Protein AF-A0A1M6IK55-F1 (afdb_monomer)

Secondary structure (DSSP, 8-state):
-PPPHHHHHHHHHHHHHHHHHHHHHHHHHHHT----SSS--PPPPPPTT-EEE-SSTTSPPEEE------SS----S----PPPTT----TTS-HHHHSSSPPPHHHHTT-S--HHHHHHHHHHHHHHHHH-SSHHHHHHHHHHHHHHHHHHHTTEEEETTEEEEEE----TT-TTSPSSSEE-HHHHHHHHHHHHHHHHHH--HHHHHHHHHTTS-PEEBTBPPPSS-SEEE-TTS-EEE-SS-BGGGB---BHHHHHHHHHHHHHHHTT-GGGHHHHHHHHHHHHHHHHHH--TTSPPBSBSTTTT-B-S-HHHHHHHHHHHHHHH--HHHHHHHHHHHHHH-TT--HHHHHHHHHHHHHHHHHHHHHHHHHHHHHHHHHT-

Mean predicted aligned error: 6.81 Å

Foldseek 3Di:
DDDPPVVVVVVVVVVVVVVVVVVVVVVVVVVPAPQDPDDGQGAFDQDPQWDFDDLDPPDGTFTFHDFPFFLAAQPFDDPQLAQPPPQAADLPPDLQVRFSDHDDPVVVVFPRADLQSLLSSLSHLLVCLVVPPDNVSNVSSLSSLVVSLVSQVVQWDADPLATFRWRQGADPVDPLAEHPGAGFLLSLLSQLNSCVSCCVRHVCVSVNSRSLVLQSDEDEAPDADPPHHQWYQYPVRAIFRAGHQYPRRDGQAFPLSLLSSLSSLSNVCSVPVSSVRVNRRSLSNCLRCLCSQDDALFAGARTNNPRPHGDPQSLSVLLSLLSSCLGRVDCSSVVSSVRSCNNHVVPDDVVSVVSSVSSNVSSVVNNVVSVVVVVVVVVVVVVD

Nearest PDB structures (foldseek):
  8fbj-assembly1_A  TM=2.387E-01  e=3.457E-01  synthetic construct
  2vvn-assembly1_A  TM=4.792E-01  e=6.069E+00  Bacteroides thetaiotaomicron VPI-5482
  4cj0-assembly1_A  TM=4.335E-01  e=8.740E+00  Acetivibrio thermocellus

Solvent-accessible surface area (backbone atoms only — not comparable to full-atom values): 20630 Å² total; per-residue (Å²): 132,84,77,57,70,70,64,56,53,52,51,49,51,52,52,50,51,54,50,51,57,50,51,59,51,53,54,53,66,60,74,69,65,76,80,55,94,65,86,81,66,63,72,67,48,82,54,91,76,49,39,78,40,66,83,46,95,94,42,81,50,28,36,24,39,86,61,68,58,46,97,59,77,78,75,59,61,61,80,84,65,61,61,50,91,90,68,69,65,40,66,86,47,62,64,65,76,35,42,74,51,51,68,56,69,82,43,47,81,54,44,90,70,53,44,72,45,50,27,48,36,27,44,16,41,42,51,44,44,76,65,42,96,46,72,67,57,21,50,30,29,49,48,41,50,50,52,53,50,50,58,50,52,77,36,45,47,77,55,99,73,18,36,38,38,51,41,77,44,61,50,91,92,38,92,70,52,43,67,53,71,41,45,24,23,32,38,29,22,23,50,36,49,19,35,66,48,38,29,96,80,66,73,32,64,67,59,38,50,12,31,52,46,39,59,75,54,59,38,56,49,82,45,88,49,66,99,75,53,26,20,34,28,44,90,84,26,33,38,42,38,18,39,33,47,32,83,81,41,39,72,34,54,28,55,65,26,25,51,46,27,31,53,35,35,43,52,47,23,77,79,41,64,85,36,42,63,56,28,30,16,32,51,37,30,46,66,23,35,52,71,55,32,59,35,88,74,33,55,31,34,35,24,65,65,53,65,82,44,56,32,90,55,51,60,57,62,26,38,54,26,17,33,47,19,34,31,32,65,46,63,66,29,44,54,51,20,53,54,50,45,72,19,35,55,86,85,52,56,70,68,56,49,48,50,40,51,49,12,46,48,44,19,52,54,57,36,52,55,51,54,52,57,53,51,55,54,52,52,57,60,74,76,104

Sequence (384 aa):
MPLEKPLRDDLKRAIVALHVFTVTRLNKTMASLRRVRGPVRYTPLRPEDARDVRLFDDFPAVVSCDYALAPRTVGGHHPAIDVPDGWTPDPEAPLDAALPYPWDAEYLDRQPFQPVKLWRNAIALNRYIATAPDPAQAAKARTLAAQLVARMRDYTVWQDGEAFLENRFTDPHQSIVPPAPWVSAIANAFALMACRQLDHVLDLEDDIEGYGKAFLRPHQMGATPPDRWITVRDKRGYLWFDEYPLPRGKTTRVKNGHIFAVLALHELSLHDPRYRPLVQAGATTIDAYALCFRRKKLRSRYCLRYWRKPDYLAHRAMRQLYQLYELTGDAAFLDYGDQFLADFSVGMTDELKAVVAASRETATTRRKTHETVAADRTSTRAAR

Radius of gyration: 22.39 Å; Cα contacts (8 Å, |Δi|>4): 601; chains: 1; bounding box: 52×71×63 Å

Organism: NCBI:txid313368

Structure (mmCIF, N/CA/C/O backbone):
data_AF-A0A1M6IK55-F1
#
_entry.id   AF-A0A1M6IK55-F1
#
loop_
_atom_site.group_PDB
_atom_site.id
_atom_site.type_symbol
_atom_site.label_atom_id
_atom_site.label_alt_id
_atom_site.label_comp_id
_atom_site.label_asym_id
_atom_site.label_entity_id
_atom_site.label_seq_id
_atom_site.pdbx_PDB_ins_code
_atom_site.Cartn_x
_atom_site.Cartn_y
_atom_site.Cartn_z
_atom_site.occupancy
_atom_site.B_iso_or_equiv
_atom_site.auth_seq_id
_atom_site.auth_comp_id
_atom_site.auth_asym_id
_atom_site.auth_atom_id
_atom_site.pdbx_PDB_model_num
ATOM 1 N N . MET A 1 1 ? 14.979 48.970 6.919 1.00 43.19 1 MET A N 1
ATOM 2 C CA . MET A 1 1 ? 13.698 49.589 6.514 1.00 43.19 1 MET A CA 1
ATOM 3 C C . MET A 1 1 ? 12.589 49.027 7.392 1.00 43.19 1 MET A C 1
ATOM 5 O O . MET A 1 1 ? 12.490 47.806 7.463 1.00 43.19 1 MET A O 1
ATOM 9 N N . PRO A 1 2 ? 11.816 49.851 8.116 1.00 44.94 2 PRO A N 1
ATOM 10 C CA . PRO A 1 2 ? 10.656 49.361 8.851 1.00 44.94 2 PRO A CA 1
ATOM 11 C C . PRO A 1 2 ? 9.581 48.910 7.855 1.00 44.94 2 PRO A C 1
ATOM 13 O O . PRO A 1 2 ? 9.250 49.647 6.932 1.00 44.94 2 PRO A O 1
ATOM 16 N N . LEU A 1 3 ? 9.067 47.692 8.030 1.00 41.88 3 LEU A N 1
ATOM 17 C CA . LEU A 1 3 ? 7.905 47.202 7.288 1.00 41.88 3 LEU A CA 1
ATOM 18 C C . LEU A 1 3 ? 6.733 48.166 7.500 1.00 41.88 3 LEU A C 1
ATOM 20 O O . LEU A 1 3 ? 6.426 48.520 8.644 1.00 41.88 3 LEU A O 1
ATOM 24 N N . GLU A 1 4 ? 6.104 48.588 6.405 1.00 50.72 4 GLU A N 1
ATOM 25 C CA . GLU A 1 4 ? 4.957 49.489 6.434 1.00 50.72 4 GLU A CA 1
ATOM 26 C C . GLU A 1 4 ? 3.846 48.907 7.319 1.00 50.72 4 GLU A C 1
ATOM 28 O O . GLU A 1 4 ? 3.558 47.707 7.310 1.00 50.72 4 GLU A O 1
ATOM 33 N N . LYS A 1 5 ? 3.231 49.782 8.119 1.00 54.19 5 LYS A N 1
ATOM 34 C CA . LYS A 1 5 ? 2.228 49.459 9.145 1.00 54.19 5 LYS A CA 1
ATOM 35 C C . LYS A 1 5 ? 1.130 48.468 8.689 1.00 54.19 5 LYS A C 1
ATOM 37 O O . LYS A 1 5 ? 0.829 47.578 9.483 1.00 54.19 5 LYS A O 1
ATOM 42 N N . PRO A 1 6 ? 0.598 48.523 7.447 1.00 52.66 6 PRO A N 1
ATOM 43 C CA . PRO A 1 6 ? -0.426 47.580 6.983 1.00 52.66 6 PRO A CA 1
ATOM 44 C C . PRO A 1 6 ? 0.060 46.122 6.944 1.00 52.66 6 PRO A C 1
ATOM 46 O O . PRO A 1 6 ? -0.629 45.226 7.428 1.00 52.66 6 PRO A O 1
ATOM 49 N N . LEU A 1 7 ? 1.295 45.880 6.485 1.00 41.19 7 LEU A N 1
ATOM 50 C CA . LEU A 1 7 ? 1.859 44.527 6.365 1.00 41.19 7 LEU A CA 1
ATOM 51 C C . LEU A 1 7 ? 2.064 43.860 7.736 1.00 41.19 7 LEU A C 1
ATOM 53 O O . LEU A 1 7 ? 2.004 42.639 7.883 1.00 41.19 7 LEU A O 1
ATOM 57 N N . ARG A 1 8 ? 2.310 44.676 8.767 1.00 52.72 8 ARG A N 1
ATOM 58 C CA . ARG A 1 8 ? 2.522 44.218 10.144 1.00 52.72 8 ARG A CA 1
ATOM 59 C C . ARG A 1 8 ? 1.224 43.755 10.802 1.00 52.72 8 ARG A C 1
ATOM 61 O O . ARG A 1 8 ? 1.254 42.828 11.613 1.00 52.72 8 ARG A O 1
ATOM 68 N N . ASP A 1 9 ? 0.109 44.390 10.461 1.00 58.25 9 ASP A N 1
ATOM 69 C CA . ASP A 1 9 ? -1.200 44.076 11.030 1.00 58.25 9 ASP A CA 1
ATOM 70 C C . ASP A 1 9 ? -1.828 42.846 10.359 1.00 58.25 9 ASP A C 1
ATOM 72 O O . ASP A 1 9 ? -2.467 42.037 11.037 1.00 58.25 9 ASP A O 1
ATOM 76 N N . ASP A 1 10 ? -1.555 42.620 9.073 1.00 51.56 10 ASP A N 1
ATOM 77 C CA . ASP A 1 10 ? -1.980 41.404 8.369 1.00 51.56 10 ASP A CA 1
ATOM 78 C C . ASP A 1 10 ? -1.179 40.172 8.810 1.00 51.56 10 ASP A C 1
ATOM 80 O O . ASP A 1 10 ? -1.755 39.110 9.059 1.00 51.56 10 ASP A O 1
ATOM 84 N N . LEU A 1 11 ? 0.129 40.325 9.051 1.00 43.19 11 LEU A N 1
ATOM 85 C CA . LEU A 1 11 ? 0.959 39.257 9.614 1.00 43.19 11 LEU A CA 1
ATOM 86 C C . LEU A 1 11 ? 0.513 38.874 11.036 1.00 43.19 11 LEU A C 1
ATOM 88 O O . LEU A 1 11 ? 0.450 37.691 11.373 1.00 43.19 11 LEU A O 1
ATOM 92 N N . LYS A 1 12 ? 0.143 39.853 11.872 1.00 51.00 12 LYS A N 1
ATOM 93 C CA . LYS A 1 12 ? -0.414 39.590 13.209 1.00 51.00 12 LYS A CA 1
ATOM 94 C C . LYS A 1 12 ? -1.752 38.857 13.138 1.00 51.00 12 LYS A C 1
ATOM 96 O O . LYS A 1 12 ? -1.955 37.917 13.902 1.00 51.00 12 LYS A O 1
ATOM 101 N N . ARG A 1 13 ? -2.644 39.241 12.217 1.00 53.88 13 ARG A N 1
ATOM 102 C CA . ARG A 1 13 ? -3.928 38.549 12.012 1.00 53.88 13 ARG A CA 1
ATOM 103 C C . ARG A 1 13 ? -3.734 37.108 11.543 1.00 53.88 13 ARG A C 1
ATOM 105 O O . ARG A 1 13 ? -4.380 36.216 12.087 1.00 53.88 13 ARG A O 1
ATOM 112 N N . ALA A 1 14 ? -2.797 36.864 10.627 1.00 42.94 14 ALA A N 1
ATOM 113 C CA . ALA A 1 14 ? -2.457 35.517 10.172 1.00 42.94 14 ALA A CA 1
ATOM 114 C C . ALA A 1 14 ? -1.876 34.644 11.302 1.00 42.94 14 ALA A C 1
ATOM 116 O O . ALA A 1 14 ? -2.279 33.492 11.457 1.00 42.94 14 ALA A O 1
ATOM 117 N N . ILE A 1 15 ? -0.991 35.197 12.142 1.00 47.00 15 ILE A N 1
ATOM 118 C CA . ILE A 1 15 ? -0.417 34.484 13.297 1.00 47.00 15 ILE A CA 1
ATOM 119 C C . ILE A 1 15 ? -1.498 34.149 14.332 1.00 47.00 15 ILE A C 1
ATOM 121 O O . ILE A 1 15 ? -1.536 33.023 14.823 1.00 47.00 15 ILE A O 1
ATOM 125 N N . VAL A 1 16 ? -2.402 35.084 14.640 1.00 48.66 16 VAL A N 1
ATOM 126 C CA . VAL A 1 16 ? -3.506 34.848 15.586 1.00 48.66 16 VAL A CA 1
ATOM 127 C C . VAL A 1 16 ? -4.489 33.810 15.040 1.00 48.66 16 VAL A C 1
ATOM 129 O O . VAL A 1 16 ? -4.870 32.908 15.780 1.00 48.66 16 VAL A O 1
ATOM 132 N N . ALA A 1 17 ? -4.845 33.864 13.754 1.00 39.94 17 ALA A N 1
ATOM 133 C CA . ALA A 1 17 ? -5.716 32.868 13.129 1.00 39.94 17 ALA A CA 1
ATOM 134 C C . ALA A 1 17 ? -5.088 31.462 13.148 1.00 39.94 17 ALA A C 1
ATOM 136 O O . ALA A 1 17 ? -5.757 30.495 13.515 1.00 39.94 17 ALA A O 1
ATOM 137 N N . LEU A 1 18 ? -3.787 31.354 12.850 1.00 32.91 18 LEU A N 1
ATOM 138 C CA . LEU A 1 18 ? -3.049 30.091 12.919 1.00 32.91 18 LEU A CA 1
ATOM 139 C C . LEU A 1 18 ? -2.974 29.563 14.363 1.00 32.91 18 LEU A C 1
ATOM 141 O O . LEU A 1 18 ? -3.158 28.369 14.598 1.00 32.91 18 LEU A O 1
ATOM 145 N N . HIS A 1 19 ? -2.756 30.443 15.345 1.00 35.09 19 HIS A N 1
ATOM 146 C CA . HIS A 1 19 ? -2.670 30.067 16.757 1.00 35.09 19 HIS A CA 1
ATOM 147 C C . HIS A 1 19 ? -4.030 29.632 17.325 1.00 35.09 19 HIS A C 1
ATOM 149 O O . HIS A 1 19 ? -4.109 28.606 17.995 1.00 35.09 19 HIS A O 1
ATOM 155 N N . VAL A 1 20 ? -5.114 30.345 17.001 1.00 41.59 20 VAL A N 1
ATOM 156 C CA . VAL A 1 20 ? -6.483 29.985 17.410 1.00 41.59 20 VAL A CA 1
ATOM 157 C C . VAL A 1 20 ? -6.903 28.659 16.775 1.00 41.59 20 VAL A C 1
ATOM 159 O O . VAL A 1 20 ? -7.354 27.767 17.490 1.00 41.59 20 VAL A O 1
ATOM 162 N N . PHE A 1 21 ? -6.664 28.466 15.474 1.00 39.44 21 PHE A N 1
ATOM 163 C CA . PHE A 1 21 ? -6.976 27.204 14.795 1.00 39.44 21 PHE A CA 1
ATOM 164 C C . PHE A 1 21 ? -6.227 26.014 15.423 1.00 39.44 21 PHE A C 1
ATOM 166 O O . PHE A 1 21 ? -6.817 24.965 15.685 1.00 39.44 21 PHE A O 1
ATOM 173 N N . THR A 1 22 ? -4.947 26.203 15.759 1.00 40.78 22 THR A N 1
ATOM 174 C CA . THR A 1 22 ? -4.099 25.163 16.362 1.00 40.78 22 THR A CA 1
ATOM 175 C C . THR A 1 22 ? -4.517 24.841 17.805 1.00 40.78 22 THR A C 1
ATOM 177 O O . THR A 1 22 ? -4.626 23.671 18.175 1.00 40.78 22 THR A O 1
ATOM 180 N N . VAL A 1 23 ? -4.821 25.856 18.624 1.00 40.22 23 VAL A N 1
ATOM 181 C CA . VAL A 1 23 ? -5.194 25.688 20.042 1.00 40.22 23 VAL A CA 1
ATOM 182 C C . VAL A 1 23 ? -6.595 25.086 20.203 1.00 40.22 23 VAL A C 1
ATOM 184 O O . VAL A 1 23 ? -6.786 24.209 21.050 1.00 40.22 23 VAL A O 1
ATOM 187 N N . THR A 1 24 ? -7.573 25.476 19.378 1.00 44.06 24 THR A N 1
ATOM 188 C CA . THR A 1 24 ? -8.932 24.912 19.447 1.00 44.06 24 THR A CA 1
ATOM 189 C C . THR A 1 24 ? -8.954 23.435 19.037 1.00 44.06 24 THR A C 1
ATOM 191 O O . THR A 1 24 ? -9.654 22.643 19.672 1.00 44.06 24 THR A O 1
ATOM 194 N N . ARG A 1 25 ? -8.138 23.019 18.054 1.00 47.19 25 ARG A N 1
ATOM 195 C CA . ARG A 1 25 ? -8.007 21.601 17.660 1.00 47.19 25 ARG A CA 1
ATOM 196 C C . ARG A 1 25 ? -7.235 20.784 18.709 1.00 47.19 25 ARG A C 1
ATOM 198 O O . ARG A 1 25 ? -7.705 19.720 19.103 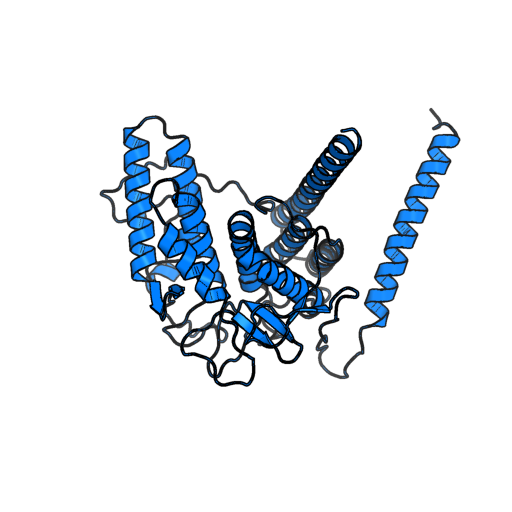1.00 47.19 25 ARG A O 1
ATOM 205 N N . LEU A 1 26 ? -6.124 21.301 19.254 1.00 44.38 26 LEU A N 1
ATOM 206 C CA . LEU A 1 26 ? -5.346 20.633 20.317 1.00 44.38 26 LEU A CA 1
ATOM 207 C C . LEU A 1 26 ? -6.153 20.397 21.603 1.00 44.38 26 LEU A C 1
ATOM 209 O O . LEU A 1 26 ? -6.070 19.315 22.192 1.00 44.38 26 LEU A O 1
ATOM 213 N N . ASN A 1 27 ? -6.966 21.372 22.021 1.00 44.31 27 ASN A N 1
ATOM 214 C CA . ASN A 1 27 ? -7.813 21.233 23.207 1.00 44.31 27 ASN A CA 1
ATOM 215 C C . ASN A 1 27 ? -8.955 20.222 22.996 1.00 44.31 27 ASN A C 1
ATOM 217 O O . ASN A 1 27 ? -9.275 19.470 23.921 1.00 44.31 27 ASN A O 1
ATOM 221 N N . LYS A 1 28 ? -9.510 20.113 21.778 1.00 47.50 28 LYS A N 1
ATOM 222 C CA . LYS A 1 28 ? -10.512 19.085 21.437 1.00 47.50 28 LYS A CA 1
ATOM 223 C C . LYS A 1 28 ? -9.926 17.665 21.443 1.00 47.50 28 LYS A C 1
ATOM 225 O O . LYS A 1 28 ? -10.558 16.752 21.973 1.00 47.50 28 LYS A O 1
ATOM 230 N N . THR A 1 29 ? -8.698 17.474 20.956 1.00 49.06 29 THR A N 1
ATOM 231 C CA . THR A 1 29 ? -8.026 16.157 20.946 1.00 49.06 29 THR A CA 1
ATOM 232 C C . THR A 1 29 ? -7.684 15.655 22.354 1.00 49.06 29 THR A C 1
ATOM 234 O O . THR A 1 29 ? -7.641 14.449 22.599 1.00 49.06 29 THR A O 1
ATOM 237 N N . MET A 1 30 ? -7.463 16.559 23.315 1.00 45.69 30 MET A N 1
ATOM 238 C CA . MET A 1 30 ? -7.215 16.187 24.713 1.00 45.69 30 MET A CA 1
ATOM 239 C C . MET A 1 30 ? -8.500 15.879 25.498 1.00 45.69 30 MET A C 1
ATOM 241 O O . MET A 1 30 ? -8.471 15.015 26.377 1.00 45.69 30 MET A O 1
ATOM 245 N N . ALA A 1 31 ? -9.626 16.524 25.171 1.00 46.25 31 ALA A N 1
ATOM 246 C CA . ALA A 1 31 ? -10.893 16.368 25.893 1.00 46.25 31 ALA A CA 1
ATOM 247 C C . ALA A 1 31 ? -11.585 15.000 25.690 1.00 46.25 31 ALA A C 1
ATOM 249 O O . ALA A 1 31 ? -12.401 14.600 26.520 1.00 46.25 31 ALA A O 1
ATOM 250 N N . SER A 1 32 ? -11.248 14.240 24.643 1.00 45.00 32 SER A N 1
ATOM 251 C CA . SER A 1 32 ? -11.901 12.957 24.317 1.00 45.00 32 SER A CA 1
ATOM 252 C C . SER A 1 32 ? -11.162 11.706 24.820 1.00 45.00 32 SER A C 1
ATOM 254 O O . SER A 1 32 ? -11.658 10.582 24.695 1.00 45.00 32 SER A O 1
ATOM 256 N N . LEU A 1 33 ? -9.999 11.860 25.460 1.00 47.72 33 LEU A N 1
ATOM 257 C CA . LEU A 1 33 ? -9.232 10.736 25.996 1.00 47.72 33 LEU A CA 1
ATOM 258 C C . LEU A 1 33 ? -9.727 10.341 27.395 1.00 47.72 33 LEU A C 1
ATOM 260 O O . LEU A 1 33 ? -9.107 10.664 28.410 1.00 47.72 33 LEU A O 1
ATOM 264 N N . ARG A 1 34 ? -10.825 9.572 27.466 1.00 49.50 34 ARG A N 1
ATOM 265 C CA . ARG A 1 34 ? -11.224 8.879 28.707 1.00 49.50 34 ARG A CA 1
ATOM 266 C C . ARG A 1 34 ? -10.081 7.958 29.154 1.00 49.50 34 ARG A C 1
ATOM 268 O O . ARG A 1 34 ? -9.823 6.914 28.555 1.00 49.50 34 ARG A O 1
ATOM 275 N N . ARG A 1 35 ? -9.381 8.357 30.220 1.00 47.34 35 ARG A N 1
ATOM 276 C CA . ARG A 1 35 ? -8.323 7.574 30.873 1.00 47.34 35 ARG A CA 1
ATOM 277 C C . ARG A 1 35 ? -8.939 6.304 31.468 1.00 47.34 35 ARG A C 1
ATOM 279 O O . ARG A 1 35 ? -9.538 6.339 32.537 1.00 47.34 35 ARG A O 1
ATOM 286 N N . VAL A 1 36 ? -8.784 5.169 30.791 1.00 45.34 36 VAL A N 1
ATOM 287 C CA . VAL A 1 36 ? -9.063 3.859 31.394 1.00 45.34 36 VAL A CA 1
ATOM 288 C C . VAL A 1 36 ? -7.928 3.558 32.380 1.00 45.34 36 VAL A C 1
ATOM 290 O O . VAL A 1 36 ? -6.761 3.586 31.987 1.00 45.34 36 VAL A O 1
ATOM 293 N N . ARG A 1 37 ? -8.238 3.316 33.662 1.00 39.06 37 ARG A N 1
ATOM 294 C CA . ARG A 1 37 ? -7.244 2.903 34.673 1.00 39.06 37 ARG A CA 1
ATOM 295 C C . ARG A 1 37 ? -6.589 1.582 34.228 1.00 39.06 37 ARG A C 1
ATOM 297 O O . ARG A 1 37 ? -7.272 0.575 34.079 1.00 39.06 37 ARG A O 1
ATOM 304 N N . GLY A 1 38 ? -5.278 1.610 33.977 1.00 48.78 38 GLY A N 1
ATOM 305 C CA . GLY A 1 38 ? -4.469 0.502 33.444 1.00 48.78 38 GLY A CA 1
ATOM 306 C C . GLY A 1 38 ? -3.369 1.016 32.498 1.00 48.78 38 GLY A C 1
ATOM 307 O O . GLY A 1 38 ? -3.362 2.211 32.191 1.00 48.78 38 GLY A O 1
ATOM 308 N N . PRO A 1 39 ? -2.424 0.174 32.022 1.00 51.12 39 PRO A N 1
ATOM 309 C CA . PRO A 1 39 ? -1.458 0.592 31.002 1.00 51.12 39 PRO A CA 1
ATOM 310 C C . PRO A 1 39 ? -2.238 1.158 29.814 1.00 51.12 39 PRO A C 1
ATOM 312 O O . PRO A 1 39 ? -3.061 0.447 29.244 1.00 51.12 39 PRO A O 1
ATOM 315 N N . VAL A 1 40 ? -2.033 2.446 29.516 1.00 54.03 40 VAL A N 1
ATOM 316 C CA . VAL A 1 40 ? -2.909 3.285 28.679 1.00 54.03 40 VAL A CA 1
ATOM 317 C C . VAL A 1 40 ? -3.315 2.563 27.389 1.00 54.03 40 VAL A C 1
ATOM 319 O O . VAL A 1 40 ? -2.568 2.534 26.407 1.00 54.03 40 VAL A O 1
ATOM 322 N N . ARG A 1 41 ? -4.506 1.954 27.403 1.00 63.22 41 ARG A N 1
ATOM 323 C CA . ARG A 1 41 ? -5.174 1.430 26.213 1.00 63.22 41 ARG A CA 1
ATOM 324 C C . ARG A 1 41 ? -6.001 2.573 25.658 1.00 63.22 41 ARG A C 1
ATOM 326 O O . ARG A 1 41 ? -7.090 2.857 26.150 1.00 63.22 41 ARG A O 1
ATOM 333 N N . TYR A 1 42 ? -5.441 3.265 24.677 1.00 68.00 42 TYR A N 1
ATOM 334 C CA . TYR A 1 42 ? -6.189 4.255 23.922 1.00 68.00 42 TYR A CA 1
ATOM 335 C C . TYR A 1 42 ? -7.361 3.560 23.223 1.00 68.00 42 TYR A C 1
ATOM 337 O O . TYR A 1 42 ? -7.225 2.482 22.644 1.00 68.00 42 TYR A O 1
ATOM 345 N N . THR A 1 43 ? -8.528 4.166 23.370 1.00 84.38 43 THR A N 1
ATOM 346 C CA . THR A 1 43 ? -9.753 3.809 22.661 1.00 84.38 43 THR A CA 1
ATOM 347 C C . THR A 1 43 ? -9.724 4.595 21.350 1.00 84.38 43 THR A C 1
ATOM 349 O O . THR A 1 43 ? -9.444 5.791 21.422 1.00 84.38 43 THR A O 1
ATOM 352 N N . PRO A 1 44 ? -9.967 3.976 20.180 1.00 90.44 44 PRO A N 1
ATOM 353 C CA . PRO A 1 44 ? -10.041 4.725 18.931 1.00 90.44 44 PRO A CA 1
ATOM 354 C C . PRO A 1 44 ? -11.119 5.800 19.033 1.00 90.44 44 PRO A C 1
ATOM 356 O O . PRO A 1 44 ? -12.183 5.563 19.620 1.00 90.44 44 PRO A O 1
ATOM 359 N N . LEU A 1 45 ? -10.815 6.968 18.486 1.00 89.88 45 LEU A N 1
ATOM 360 C CA . LEU A 1 45 ? -11.684 8.136 18.503 1.00 89.88 45 LEU A CA 1
ATOM 361 C C . LEU A 1 45 ? -12.443 8.168 17.183 1.00 89.88 45 LEU A C 1
ATOM 363 O O . LEU A 1 45 ? -11.822 8.074 16.136 1.00 89.88 45 LEU A O 1
ATOM 367 N N . ARG A 1 46 ? -13.774 8.252 17.213 1.00 93.56 46 ARG A N 1
ATOM 368 C CA . ARG A 1 46 ? -14.543 8.390 15.971 1.00 93.56 46 ARG A CA 1
ATOM 369 C C . ARG A 1 46 ? -14.285 9.784 15.388 1.00 93.56 46 ARG A C 1
ATOM 371 O O . ARG A 1 46 ? -14.511 10.738 16.134 1.00 93.56 46 ARG A O 1
ATOM 378 N N . PRO A 1 47 ? -13.808 9.911 14.134 1.00 92.94 47 PRO A N 1
ATOM 379 C CA . PRO A 1 47 ? -13.664 11.221 13.505 1.00 92.94 47 PRO A CA 1
ATOM 380 C C . PRO A 1 47 ? -15.015 11.942 13.443 1.00 92.94 47 PRO A C 1
ATOM 382 O O . PRO A 1 47 ? -16.057 11.288 13.365 1.00 92.94 47 PRO A O 1
ATOM 385 N N . GLU A 1 48 ? -14.997 13.274 13.517 1.00 89.12 48 GLU A N 1
ATOM 386 C CA . GLU A 1 48 ? -16.206 14.108 13.650 1.00 89.12 48 GLU A CA 1
ATOM 387 C C . GLU A 1 48 ? -17.170 13.903 12.470 1.00 89.12 48 GLU A C 1
ATOM 389 O O . GLU A 1 48 ? -18.365 13.703 12.680 1.00 89.12 48 GLU A O 1
ATOM 394 N N . ASP A 1 49 ? -16.625 13.796 11.257 1.00 91.75 49 ASP A N 1
ATOM 395 C CA . ASP A 1 49 ? -17.391 13.639 10.015 1.00 91.75 49 ASP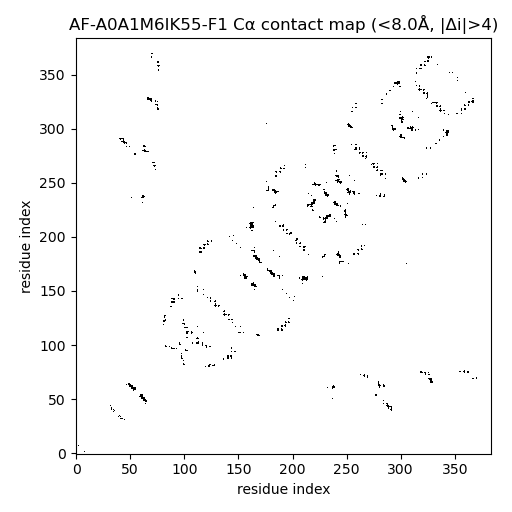 A CA 1
ATOM 396 C C . ASP A 1 49 ? -17.619 12.166 9.615 1.00 91.75 49 ASP A C 1
ATOM 398 O O . ASP A 1 49 ? -18.049 11.862 8.498 1.00 91.75 49 ASP A O 1
ATOM 402 N N . ALA A 1 50 ? -17.318 11.214 10.507 1.00 95.00 50 ALA A N 1
ATOM 403 C CA . ALA A 1 50 ? -17.418 9.795 10.194 1.00 95.00 50 ALA A CA 1
ATOM 404 C C . ALA A 1 50 ? -18.865 9.283 10.259 1.00 95.00 50 ALA A C 1
ATOM 406 O O . ALA A 1 50 ? -19.504 9.256 11.319 1.00 95.00 50 ALA A O 1
ATOM 407 N N . ARG A 1 51 ? -19.346 8.733 9.146 1.00 96.88 51 ARG A N 1
ATOM 408 C CA . ARG A 1 51 ? -20.679 8.136 8.979 1.00 96.88 51 ARG A CA 1
ATOM 409 C C . ARG A 1 51 ? -20.593 6.628 8.756 1.00 96.88 51 ARG A C 1
ATOM 411 O O . ARG A 1 51 ? -19.543 6.105 8.394 1.00 96.88 51 ARG A O 1
ATOM 418 N N . ASP A 1 52 ? -21.701 5.934 8.980 1.00 96.81 52 ASP A N 1
ATOM 419 C CA . ASP A 1 52 ? -21.803 4.514 8.653 1.00 96.81 52 ASP A CA 1
ATOM 420 C C . ASP A 1 52 ? -22.170 4.385 7.163 1.00 96.81 52 ASP A C 1
ATOM 422 O O . ASP A 1 52 ? -23.183 4.922 6.716 1.00 96.81 52 ASP A O 1
ATOM 426 N N . VAL A 1 53 ? -21.331 3.706 6.382 1.00 94.75 53 VAL A N 1
ATOM 427 C CA . VAL A 1 53 ? -21.450 3.548 4.925 1.00 94.75 53 VAL A CA 1
ATOM 428 C C . VAL A 1 53 ? -21.502 2.066 4.585 1.00 94.75 53 VAL A C 1
ATOM 430 O O . VAL A 1 53 ? -20.650 1.295 5.024 1.00 94.75 53 VAL A O 1
ATOM 433 N N . ARG A 1 54 ? -22.482 1.642 3.786 1.00 94.19 54 ARG A N 1
ATOM 434 C CA . ARG A 1 54 ? -22.467 0.292 3.206 1.00 94.19 54 ARG A CA 1
ATOM 435 C C . ARG A 1 54 ? -21.496 0.269 2.033 1.00 94.19 54 ARG A C 1
ATOM 437 O O . ARG A 1 54 ? -21.637 1.065 1.113 1.00 94.19 54 ARG A O 1
ATOM 444 N N . LEU A 1 55 ? -20.504 -0.617 2.103 1.00 90.50 55 LEU A N 1
ATOM 445 C CA . LEU A 1 55 ? -19.560 -0.835 1.003 1.00 90.50 55 LEU A CA 1
ATOM 446 C C . LEU A 1 55 ? -20.153 -1.755 -0.067 1.00 90.50 55 LEU A C 1
ATOM 448 O O . LEU A 1 55 ? -19.899 -1.560 -1.249 1.00 90.50 55 LEU A O 1
ATOM 452 N N . PHE A 1 56 ? -20.939 -2.737 0.376 1.00 89.19 56 PHE A N 1
ATOM 453 C CA . PHE A 1 56 ? -21.574 -3.776 -0.429 1.00 89.19 56 PHE A CA 1
ATOM 454 C C . PHE A 1 56 ? -22.984 -4.008 0.117 1.00 89.19 56 PHE A C 1
ATOM 456 O O . PHE A 1 56 ? -23.205 -3.808 1.318 1.00 89.19 56 PHE A O 1
ATOM 463 N N . ASP A 1 57 ? -23.916 -4.439 -0.730 1.00 87.50 57 ASP A N 1
ATOM 464 C CA . ASP A 1 57 ? -25.325 -4.605 -0.346 1.00 87.50 57 ASP A CA 1
ATOM 465 C C . ASP A 1 57 ? -25.503 -5.608 0.806 1.00 87.50 57 ASP A C 1
ATOM 467 O O . ASP A 1 57 ? -26.220 -5.325 1.772 1.00 87.50 57 ASP A O 1
ATOM 471 N N . ASP A 1 58 ? -24.740 -6.705 0.764 1.00 87.31 58 ASP A N 1
ATOM 472 C CA . ASP A 1 58 ? -24.800 -7.813 1.726 1.00 87.31 58 ASP A CA 1
ATOM 473 C C . ASP A 1 58 ? -23.787 -7.698 2.879 1.00 87.31 58 ASP A C 1
ATOM 475 O O . ASP A 1 58 ? -23.586 -8.645 3.644 1.00 87.31 58 ASP A O 1
ATOM 479 N N . PHE A 1 59 ? -23.127 -6.543 3.035 1.00 88.62 59 PHE A N 1
ATOM 480 C CA . PHE A 1 59 ? -22.119 -6.345 4.077 1.00 88.62 59 PHE A CA 1
ATOM 481 C C . PHE A 1 59 ? -22.519 -5.263 5.094 1.00 88.62 59 PHE A C 1
ATOM 483 O O . PHE A 1 59 ? -22.972 -4.181 4.707 1.00 88.62 59 PHE A O 1
ATOM 490 N N . PRO A 1 60 ? -22.321 -5.491 6.414 1.00 91.81 60 PRO A N 1
ATOM 491 C CA . PRO A 1 60 ? -22.589 -4.475 7.424 1.00 91.81 60 PRO A CA 1
ATOM 492 C C . PRO A 1 60 ? -21.859 -3.158 7.152 1.00 91.81 60 PRO A C 1
ATOM 494 O O . PRO A 1 60 ? -20.691 -3.141 6.764 1.00 91.81 60 PRO A O 1
ATOM 497 N N . ALA A 1 61 ? -22.528 -2.043 7.450 1.00 95.06 61 ALA A N 1
ATOM 498 C CA . ALA A 1 61 ? -21.963 -0.715 7.249 1.00 95.06 61 ALA A CA 1
ATOM 499 C C . ALA A 1 61 ? -20.641 -0.521 8.013 1.00 95.06 61 ALA A C 1
ATOM 501 O O . ALA A 1 61 ? -20.497 -0.943 9.170 1.00 95.06 61 ALA A O 1
ATOM 502 N N . VAL A 1 62 ? -19.681 0.137 7.371 1.00 96.62 62 VAL A N 1
ATOM 503 C CA . VAL A 1 62 ? -18.385 0.514 7.938 1.00 96.62 62 VAL A CA 1
ATOM 504 C C . VAL A 1 62 ? -18.359 1.995 8.281 1.00 96.62 62 VAL A C 1
ATOM 506 O O . VAL A 1 62 ? -19.032 2.801 7.648 1.00 96.62 62 VAL A O 1
ATOM 509 N N . VAL A 1 63 ? -17.550 2.367 9.263 1.00 97.00 63 VAL A N 1
ATOM 510 C CA . VAL A 1 63 ? -17.307 3.768 9.600 1.00 97.00 63 VAL A CA 1
ATOM 511 C C . VAL A 1 63 ? -16.371 4.373 8.553 1.00 97.00 63 VAL A C 1
ATOM 513 O O . VAL A 1 63 ? -15.263 3.873 8.355 1.00 97.00 63 VAL A O 1
ATOM 516 N N . SER A 1 64 ? -16.808 5.449 7.901 1.00 97.69 64 SER A N 1
ATOM 517 C CA . SER A 1 64 ? -16.060 6.143 6.851 1.00 97.69 64 SER A CA 1
ATOM 518 C C . SER A 1 64 ? -16.314 7.649 6.888 1.00 97.69 64 SER A C 1
ATOM 520 O O . SER A 1 64 ? -17.441 8.095 7.094 1.00 97.69 64 SER A O 1
ATOM 522 N N . CYS A 1 65 ? -15.271 8.427 6.633 1.00 97.50 65 CYS A N 1
ATOM 523 C CA . CYS A 1 65 ? -15.348 9.837 6.259 1.00 97.50 65 CYS A CA 1
ATOM 524 C C . CYS A 1 65 ? -15.386 9.952 4.729 1.00 97.50 65 CYS A C 1
ATOM 526 O O . CYS A 1 65 ? -15.195 8.959 4.022 1.00 97.50 65 CYS A O 1
ATOM 528 N N . ASP A 1 66 ? -15.643 11.155 4.224 1.00 97.12 66 ASP A N 1
ATOM 529 C CA . ASP A 1 66 ? -15.605 11.475 2.794 1.00 97.12 66 ASP A CA 1
ATOM 530 C C . ASP A 1 66 ? -14.455 12.447 2.511 1.00 97.12 66 ASP A C 1
ATOM 532 O O . ASP A 1 66 ? -14.632 13.658 2.406 1.00 97.12 66 ASP A O 1
ATOM 536 N N . TYR A 1 67 ? -13.234 11.919 2.467 1.00 96.94 67 TYR A N 1
ATOM 537 C CA . TYR A 1 67 ? -12.040 12.706 2.195 1.00 96.94 67 TYR A CA 1
ATOM 538 C C . TYR A 1 67 ? -11.992 13.159 0.730 1.00 96.94 67 TYR A C 1
ATOM 540 O O . TYR A 1 67 ? -12.340 12.420 -0.202 1.00 96.94 67 TYR A O 1
ATOM 548 N N . ALA A 1 68 ? -11.435 14.347 0.503 1.00 95.69 68 ALA A N 1
ATOM 549 C CA . ALA A 1 68 ? -11.091 14.841 -0.825 1.00 95.69 68 ALA A CA 1
ATOM 550 C C . ALA A 1 68 ? -9.809 14.154 -1.337 1.00 95.69 68 ALA A C 1
ATOM 552 O O . ALA A 1 68 ? -8.736 14.767 -1.368 1.00 95.69 68 ALA A O 1
ATOM 553 N N . LEU A 1 69 ? -9.925 12.866 -1.693 1.00 97.12 69 LEU A N 1
ATOM 554 C CA . LEU A 1 69 ? -8.798 12.036 -2.132 1.00 97.12 69 LEU A CA 1
ATOM 555 C C . LEU A 1 69 ? -8.051 12.652 -3.324 1.00 97.12 69 LEU A C 1
ATOM 557 O O . LEU A 1 69 ? -8.668 13.175 -4.253 1.00 97.12 69 LEU A O 1
ATOM 561 N N . ALA A 1 70 ? -6.725 12.544 -3.304 1.00 96.88 70 ALA A N 1
ATOM 562 C CA . ALA A 1 70 ? -5.828 13.033 -4.340 1.00 96.88 70 ALA A CA 1
ATOM 563 C C . ALA A 1 70 ? -6.189 12.443 -5.716 1.00 96.88 70 ALA A C 1
ATOM 565 O O . ALA A 1 70 ? -6.297 11.230 -5.845 1.00 96.88 70 ALA A O 1
ATOM 566 N N . PRO A 1 71 ? -6.287 13.241 -6.791 1.00 96.12 71 PRO A N 1
ATOM 567 C CA . PRO A 1 71 ? -6.672 12.745 -8.117 1.00 96.12 71 PRO A CA 1
ATOM 568 C C . PRO A 1 71 ? -5.514 12.068 -8.881 1.00 96.12 71 PRO A C 1
ATOM 570 O O . PRO A 1 71 ? -5.531 11.999 -10.106 1.00 96.12 71 PRO A O 1
ATOM 573 N N . ARG A 1 72 ? -4.461 11.636 -8.179 1.00 95.38 72 ARG A N 1
ATOM 574 C CA . ARG A 1 72 ? -3.262 10.986 -8.730 1.00 95.38 72 ARG A CA 1
ATOM 575 C C . ARG A 1 72 ? -2.664 10.017 -7.714 1.00 95.38 72 ARG A C 1
ATOM 577 O O . ARG A 1 72 ? -3.050 10.043 -6.545 1.00 95.38 72 ARG A O 1
ATOM 584 N N . THR A 1 73 ? -1.680 9.231 -8.139 1.00 94.56 73 THR A N 1
ATOM 585 C CA . THR A 1 73 ? -0.915 8.352 -7.249 1.00 94.56 73 THR A CA 1
ATOM 586 C C . THR A 1 73 ? -0.186 9.150 -6.161 1.00 94.56 73 THR A C 1
ATOM 588 O O . THR A 1 73 ? 0.236 10.296 -6.362 1.00 94.56 73 THR A O 1
ATOM 591 N N . VAL A 1 74 ? -0.065 8.544 -4.978 1.00 94.44 74 VAL A N 1
ATOM 592 C CA . VAL A 1 74 ? 0.554 9.149 -3.791 1.00 94.44 74 VAL A CA 1
ATOM 593 C C . VAL A 1 74 ? 1.899 8.483 -3.561 1.00 94.44 74 VAL A C 1
ATOM 595 O O . VAL A 1 74 ? 2.014 7.445 -2.913 1.00 94.44 74 VAL A O 1
ATOM 598 N N . GLY A 1 75 ? 2.942 9.098 -4.109 1.00 84.50 75 GLY A N 1
ATOM 599 C CA . GLY A 1 75 ? 4.292 8.557 -4.008 1.00 84.50 75 GLY A CA 1
ATOM 600 C C . GLY A 1 75 ? 4.938 8.806 -2.648 1.00 84.50 75 GLY A C 1
ATOM 601 O O . GLY A 1 75 ? 5.815 8.052 -2.257 1.00 84.50 75 GLY A O 1
ATOM 602 N N . GLY A 1 76 ? 4.548 9.856 -1.911 1.00 87.69 76 GLY A N 1
ATOM 603 C CA . GLY A 1 76 ? 5.350 10.374 -0.797 1.00 87.69 76 GLY A CA 1
ATOM 604 C C . GLY A 1 76 ? 6.752 10.826 -1.233 1.00 87.69 76 GLY A C 1
ATOM 605 O O . GLY A 1 76 ? 7.035 10.976 -2.426 1.00 87.69 76 GLY A O 1
ATOM 606 N N . HIS A 1 77 ? 7.638 11.026 -0.256 1.00 83.94 77 HIS A N 1
ATOM 607 C CA . HIS A 1 77 ? 9.074 11.204 -0.482 1.00 83.94 77 HIS A CA 1
ATOM 608 C C . HIS A 1 77 ? 9.771 9.870 -0.231 1.00 83.94 77 HIS A C 1
ATOM 610 O O . HIS A 1 77 ? 10.036 9.513 0.918 1.00 83.94 77 HIS A O 1
ATOM 616 N N . HIS A 1 78 ? 10.011 9.099 -1.285 1.00 74.69 78 HIS A N 1
ATOM 617 C CA . HIS A 1 78 ? 10.936 7.964 -1.273 1.00 74.69 78 HIS A CA 1
ATOM 618 C C . HIS A 1 78 ? 12.082 8.292 -2.226 1.00 74.69 78 HIS A C 1
ATOM 620 O O . HIS A 1 78 ? 11.840 9.007 -3.203 1.00 74.69 78 HIS A O 1
ATOM 626 N N . PRO A 1 79 ? 13.303 7.786 -1.971 1.00 73.06 79 PRO A N 1
ATOM 627 C CA . PRO A 1 79 ? 14.332 7.767 -2.998 1.00 73.06 79 PRO A CA 1
ATOM 628 C C . PRO A 1 79 ? 13.745 7.208 -4.293 1.00 73.06 79 PRO A C 1
ATOM 630 O O . PRO A 1 79 ? 12.928 6.281 -4.253 1.00 73.06 79 PRO A O 1
ATOM 633 N N . ALA A 1 80 ? 14.126 7.801 -5.421 1.00 79.88 80 ALA A N 1
ATOM 634 C CA . ALA A 1 80 ? 13.782 7.254 -6.718 1.00 79.88 80 ALA A CA 1
ATOM 635 C C . ALA A 1 80 ? 14.271 5.796 -6.763 1.00 79.88 80 ALA A C 1
ATOM 637 O O . ALA A 1 80 ? 15.427 5.510 -6.459 1.00 79.88 80 ALA A O 1
ATOM 638 N N . ILE A 1 81 ? 13.354 4.867 -7.037 1.00 87.81 81 ILE A N 1
ATOM 639 C CA . ILE A 1 81 ? 13.699 3.460 -7.233 1.00 87.81 81 ILE A CA 1
ATOM 640 C C . ILE A 1 81 ? 14.114 3.337 -8.695 1.00 87.81 81 ILE A C 1
ATOM 642 O O . ILE A 1 81 ? 13.274 3.114 -9.563 1.00 87.81 81 ILE A O 1
ATOM 646 N N . ASP A 1 82 ? 15.396 3.562 -8.948 1.00 92.38 82 ASP A N 1
ATOM 647 C CA . ASP A 1 82 ? 16.026 3.372 -10.254 1.00 92.38 82 ASP A CA 1
ATOM 648 C C . ASP A 1 82 ? 16.850 2.083 -10.253 1.00 92.38 82 ASP A C 1
ATOM 650 O O . ASP A 1 82 ? 17.011 1.442 -9.211 1.00 92.38 82 ASP A O 1
ATOM 654 N N . VAL A 1 83 ? 17.323 1.644 -11.416 1.00 94.19 83 VAL A N 1
ATOM 655 C CA . VAL A 1 83 ? 18.265 0.518 -11.458 1.00 94.19 83 VAL A CA 1
ATOM 656 C C . VAL A 1 83 ? 19.598 0.938 -10.821 1.00 94.19 83 VAL A C 1
ATOM 658 O O . VAL A 1 83 ? 19.974 2.104 -10.952 1.00 94.19 83 VAL A O 1
ATOM 661 N N . PRO A 1 84 ? 20.315 0.042 -10.117 1.00 95.56 84 PRO A N 1
ATOM 662 C CA . PRO A 1 84 ? 21.646 0.359 -9.607 1.00 95.56 84 PRO A CA 1
ATOM 663 C C . PRO A 1 84 ? 22.617 0.747 -10.726 1.00 95.56 84 PRO A C 1
ATOM 665 O O . PRO A 1 84 ? 22.524 0.230 -11.842 1.00 95.56 84 PRO A O 1
ATOM 668 N N . ASP A 1 85 ? 23.587 1.604 -10.409 1.00 95.00 85 ASP A N 1
ATOM 669 C CA . ASP A 1 85 ? 24.640 1.987 -11.350 1.00 95.00 85 ASP A CA 1
ATOM 670 C C . ASP A 1 85 ? 25.369 0.747 -11.892 1.00 95.00 85 ASP A C 1
ATOM 672 O O . ASP A 1 85 ? 25.782 -0.137 -11.140 1.00 95.00 85 ASP A O 1
ATOM 676 N N . GLY A 1 86 ? 25.513 0.679 -13.217 1.00 95.25 86 GLY A N 1
ATOM 677 C CA . GLY A 1 86 ? 26.157 -0.441 -13.908 1.00 95.25 86 GLY A CA 1
ATOM 678 C C . GLY A 1 86 ? 25.299 -1.703 -14.050 1.00 95.25 86 GLY A C 1
ATOM 679 O O . GLY A 1 86 ? 25.751 -2.662 -14.676 1.00 95.25 86 GLY A O 1
ATOM 680 N N . TRP A 1 87 ? 24.068 -1.725 -13.528 1.00 97.81 87 TRP A N 1
ATOM 681 C CA . TRP A 1 87 ? 23.154 -2.840 -13.765 1.00 97.81 87 TRP A CA 1
ATOM 682 C C . TRP A 1 87 ? 22.744 -2.907 -15.243 1.00 97.81 87 TRP A C 1
ATOM 684 O O . TRP A 1 87 ? 22.401 -1.897 -15.862 1.00 97.81 87 TRP A O 1
ATOM 694 N N . THR A 1 88 ? 22.743 -4.117 -15.800 1.00 97.50 88 THR A N 1
ATOM 695 C CA . THR A 1 88 ? 22.237 -4.399 -17.148 1.00 97.50 88 THR A CA 1
ATOM 696 C C . THR A 1 88 ? 21.342 -5.636 -17.106 1.00 97.50 88 THR A C 1
ATOM 698 O O . THR A 1 88 ? 21.624 -6.554 -16.333 1.00 97.50 88 THR A O 1
ATOM 701 N N . PRO A 1 89 ? 20.248 -5.676 -17.888 1.00 98.12 89 PRO A N 1
ATOM 702 C CA . PRO A 1 89 ? 19.346 -6.814 -17.886 1.00 98.12 89 PRO A CA 1
ATOM 703 C C . PRO A 1 89 ? 20.007 -8.036 -18.533 1.00 98.12 89 PRO A C 1
ATOM 705 O O . PRO A 1 89 ? 20.410 -7.998 -19.698 1.00 98.12 89 PRO A O 1
ATOM 708 N N . ASP A 1 90 ? 20.034 -9.141 -17.795 1.00 98.25 90 ASP A N 1
ATOM 709 C CA . ASP A 1 90 ? 20.480 -10.446 -18.277 1.00 98.25 90 ASP A CA 1
ATOM 7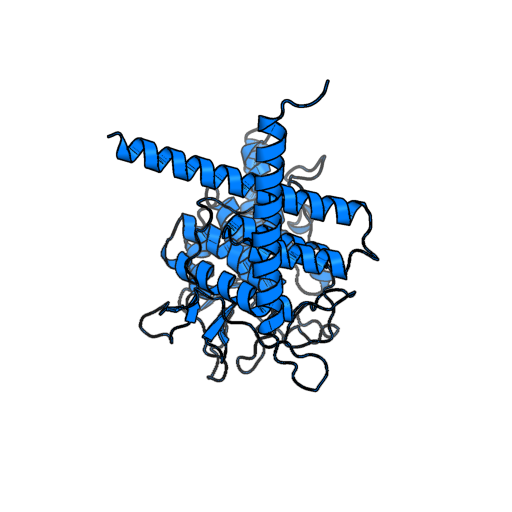10 C C . ASP A 1 90 ? 19.403 -11.514 -18.005 1.00 98.25 90 ASP A C 1
ATOM 712 O O . ASP A 1 90 ? 19.363 -12.075 -16.911 1.00 98.25 90 ASP A O 1
ATOM 716 N N . PRO A 1 91 ? 18.489 -11.775 -18.959 1.00 98.12 91 PRO A N 1
ATOM 717 C CA . PRO A 1 91 ? 17.413 -12.750 -18.775 1.00 98.12 91 PRO A CA 1
ATOM 718 C C . PRO A 1 91 ? 17.881 -14.212 -18.769 1.00 98.12 91 PRO A C 1
ATOM 720 O O . PRO A 1 91 ? 17.074 -15.080 -18.431 1.00 98.12 91 PRO A O 1
ATOM 723 N N . GLU A 1 92 ? 19.140 -14.483 -19.131 1.00 98.19 92 GLU A N 1
ATOM 724 C CA . GLU A 1 92 ? 19.726 -15.830 -19.117 1.00 98.19 92 GLU A CA 1
ATOM 725 C C . GLU A 1 92 ? 20.332 -16.177 -17.747 1.00 98.19 92 GLU A C 1
ATOM 727 O O . GLU A 1 92 ? 20.479 -17.352 -17.400 1.00 98.19 92 GLU A O 1
ATOM 732 N N . ALA A 1 93 ? 20.670 -15.166 -16.941 1.00 98.19 93 ALA A N 1
ATOM 733 C CA . ALA A 1 93 ? 21.103 -15.366 -15.567 1.00 98.19 93 ALA A CA 1
ATOM 734 C C . ALA A 1 93 ? 19.932 -15.835 -14.678 1.00 98.19 93 ALA A C 1
ATOM 736 O O . ALA A 1 93 ? 18.770 -15.510 -14.938 1.00 98.19 93 ALA A O 1
ATOM 737 N N . PRO A 1 94 ? 20.206 -16.561 -13.573 1.00 97.06 94 PRO A N 1
ATOM 738 C CA . PRO A 1 94 ? 19.180 -16.868 -12.584 1.00 97.06 94 PRO A CA 1
ATOM 739 C C . PRO A 1 94 ? 18.456 -15.592 -12.142 1.00 97.06 94 PRO A C 1
ATOM 741 O O . PRO A 1 94 ? 19.112 -14.617 -11.772 1.00 97.06 94 PRO A O 1
ATOM 744 N N . LEU A 1 95 ? 17.116 -15.615 -12.138 1.00 96.94 95 LEU A N 1
ATOM 745 C CA . LEU A 1 95 ? 16.278 -14.435 -11.873 1.00 96.94 95 LEU A CA 1
ATOM 746 C C . LEU A 1 95 ? 16.754 -13.640 -10.648 1.00 96.94 95 LEU A C 1
ATOM 748 O O . LEU A 1 95 ? 16.877 -12.422 -10.692 1.00 96.94 95 LEU A O 1
ATOM 752 N N . ASP A 1 96 ? 17.078 -14.341 -9.566 1.00 93.81 96 ASP A N 1
ATOM 753 C CA . ASP A 1 96 ? 17.490 -13.758 -8.292 1.00 93.81 96 ASP A CA 1
ATOM 754 C C . ASP A 1 96 ? 18.772 -12.903 -8.401 1.00 93.81 96 ASP A C 1
ATOM 756 O O . ASP A 1 96 ? 18.924 -11.942 -7.651 1.00 93.81 96 ASP A O 1
ATOM 760 N N . ALA A 1 97 ? 19.663 -13.226 -9.345 1.00 95.25 97 ALA A N 1
ATOM 761 C CA . ALA A 1 97 ? 20.882 -12.476 -9.651 1.00 95.25 97 ALA A CA 1
ATOM 762 C C . ALA A 1 97 ? 20.676 -11.422 -10.752 1.00 95.25 97 ALA A C 1
ATOM 764 O O . ALA A 1 97 ? 21.387 -10.420 -10.784 1.00 95.25 97 ALA A O 1
ATOM 765 N N . ALA A 1 98 ? 19.707 -11.639 -11.643 1.00 97.62 98 ALA A N 1
ATOM 766 C CA . ALA A 1 98 ? 19.419 -10.742 -12.756 1.00 97.62 98 ALA A CA 1
ATOM 767 C C . ALA A 1 98 ? 18.606 -9.500 -12.348 1.00 97.62 98 ALA A C 1
ATOM 769 O O . ALA A 1 98 ? 18.631 -8.481 -13.038 1.00 97.62 98 ALA A O 1
ATOM 770 N N . LEU A 1 99 ? 17.864 -9.564 -11.239 1.00 97.81 99 LEU A N 1
ATOM 771 C CA . LEU A 1 99 ? 17.016 -8.463 -10.781 1.00 97.81 99 LEU A CA 1
ATOM 772 C C . LEU A 1 99 ? 17.832 -7.246 -10.297 1.00 97.81 99 LEU A C 1
ATOM 774 O O . LEU A 1 99 ? 18.816 -7.421 -9.579 1.00 97.81 99 LEU A O 1
ATOM 778 N N . PRO A 1 100 ? 17.378 -6.004 -10.575 1.00 97.69 100 PRO A N 1
ATOM 779 C CA . PRO A 1 100 ? 18.009 -4.790 -10.043 1.00 97.69 100 PRO A CA 1
ATOM 780 C C . PRO A 1 100 ? 18.128 -4.787 -8.511 1.00 97.69 100 PRO A C 1
ATOM 782 O O . PRO A 1 100 ? 19.093 -4.284 -7.942 1.00 97.69 100 PRO A O 1
ATOM 785 N N . TYR A 1 101 ? 17.129 -5.351 -7.831 1.00 96.94 101 TYR A N 1
ATOM 786 C CA . TYR A 1 101 ? 17.076 -5.493 -6.383 1.00 96.94 101 TYR A CA 1
ATOM 787 C C . TYR A 1 101 ? 16.933 -6.975 -6.024 1.00 96.94 101 TYR A C 1
ATOM 789 O O . TYR A 1 101 ? 15.796 -7.458 -5.934 1.00 96.94 101 TYR A O 1
ATOM 797 N N . PRO A 1 102 ? 18.041 -7.697 -5.783 1.00 95.62 102 PRO A N 1
ATOM 798 C CA . PRO A 1 102 ? 17.984 -9.108 -5.428 1.00 95.62 102 PRO A CA 1
ATOM 799 C C . PRO A 1 102 ? 17.202 -9.323 -4.127 1.00 95.62 102 PRO A C 1
ATOM 801 O O . PRO A 1 102 ? 17.042 -8.411 -3.294 1.00 95.62 102 PRO A O 1
ATOM 804 N N . TRP A 1 103 ? 16.693 -10.542 -3.962 1.00 95.19 103 TRP A N 1
ATOM 805 C CA . TRP A 1 103 ? 16.026 -10.969 -2.736 1.00 95.19 103 TRP A CA 1
ATOM 806 C C . TRP A 1 103 ? 16.985 -10.872 -1.548 1.00 95.19 103 TRP A C 1
ATOM 808 O O . TRP A 1 103 ? 18.186 -11.103 -1.686 1.00 95.19 103 TRP A O 1
ATOM 818 N N . ASP A 1 104 ? 16.468 -10.520 -0.371 1.00 93.19 104 ASP A N 1
ATOM 819 C CA . ASP A 1 104 ? 17.300 -10.518 0.832 1.00 93.19 104 ASP A CA 1
ATOM 820 C C . ASP A 1 104 ? 17.679 -11.967 1.196 1.00 93.19 104 ASP A C 1
ATOM 822 O O . ASP A 1 104 ? 16.815 -12.844 1.213 1.00 93.19 104 ASP A O 1
ATOM 826 N N . ALA A 1 105 ? 18.952 -12.227 1.517 1.00 91.88 105 ALA A N 1
ATOM 827 C CA . ALA A 1 105 ? 19.443 -13.582 1.804 1.00 91.88 105 ALA A CA 1
ATOM 828 C C . ALA A 1 105 ? 18.670 -14.270 2.948 1.00 91.88 105 ALA A C 1
ATOM 830 O O . ALA A 1 105 ? 18.265 -15.417 2.816 1.00 91.88 105 ALA A O 1
ATOM 831 N N . GLU A 1 106 ? 18.355 -13.533 4.022 1.00 86.06 106 GLU A N 1
ATOM 832 C CA . GLU A 1 106 ? 17.525 -14.035 5.136 1.00 86.06 106 GLU A CA 1
ATOM 833 C C . GLU A 1 106 ? 16.117 -14.460 4.679 1.00 86.06 106 GLU A C 1
ATOM 835 O O . GLU A 1 106 ? 15.467 -15.302 5.302 1.00 86.06 106 GLU A O 1
ATOM 840 N N . TYR A 1 107 ? 15.619 -13.847 3.604 1.00 85.56 107 TYR A N 1
ATOM 841 C CA . TYR A 1 107 ? 14.312 -14.151 3.049 1.00 85.56 107 TYR A CA 1
ATOM 842 C C . TYR A 1 107 ? 14.370 -15.392 2.149 1.00 85.56 107 TYR A C 1
ATOM 844 O O . TYR A 1 107 ? 13.459 -16.214 2.220 1.00 85.56 107 TYR A O 1
ATOM 852 N N . LEU A 1 108 ? 15.451 -15.574 1.375 1.00 87.44 108 LEU A N 1
ATOM 853 C CA . LEU A 1 108 ? 15.663 -16.742 0.507 1.00 87.44 108 LEU A CA 1
ATOM 854 C C . LEU A 1 108 ? 15.604 -18.072 1.269 1.00 87.44 108 LEU A C 1
ATOM 856 O O . LEU A 1 108 ? 14.986 -19.014 0.778 1.00 87.44 108 LEU A O 1
ATOM 860 N N . ASP A 1 109 ? 16.148 -18.118 2.488 1.00 86.06 109 ASP A N 1
ATOM 861 C CA . ASP A 1 109 ? 16.107 -19.308 3.353 1.00 86.06 109 ASP A CA 1
ATOM 862 C C . ASP A 1 109 ? 14.680 -19.712 3.764 1.00 86.06 109 ASP A C 1
ATOM 864 O O . ASP A 1 109 ? 14.431 -20.840 4.188 1.00 86.06 109 ASP A O 1
ATOM 868 N N . ARG A 1 110 ? 13.725 -18.780 3.667 1.00 88.94 110 ARG A N 1
ATOM 869 C CA . ARG A 1 110 ? 12.323 -18.976 4.059 1.00 88.94 110 ARG A CA 1
ATOM 870 C C . ARG A 1 110 ? 11.429 -19.185 2.846 1.00 88.94 110 ARG A C 1
ATOM 872 O O . ARG A 1 110 ? 10.538 -20.029 2.870 1.00 88.94 110 ARG A O 1
ATOM 879 N N . GLN A 1 111 ? 11.626 -18.359 1.826 1.00 90.62 111 GLN A N 1
ATOM 880 C CA . GLN A 1 111 ? 10.829 -18.304 0.612 1.00 90.62 111 GLN A CA 1
ATOM 881 C C . GLN A 1 111 ? 11.599 -17.519 -0.467 1.00 90.62 111 GLN A C 1
ATOM 883 O O . GLN A 1 111 ? 11.859 -16.335 -0.261 1.00 90.62 111 GLN A O 1
ATOM 888 N N . PRO A 1 112 ? 11.893 -18.079 -1.655 1.00 91.19 112 PRO A N 1
ATOM 889 C CA . PRO A 1 112 ? 12.622 -17.379 -2.722 1.00 91.19 112 PRO A CA 1
ATOM 890 C C . PRO A 1 112 ? 11.752 -16.372 -3.506 1.00 91.19 112 PRO A C 1
ATOM 892 O O . PRO A 1 112 ? 11.697 -16.380 -4.739 1.00 91.19 112 PRO A O 1
ATOM 895 N N . PHE A 1 113 ? 11.008 -15.527 -2.788 1.00 94.38 113 PHE A N 1
ATOM 896 C CA . PHE A 1 113 ? 10.134 -14.502 -3.351 1.00 94.38 113 PHE A CA 1
ATOM 897 C C . PHE A 1 113 ? 9.672 -13.498 -2.286 1.00 94.38 113 PHE A C 1
ATOM 899 O O . PHE A 1 113 ? 8.829 -13.819 -1.449 1.00 94.38 113 PHE A O 1
ATOM 906 N N . GLN A 1 114 ? 10.173 -12.263 -2.347 1.00 96.06 114 GLN A N 1
ATOM 907 C CA . GLN A 1 114 ? 9.893 -11.223 -1.355 1.00 96.06 114 GLN A CA 1
ATOM 908 C C . GLN A 1 114 ? 8.962 -10.133 -1.929 1.00 96.06 114 GLN A C 1
ATOM 910 O O . GLN A 1 114 ? 9.396 -9.359 -2.789 1.00 96.06 114 GLN A O 1
ATOM 915 N N . PRO A 1 115 ? 7.723 -9.962 -1.421 1.00 97.19 115 PRO A N 1
ATOM 916 C CA . PRO A 1 115 ? 6.734 -9.059 -2.027 1.00 97.19 115 PRO A CA 1
ATOM 917 C C . PRO A 1 115 ? 7.181 -7.592 -2.152 1.00 97.19 115 PRO A C 1
ATOM 919 O O . PRO A 1 115 ? 6.933 -6.940 -3.162 1.00 97.19 115 PRO A O 1
ATOM 922 N N . VAL A 1 116 ? 7.908 -7.054 -1.165 1.00 95.88 116 VAL A N 1
ATOM 923 C CA . VAL A 1 116 ? 8.419 -5.671 -1.258 1.00 95.88 116 VAL A CA 1
ATOM 924 C C . VAL A 1 116 ? 9.484 -5.514 -2.351 1.00 95.88 116 VAL A C 1
ATOM 926 O O . VAL A 1 116 ? 9.570 -4.457 -2.975 1.00 95.88 116 VAL A O 1
ATOM 929 N N . LYS A 1 117 ? 10.291 -6.551 -2.610 1.00 97.19 117 LYS A N 1
ATOM 930 C CA . LYS A 1 117 ? 11.285 -6.546 -3.690 1.00 97.19 117 LYS A CA 1
ATOM 931 C C . LYS A 1 117 ? 10.622 -6.746 -5.048 1.00 97.19 117 LYS A C 1
ATOM 933 O O . LYS A 1 117 ? 11.064 -6.108 -5.993 1.00 97.19 117 LYS A O 1
ATOM 938 N N . LEU A 1 118 ? 9.539 -7.526 -5.137 1.00 98.31 118 LEU A N 1
ATOM 939 C CA . LEU A 1 118 ? 8.705 -7.601 -6.345 1.00 98.31 118 LEU A CA 1
ATOM 940 C C . LEU A 1 118 ? 8.289 -6.193 -6.792 1.00 98.31 118 LEU A C 1
ATOM 942 O O . LEU A 1 118 ? 8.585 -5.790 -7.912 1.00 98.31 118 LEU A O 1
ATOM 946 N N . TRP A 1 119 ? 7.673 -5.420 -5.895 1.00 97.88 119 TRP A N 1
ATOM 947 C CA . TRP A 1 119 ? 7.223 -4.063 -6.213 1.00 97.88 119 TRP A CA 1
ATOM 948 C C . TRP A 1 119 ? 8.374 -3.123 -6.603 1.00 97.88 119 TRP A C 1
ATOM 950 O O . TRP A 1 119 ? 8.266 -2.388 -7.584 1.00 97.88 119 TRP A O 1
ATOM 960 N N . ARG A 1 120 ? 9.504 -3.168 -5.886 1.00 97.19 120 ARG A N 1
ATOM 961 C CA . ARG A 1 120 ? 10.684 -2.347 -6.216 1.00 97.19 120 ARG A CA 1
ATOM 962 C C . ARG A 1 120 ? 11.278 -2.697 -7.578 1.00 97.19 120 ARG A C 1
ATOM 964 O O . ARG A 1 120 ? 11.562 -1.792 -8.356 1.00 97.19 120 ARG A O 1
ATOM 971 N N . ASN A 1 121 ? 11.436 -3.987 -7.872 1.00 98.31 121 ASN A N 1
ATOM 972 C CA . ASN A 1 121 ? 11.924 -4.442 -9.170 1.00 98.31 121 ASN A CA 1
ATOM 973 C C . ASN A 1 121 ? 10.962 -4.061 -10.294 1.00 98.31 121 ASN A C 1
ATOM 975 O O . ASN A 1 121 ? 11.423 -3.617 -11.335 1.00 98.31 121 ASN A O 1
ATOM 979 N N . ALA A 1 122 ? 9.647 -4.140 -10.077 1.00 98.38 122 ALA A N 1
ATOM 980 C CA . ALA A 1 122 ? 8.665 -3.701 -11.063 1.00 98.38 122 ALA A CA 1
ATOM 981 C C . ALA A 1 122 ? 8.801 -2.204 -11.402 1.00 98.38 122 ALA A C 1
ATOM 983 O O . ALA A 1 122 ? 8.792 -1.849 -12.577 1.00 98.38 122 ALA A O 1
ATOM 984 N N . ILE A 1 123 ? 9.007 -1.330 -10.403 1.00 97.06 123 ILE A N 1
ATOM 985 C CA . ILE A 1 123 ? 9.281 0.101 -10.645 1.00 97.06 123 ILE A CA 1
ATOM 986 C C . ILE A 1 123 ? 10.582 0.282 -11.440 1.00 97.06 123 ILE A C 1
ATOM 988 O O . ILE A 1 123 ? 10.599 1.014 -12.429 1.00 97.06 123 ILE A O 1
ATOM 992 N N . ALA A 1 124 ? 11.661 -0.376 -11.013 1.00 97.88 124 ALA A N 1
ATOM 993 C CA . ALA A 1 124 ? 12.978 -0.228 -11.629 1.00 97.88 124 ALA A CA 1
ATOM 994 C C . ALA A 1 124 ? 12.997 -0.719 -13.082 1.00 97.88 124 ALA A C 1
ATOM 996 O O . ALA A 1 124 ? 13.496 -0.021 -13.961 1.00 97.88 124 ALA A O 1
ATOM 997 N N . LEU A 1 125 ? 12.400 -1.886 -13.339 1.00 98.44 125 LEU A N 1
ATOM 998 C CA . LEU A 1 125 ? 12.279 -2.465 -14.674 1.00 98.44 125 LEU A CA 1
ATOM 999 C C . LEU A 1 125 ? 11.391 -1.604 -15.573 1.00 98.44 125 LEU A C 1
ATOM 1001 O O . LEU A 1 125 ? 11.796 -1.324 -16.693 1.00 98.44 125 LEU A O 1
ATOM 1005 N N . ASN A 1 126 ? 10.240 -1.123 -15.087 1.00 97.94 126 ASN A N 1
ATOM 1006 C CA . ASN A 1 126 ? 9.385 -0.200 -15.842 1.00 97.94 126 ASN A CA 1
ATOM 1007 C C . ASN A 1 126 ? 10.174 1.042 -16.301 1.00 97.94 126 ASN A C 1
ATOM 1009 O O . ASN A 1 126 ? 10.217 1.364 -17.488 1.00 97.94 126 ASN A O 1
ATOM 1013 N N . ARG A 1 127 ? 10.876 1.699 -15.369 1.00 96.81 127 ARG A N 1
ATOM 1014 C CA . ARG A 1 127 ? 11.703 2.872 -15.687 1.00 96.81 127 ARG A CA 1
ATOM 1015 C C . ARG A 1 127 ? 12.801 2.541 -16.684 1.00 96.81 127 ARG A C 1
ATOM 1017 O O . ARG A 1 127 ? 12.933 3.250 -17.674 1.00 96.81 127 ARG A O 1
ATOM 1024 N N . TYR A 1 128 ? 13.532 1.451 -16.460 1.00 97.81 128 TYR A N 1
ATOM 1025 C CA . TYR A 1 128 ? 14.590 1.028 -17.369 1.00 97.81 128 TYR A CA 1
ATOM 1026 C C . TYR A 1 128 ? 14.053 0.753 -18.775 1.00 97.81 128 TYR A C 1
ATOM 1028 O O . TYR A 1 128 ? 14.647 1.202 -19.744 1.00 97.81 128 TYR A O 1
ATOM 1036 N N . ILE A 1 129 ? 12.911 0.071 -18.905 1.00 98.00 129 ILE A N 1
ATOM 1037 C CA . ILE A 1 129 ? 12.269 -0.192 -20.201 1.00 98.00 129 ILE A CA 1
ATOM 1038 C C . ILE A 1 129 ? 11.942 1.121 -20.924 1.00 98.00 129 ILE A C 1
ATOM 1040 O O . ILE A 1 129 ? 12.119 1.201 -22.139 1.00 98.00 129 ILE A O 1
ATOM 1044 N N . ALA A 1 130 ? 11.493 2.145 -20.195 1.00 97.06 130 ALA A N 1
ATOM 1045 C CA . ALA A 1 130 ? 11.174 3.455 -20.756 1.00 97.06 130 ALA A CA 1
ATOM 1046 C C . ALA A 1 130 ? 12.414 4.279 -21.153 1.00 97.06 130 ALA A C 1
ATOM 1048 O O . ALA A 1 130 ? 12.312 5.141 -22.024 1.00 97.06 130 ALA A O 1
ATOM 1049 N N . THR A 1 131 ? 13.569 4.038 -20.525 1.00 97.06 131 THR A N 1
ATOM 1050 C CA . THR A 1 131 ? 14.795 4.838 -20.707 1.00 97.06 131 THR A CA 1
ATOM 1051 C C . THR A 1 131 ? 15.986 4.039 -21.241 1.00 97.06 131 THR A C 1
ATOM 1053 O O . THR A 1 131 ? 17.121 4.503 -21.141 1.00 97.06 131 THR A O 1
ATOM 1056 N N . ALA A 1 132 ? 15.765 2.825 -21.747 1.00 97.12 132 ALA A N 1
ATOM 1057 C CA . ALA A 1 132 ? 16.838 1.942 -22.191 1.00 97.12 132 ALA A CA 1
ATOM 1058 C C . ALA A 1 132 ? 17.656 2.587 -23.328 1.00 97.12 132 ALA A C 1
ATOM 1060 O O . ALA A 1 132 ? 17.081 3.261 -24.186 1.00 97.12 132 ALA A O 1
ATOM 1061 N N . PRO A 1 133 ? 18.983 2.361 -23.376 1.00 96.06 133 PRO A N 1
ATOM 1062 C CA . PRO A 1 133 ? 19.851 2.972 -24.384 1.00 96.06 133 PRO A CA 1
ATOM 1063 C C . PRO A 1 133 ? 19.561 2.471 -25.805 1.00 96.06 133 PRO A C 1
ATOM 1065 O O . PRO A 1 133 ? 19.802 3.191 -26.772 1.00 96.06 133 PRO A O 1
ATOM 1068 N N . ASP A 1 134 ? 19.040 1.249 -25.934 1.00 97.25 134 ASP A N 1
ATOM 1069 C CA . ASP A 1 134 ? 18.649 0.656 -27.205 1.00 97.25 134 ASP A CA 1
ATOM 1070 C C . ASP A 1 134 ? 17.445 -0.304 -27.046 1.00 97.25 134 ASP A C 1
ATOM 1072 O O . ASP A 1 134 ? 17.131 -0.751 -25.931 1.00 97.25 134 ASP A O 1
ATOM 1076 N N . PRO A 1 135 ? 16.754 -0.649 -28.153 1.00 98.12 135 PRO A N 1
ATOM 1077 C CA . PRO A 1 135 ? 15.600 -1.547 -28.115 1.00 98.12 135 PRO A CA 1
ATOM 1078 C C . PRO A 1 135 ? 15.903 -2.974 -27.632 1.00 98.12 135 PRO A C 1
ATOM 1080 O O . PRO A 1 135 ? 15.013 -3.628 -27.085 1.00 98.12 135 PRO A O 1
ATOM 1083 N N . ALA A 1 136 ? 17.128 -3.479 -27.812 1.00 98.25 136 ALA A N 1
ATOM 1084 C CA . ALA A 1 136 ? 17.494 -4.830 -27.393 1.00 98.25 136 ALA A CA 1
ATOM 1085 C C . ALA A 1 136 ? 17.609 -4.921 -25.863 1.00 98.25 136 ALA A C 1
ATOM 1087 O O . ALA A 1 136 ? 17.122 -5.879 -25.262 1.00 98.25 136 ALA A O 1
ATOM 1088 N N . GLN A 1 137 ? 18.171 -3.900 -25.213 1.00 98.31 137 GLN A N 1
ATOM 1089 C CA . GLN A 1 137 ? 18.202 -3.790 -23.752 1.00 98.31 137 GLN A CA 1
ATOM 1090 C C . GLN A 1 137 ? 16.793 -3.643 -23.166 1.00 98.31 137 GLN A C 1
ATOM 1092 O O . GLN A 1 137 ? 16.462 -4.304 -22.179 1.00 98.31 137 GLN A O 1
ATOM 1097 N N . ALA A 1 138 ? 15.922 -2.854 -23.807 1.00 98.25 138 ALA A N 1
ATOM 1098 C CA . ALA A 1 138 ? 14.516 -2.766 -23.409 1.00 98.25 138 ALA A CA 1
ATOM 1099 C C . ALA A 1 138 ? 13.811 -4.134 -23.488 1.00 98.25 138 ALA A C 1
ATOM 1101 O O . ALA A 1 138 ? 13.073 -4.505 -22.575 1.00 98.25 138 ALA A O 1
ATOM 1102 N N . ALA A 1 139 ? 14.054 -4.910 -24.551 1.00 98.56 139 ALA A N 1
ATOM 1103 C CA . ALA A 1 139 ? 13.481 -6.246 -24.724 1.00 98.56 139 ALA A CA 1
ATOM 1104 C C . ALA A 1 139 ? 13.975 -7.247 -23.662 1.00 98.56 139 ALA A C 1
ATOM 1106 O O . ALA A 1 139 ? 13.181 -8.014 -23.110 1.00 98.56 139 ALA A O 1
ATOM 1107 N N . LYS A 1 140 ? 15.265 -7.201 -23.306 1.00 98.62 140 LYS A N 1
ATOM 1108 C CA . LYS A 1 140 ? 15.823 -8.000 -22.203 1.00 98.62 140 LYS A CA 1
ATOM 1109 C C . LYS A 1 140 ? 15.180 -7.648 -20.860 1.00 98.62 140 LYS A C 1
ATOM 1111 O O . LYS A 1 140 ? 14.757 -8.542 -20.131 1.00 98.62 140 LYS A O 1
ATOM 1116 N N . ALA A 1 141 ? 15.021 -6.359 -20.557 1.00 98.56 141 ALA A N 1
ATOM 1117 C CA . ALA A 1 141 ? 14.347 -5.917 -19.337 1.00 98.56 141 ALA A CA 1
ATOM 1118 C C . ALA A 1 141 ? 12.859 -6.320 -19.302 1.00 98.56 141 ALA A C 1
ATOM 1120 O O . ALA A 1 141 ? 12.365 -6.725 -18.251 1.00 98.56 141 ALA A O 1
ATOM 1121 N N . ARG A 1 142 ? 12.153 -6.289 -20.444 1.00 98.69 142 ARG A N 1
ATOM 1122 C CA . ARG A 1 142 ? 10.786 -6.837 -20.564 1.00 98.69 142 ARG A CA 1
ATOM 1123 C C . ARG A 1 142 ? 10.743 -8.340 -20.286 1.00 98.69 142 ARG A C 1
ATOM 1125 O O . ARG A 1 142 ? 9.831 -8.799 -19.607 1.00 98.69 142 ARG A O 1
ATOM 1132 N N . THR A 1 143 ? 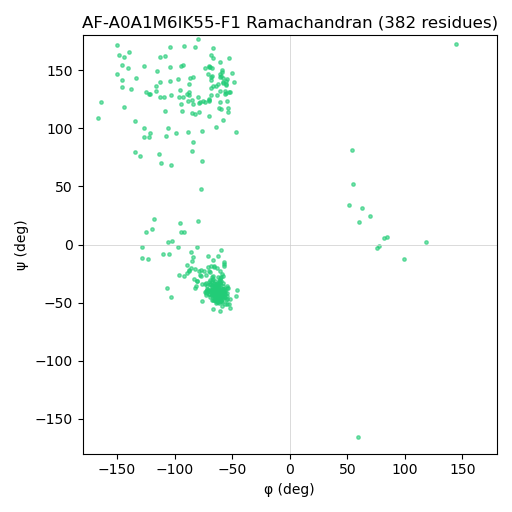11.741 -9.089 -20.750 1.00 98.75 143 THR A N 1
ATOM 1133 C CA . THR A 1 143 ? 11.858 -10.531 -20.471 1.00 98.75 143 THR A CA 1
ATOM 1134 C C . THR A 1 143 ? 12.041 -10.788 -18.973 1.00 98.75 143 THR A C 1
ATOM 1136 O O . THR A 1 143 ? 11.322 -11.605 -18.402 1.00 98.75 143 THR A O 1
ATOM 1139 N N . LEU A 1 144 ? 12.913 -10.027 -18.299 1.00 98.62 144 LEU A N 1
ATOM 1140 C CA . LEU A 1 144 ? 13.057 -10.090 -16.838 1.00 98.62 144 LEU A CA 1
ATOM 1141 C C . LEU A 1 144 ? 11.770 -9.706 -16.099 1.00 98.62 144 LEU A C 1
ATOM 1143 O O . LEU A 1 144 ? 11.419 -10.337 -15.104 1.00 98.62 144 LEU A O 1
ATOM 1147 N N . ALA A 1 145 ? 11.038 -8.701 -16.584 1.00 98.75 145 ALA A N 1
ATOM 1148 C CA . ALA A 1 145 ? 9.746 -8.328 -16.016 1.00 98.75 145 ALA A CA 1
ATOM 1149 C C . ALA A 1 145 ? 8.722 -9.471 -16.134 1.00 98.75 145 ALA A C 1
ATOM 1151 O O . ALA A 1 145 ? 8.020 -9.761 -15.165 1.00 98.75 145 ALA A O 1
ATOM 1152 N N . ALA A 1 146 ? 8.677 -10.164 -17.276 1.00 98.81 146 ALA A N 1
ATOM 1153 C CA . ALA A 1 146 ? 7.822 -11.335 -17.466 1.00 98.81 146 ALA A CA 1
ATOM 1154 C C . ALA A 1 146 ? 8.207 -12.487 -16.521 1.00 98.81 146 ALA A C 1
ATOM 1156 O O . ALA A 1 146 ? 7.332 -13.079 -15.891 1.00 98.81 146 ALA A O 1
ATOM 1157 N N . GLN A 1 147 ? 9.505 -12.763 -16.349 1.00 98.62 147 GLN A N 1
ATOM 1158 C CA . GLN A 1 147 ? 9.995 -13.763 -15.389 1.00 98.62 147 GLN A CA 1
ATOM 1159 C C . GLN A 1 147 ? 9.654 -13.388 -13.935 1.00 98.62 147 GLN A C 1
ATOM 1161 O O . GLN A 1 147 ? 9.268 -14.248 -13.144 1.00 98.62 147 GLN A O 1
ATOM 1166 N N . LEU A 1 148 ? 9.748 -12.103 -13.578 1.00 98.75 148 LEU A N 1
ATOM 1167 C CA . LEU A 1 148 ? 9.365 -11.589 -12.263 1.00 98.75 148 LEU A CA 1
ATOM 1168 C C . LEU A 1 148 ? 7.864 -11.782 -11.987 1.00 98.75 148 LEU A C 1
ATOM 1170 O O . LEU A 1 148 ? 7.492 -12.198 -10.888 1.00 98.75 148 LEU A O 1
ATOM 1174 N N . VAL A 1 149 ? 7.006 -11.508 -12.975 1.00 98.75 149 VAL A N 1
ATOM 1175 C CA . VAL A 1 149 ? 5.556 -11.751 -12.885 1.00 98.75 149 VAL A CA 1
ATOM 1176 C C . VAL A 1 149 ? 5.248 -13.245 -12.817 1.00 98.75 149 VAL A C 1
ATOM 1178 O O . VAL A 1 149 ? 4.422 -13.649 -12.002 1.00 98.75 149 VAL A O 1
ATOM 1181 N N . ALA A 1 150 ? 5.933 -14.083 -13.598 1.00 98.62 150 ALA A N 1
ATOM 1182 C CA . ALA A 1 150 ? 5.791 -15.535 -13.504 1.00 98.62 150 ALA A CA 1
ATOM 1183 C C . ALA A 1 150 ? 6.134 -16.031 -12.089 1.00 98.62 150 ALA A C 1
ATOM 1185 O O . ALA A 1 150 ? 5.331 -16.725 -11.471 1.00 98.62 150 ALA A O 1
ATOM 1186 N N . ARG A 1 151 ? 7.250 -15.556 -11.513 1.00 98.19 151 ARG A N 1
ATOM 1187 C CA . ARG A 1 151 ? 7.614 -15.848 -10.120 1.00 98.19 151 ARG A CA 1
ATOM 1188 C C . ARG A 1 151 ? 6.553 -15.365 -9.134 1.00 98.19 151 ARG A C 1
ATOM 1190 O O . ARG A 1 151 ? 6.302 -16.056 -8.159 1.00 98.19 151 ARG A O 1
ATOM 1197 N N . MET A 1 152 ? 5.935 -14.202 -9.340 1.00 98.50 152 MET A N 1
ATOM 1198 C CA . MET A 1 152 ? 4.809 -13.766 -8.504 1.00 98.50 152 MET A CA 1
ATOM 1199 C C . MET A 1 152 ? 3.640 -14.757 -8.597 1.00 98.50 152 MET A C 1
ATOM 1201 O O . MET A 1 152 ? 3.135 -15.174 -7.557 1.00 98.50 152 MET A O 1
ATOM 1205 N N . ARG A 1 153 ? 3.256 -15.161 -9.816 1.00 98.62 153 ARG A N 1
ATOM 1206 C CA . ARG A 1 153 ? 2.153 -16.100 -10.077 1.00 98.62 153 ARG A CA 1
ATOM 1207 C C . ARG A 1 153 ? 2.391 -17.481 -9.456 1.00 98.62 153 ARG A C 1
ATOM 1209 O O . ARG A 1 153 ? 1.437 -18.074 -8.962 1.00 98.62 153 ARG A O 1
ATOM 1216 N N . ASP A 1 154 ? 3.640 -17.941 -9.345 1.00 98.19 154 ASP A N 1
ATOM 1217 C CA . ASP A 1 154 ? 3.993 -19.179 -8.621 1.00 98.19 154 ASP A CA 1
ATOM 1218 C C . ASP A 1 154 ? 3.612 -19.147 -7.125 1.00 98.19 154 ASP A C 1
ATOM 1220 O O . ASP A 1 154 ? 3.464 -20.197 -6.486 1.00 98.19 154 ASP A O 1
ATOM 1224 N N . TYR A 1 155 ? 3.474 -17.948 -6.548 1.00 98.19 155 TYR A N 1
ATOM 1225 C CA . TYR A 1 155 ? 3.053 -17.701 -5.163 1.00 98.19 155 TYR A CA 1
ATOM 1226 C C . TYR A 1 155 ? 1.619 -17.181 -5.059 1.00 98.19 155 TYR A C 1
ATOM 1228 O O . TYR A 1 155 ? 1.140 -16.913 -3.954 1.00 98.19 155 TYR A O 1
ATOM 1236 N N . THR A 1 156 ? 0.919 -17.047 -6.181 1.00 98.69 156 THR A N 1
ATOM 1237 C CA . THR A 1 156 ? -0.476 -16.628 -6.210 1.00 98.69 156 THR A CA 1
ATOM 1238 C C . THR A 1 156 ? -1.382 -17.840 -6.070 1.00 98.69 156 THR A C 1
ATOM 1240 O O . THR A 1 156 ? -1.270 -18.814 -6.809 1.00 98.69 156 THR A O 1
ATOM 1243 N N . VAL A 1 157 ? -2.325 -17.766 -5.136 1.00 98.38 157 VAL A N 1
ATOM 1244 C CA . VAL A 1 157 ? -3.428 -18.720 -5.026 1.00 98.38 157 VAL A CA 1
ATOM 1245 C C . VAL A 1 157 ? -4.710 -18.021 -5.442 1.00 98.38 157 VAL A C 1
ATOM 1247 O O . VAL A 1 157 ? -5.041 -16.961 -4.908 1.00 98.38 157 VAL A O 1
ATOM 1250 N N . TRP A 1 158 ? -5.424 -18.639 -6.380 1.00 98.31 158 TRP A N 1
ATOM 1251 C CA . TRP A 1 158 ? -6.719 -18.171 -6.852 1.00 98.31 158 TRP A CA 1
ATOM 1252 C C . TRP A 1 158 ? -7.853 -18.868 -6.105 1.00 98.31 158 TRP A C 1
ATOM 1254 O O . TRP A 1 158 ? -7.847 -20.090 -5.959 1.00 98.31 158 TRP A O 1
ATOM 1264 N N . GLN A 1 159 ? -8.832 -18.096 -5.642 1.00 97.38 159 GLN A N 1
ATOM 1265 C CA . GLN A 1 159 ? -10.025 -18.604 -4.968 1.00 97.38 159 GLN A CA 1
ATOM 1266 C C . GLN A 1 159 ? -11.224 -17.737 -5.357 1.00 97.38 159 GLN A C 1
ATOM 1268 O O . GLN A 1 159 ? -11.214 -16.542 -5.101 1.00 97.38 159 GLN A O 1
ATOM 1273 N N . ASP A 1 160 ? -12.237 -18.324 -5.999 1.00 95.62 160 ASP A N 1
ATOM 1274 C CA . ASP A 1 160 ? -13.459 -17.626 -6.443 1.00 95.62 160 ASP A CA 1
ATOM 1275 C C . ASP A 1 160 ? -13.207 -16.343 -7.274 1.00 95.62 160 ASP A C 1
ATOM 1277 O O . ASP A 1 160 ? -13.954 -15.370 -7.191 1.00 95.62 160 ASP A O 1
ATOM 1281 N N . GLY A 1 161 ? -12.139 -16.323 -8.082 1.00 96.75 161 GLY A N 1
ATOM 1282 C CA . GLY A 1 161 ? -11.743 -15.153 -8.880 1.00 96.75 161 GLY A CA 1
ATOM 1283 C C . GLY A 1 161 ? -10.935 -14.095 -8.118 1.00 96.75 161 GLY A C 1
ATOM 1284 O O . GLY A 1 161 ? -10.631 -13.045 -8.678 1.00 96.75 161 GLY A O 1
ATOM 1285 N N . GLU A 1 162 ? -10.564 -14.353 -6.864 1.00 98.06 162 GLU A N 1
ATOM 1286 C CA . GLU A 1 162 ? -9.631 -13.533 -6.091 1.00 98.06 162 GLU A CA 1
ATOM 1287 C C . GLU A 1 162 ? -8.227 -14.108 -6.144 1.00 98.06 162 GLU A C 1
ATOM 1289 O O . GLU A 1 162 ? -8.042 -15.321 -6.042 1.00 98.06 162 GLU A O 1
ATOM 1294 N N . ALA A 1 163 ? -7.238 -13.223 -6.211 1.00 98.62 163 ALA A N 1
ATOM 1295 C CA . ALA A 1 163 ? -5.832 -13.576 -6.143 1.00 98.62 163 ALA A CA 1
ATOM 1296 C C . ALA A 1 163 ? -5.268 -13.238 -4.758 1.00 98.62 163 ALA A C 1
ATOM 1298 O O . ALA A 1 163 ? -5.377 -12.108 -4.269 1.00 98.62 163 ALA A O 1
ATOM 1299 N N . PHE A 1 164 ? -4.608 -14.207 -4.131 1.00 98.62 164 PHE A N 1
ATOM 1300 C CA . PHE A 1 164 ? -3.895 -14.018 -2.873 1.00 98.62 164 PHE A CA 1
ATOM 1301 C C . PHE A 1 164 ? -2.426 -14.365 -3.029 1.00 98.62 164 PHE A C 1
ATOM 1303 O O . PHE A 1 164 ? -2.090 -15.460 -3.471 1.00 98.62 164 PHE A O 1
ATOM 1310 N N . LEU A 1 165 ? -1.548 -13.458 -2.603 1.00 98.25 165 LEU A N 1
ATOM 1311 C CA . LEU A 1 165 ? -0.122 -13.737 -2.549 1.00 98.25 165 LEU A CA 1
ATOM 1312 C C . LEU A 1 165 ? 0.195 -14.499 -1.257 1.00 98.25 165 LEU A C 1
ATOM 1314 O O . LEU A 1 165 ? 0.052 -13.970 -0.148 1.00 98.25 165 LEU A O 1
ATOM 1318 N N . GLU A 1 166 ? 0.591 -15.758 -1.404 1.00 97.50 166 GLU A N 1
ATOM 1319 C CA . GLU A 1 166 ? 0.792 -16.686 -0.300 1.00 97.50 166 GLU A CA 1
ATOM 1320 C C . GLU A 1 166 ? 2.225 -16.610 0.244 1.00 97.50 166 GLU A C 1
ATOM 1322 O O . GLU A 1 166 ? 3.214 -16.696 -0.483 1.00 97.50 166 GLU A O 1
ATOM 1327 N N . ASN A 1 167 ? 2.336 -16.465 1.560 1.00 97.25 167 ASN A N 1
ATOM 1328 C CA . ASN A 1 167 ? 3.574 -16.621 2.306 1.00 97.25 167 ASN A CA 1
ATOM 1329 C C . ASN A 1 167 ? 3.638 -18.071 2.795 1.00 97.25 167 ASN A C 1
ATOM 1331 O O . ASN A 1 167 ? 2.824 -18.503 3.614 1.00 97.25 167 ASN A O 1
ATOM 1335 N N . ARG A 1 168 ? 4.617 -18.823 2.298 1.00 96.50 168 ARG A N 1
ATOM 1336 C CA . ARG A 1 168 ? 4.807 -20.261 2.546 1.00 96.50 168 ARG A CA 1
ATOM 1337 C C . ARG A 1 168 ? 5.789 -20.552 3.681 1.00 96.50 168 ARG A C 1
ATOM 1339 O O . ARG A 1 168 ? 6.279 -21.667 3.812 1.00 96.50 168 ARG A O 1
ATOM 1346 N N . PHE A 1 169 ? 6.055 -19.561 4.528 1.00 94.56 169 PHE A N 1
ATOM 1347 C CA . PHE A 1 169 ? 6.977 -19.669 5.654 1.00 94.56 169 PHE A CA 1
ATOM 1348 C C . PHE A 1 169 ? 6.324 -19.248 6.971 1.00 94.56 169 PHE A C 1
ATOM 1350 O O . PHE A 1 169 ? 5.409 -18.425 7.008 1.00 94.56 169 PHE A O 1
ATOM 1357 N N . THR A 1 170 ? 6.834 -19.799 8.069 1.00 93.62 170 THR A N 1
ATOM 1358 C CA . THR A 1 170 ? 6.529 -19.355 9.435 1.00 93.62 170 THR A CA 1
ATOM 1359 C C . THR A 1 170 ? 7.796 -18.749 10.024 1.00 93.62 170 THR A C 1
ATOM 1361 O O . THR A 1 170 ? 8.878 -19.289 9.817 1.00 93.62 170 THR A O 1
ATOM 1364 N N . ASP A 1 171 ? 7.684 -17.645 10.762 1.00 88.62 171 ASP A N 1
ATOM 1365 C CA . ASP A 1 171 ? 8.820 -17.067 11.486 1.00 88.62 171 ASP A CA 1
ATOM 1366 C C . ASP A 1 171 ? 8.671 -17.362 12.991 1.00 88.62 171 ASP A C 1
ATOM 1368 O O . ASP A 1 171 ? 7.910 -16.669 13.678 1.00 88.62 171 ASP A O 1
ATOM 1372 N N . PRO A 1 172 ? 9.375 -18.377 13.534 1.00 84.88 172 PRO A N 1
ATOM 1373 C CA . PRO A 1 172 ? 9.254 -18.747 14.943 1.00 84.88 172 PRO A CA 1
ATOM 1374 C C . PRO A 1 172 ? 9.778 -17.655 15.889 1.00 84.88 172 PRO A C 1
ATOM 1376 O O . PRO A 1 172 ? 9.407 -17.627 17.064 1.00 84.88 172 PRO A O 1
ATOM 1379 N N . HIS A 1 173 ? 10.595 -16.720 15.396 1.00 83.62 173 HIS A N 1
ATOM 1380 C CA . HIS A 1 173 ? 11.107 -15.594 16.176 1.00 83.62 173 HIS A CA 1
ATOM 1381 C C . HIS A 1 173 ? 10.120 -14.420 16.219 1.00 83.62 173 HIS A C 1
ATOM 1383 O O . HIS A 1 173 ? 10.277 -13.493 17.022 1.00 83.62 173 HIS A O 1
ATOM 1389 N N . GLN A 1 174 ? 9.061 -14.457 15.406 1.00 84.75 174 GLN A N 1
ATOM 1390 C CA . GLN A 1 174 ? 8.047 -13.417 15.343 1.00 84.75 174 GLN A CA 1
ATOM 1391 C C . GLN A 1 174 ? 6.649 -13.949 15.648 1.00 84.75 174 GLN A C 1
ATOM 1393 O O . GLN A 1 174 ? 5.884 -14.300 14.762 1.00 84.75 174 GLN A O 1
ATOM 1398 N N . SER A 1 175 ? 6.230 -13.817 16.907 1.00 86.06 175 SER A N 1
ATOM 1399 C CA . SER A 1 175 ? 4.891 -14.212 17.393 1.00 86.06 175 SER A CA 1
ATOM 1400 C C . SER A 1 175 ? 3.685 -13.525 16.727 1.00 86.06 175 SER A C 1
ATOM 1402 O O . SER A 1 175 ? 2.538 -13.838 17.059 1.00 86.06 175 SER A O 1
ATOM 1404 N N . ILE A 1 176 ? 3.926 -12.559 15.837 1.00 90.69 176 ILE A N 1
ATOM 1405 C CA . ILE A 1 176 ? 2.899 -11.903 15.021 1.00 90.69 176 ILE A CA 1
ATOM 1406 C C . ILE A 1 176 ? 2.627 -12.658 13.712 1.00 90.69 176 ILE A C 1
ATOM 1408 O O . ILE A 1 176 ? 1.550 -12.491 13.151 1.00 90.69 176 ILE A O 1
ATOM 1412 N N . VAL A 1 177 ? 3.582 -13.467 13.243 1.00 93.12 177 VAL A N 1
ATOM 1413 C CA . VAL A 1 177 ? 3.506 -14.195 11.974 1.00 93.12 177 VAL A CA 1
ATOM 1414 C C . VAL A 1 177 ? 2.636 -15.447 12.168 1.00 93.12 177 VAL A C 1
ATOM 1416 O O . VAL A 1 177 ? 2.877 -16.201 13.115 1.00 93.12 177 VAL A O 1
ATOM 1419 N N . PRO A 1 178 ? 1.603 -15.667 11.333 1.00 94.19 178 PRO A N 1
ATOM 1420 C CA . PRO A 1 178 ? 0.787 -16.875 11.392 1.00 94.19 178 PRO A CA 1
ATOM 1421 C C . PRO A 1 178 ? 1.584 -18.114 10.948 1.00 94.19 178 PRO A C 1
ATOM 1423 O O . PRO A 1 178 ? 2.608 -17.981 10.276 1.00 94.19 178 PRO A O 1
ATOM 1426 N N . PRO A 1 179 ? 1.109 -19.329 11.272 1.00 94.62 179 PRO A N 1
ATOM 1427 C CA . PRO A 1 179 ? 1.596 -20.541 10.623 1.00 94.62 179 PRO A CA 1
ATOM 1428 C C . PRO A 1 179 ? 1.402 -20.480 9.102 1.00 94.62 179 PRO A C 1
ATOM 1430 O O . PRO A 1 179 ? 0.393 -19.963 8.627 1.00 94.62 179 PRO A O 1
ATOM 1433 N N . ALA A 1 180 ? 2.358 -21.029 8.358 1.00 95.75 180 ALA A N 1
ATOM 1434 C CA . ALA A 1 180 ? 2.265 -21.206 6.913 1.00 95.75 180 ALA A CA 1
ATOM 1435 C C . ALA A 1 180 ? 1.223 -22.268 6.509 1.00 95.75 180 ALA A C 1
ATOM 1437 O O . ALA A 1 180 ? 1.027 -23.231 7.256 1.00 95.75 180 ALA A O 1
ATOM 1438 N N . PRO A 1 181 ? 0.633 -22.150 5.306 1.00 96.50 181 PRO A N 1
ATOM 1439 C CA . PRO A 1 181 ? 0.652 -20.959 4.455 1.00 96.50 181 PRO A CA 1
ATOM 1440 C C . PRO A 1 181 ? -0.258 -19.849 5.007 1.00 96.50 181 PRO A C 1
ATOM 1442 O O . PRO A 1 181 ? -1.263 -20.121 5.661 1.00 96.50 181 PRO A O 1
ATOM 1445 N N . TRP A 1 182 ? 0.071 -18.588 4.727 1.00 97.06 182 TRP A N 1
ATOM 1446 C CA . TRP A 1 182 ? -0.768 -17.447 5.108 1.00 97.06 182 TRP A CA 1
ATOM 1447 C C . TRP A 1 182 ? -0.712 -16.318 4.076 1.00 97.06 182 TRP A C 1
ATOM 1449 O O . TRP A 1 182 ? 0.261 -16.158 3.346 1.00 97.06 182 TRP A O 1
ATOM 1459 N N . VAL A 1 183 ? -1.765 -15.508 4.014 1.00 98.06 183 VAL A N 1
ATOM 1460 C CA . VAL A 1 183 ? -1.902 -14.390 3.061 1.00 98.06 183 VAL A CA 1
ATOM 1461 C C . VAL A 1 183 ? -1.759 -13.054 3.779 1.00 98.06 183 VAL A C 1
ATOM 1463 O O . VAL A 1 183 ? -1.880 -12.996 4.999 1.00 98.06 183 VAL A O 1
ATOM 1466 N N . SER A 1 184 ? -1.497 -11.967 3.055 1.00 98.38 184 SER A N 1
ATOM 1467 C CA . SER A 1 184 ? -1.257 -10.662 3.677 1.00 98.38 184 SER A CA 1
ATOM 1468 C C . SER A 1 184 ? -1.777 -9.510 2.835 1.00 98.38 184 SER A C 1
ATOM 1470 O O . SER A 1 184 ? -1.484 -9.434 1.643 1.00 98.38 184 SER A O 1
ATOM 1472 N N . ALA A 1 185 ? -2.456 -8.551 3.470 1.00 98.69 185 ALA A N 1
ATOM 1473 C CA . ALA A 1 185 ? -2.890 -7.334 2.792 1.00 98.69 185 ALA A CA 1
ATOM 1474 C C . ALA A 1 185 ? -1.721 -6.559 2.172 1.00 98.69 185 ALA A C 1
ATOM 1476 O O . ALA A 1 185 ? -1.858 -6.028 1.075 1.00 98.69 185 ALA A O 1
ATOM 1477 N N . ILE A 1 186 ? -0.559 -6.501 2.841 1.00 98.50 186 ILE A N 1
ATOM 1478 C CA . ILE A 1 186 ? 0.596 -5.782 2.285 1.00 98.50 186 ILE A CA 1
ATOM 1479 C C . ILE A 1 186 ? 1.215 -6.534 1.106 1.00 98.50 186 ILE A C 1
ATOM 1481 O O . ILE A 1 186 ? 1.665 -5.910 0.152 1.00 98.50 186 ILE A O 1
ATOM 1485 N N . ALA A 1 187 ? 1.228 -7.867 1.157 1.00 98.50 187 ALA A N 1
ATOM 1486 C CA . ALA A 1 187 ? 1.750 -8.691 0.075 1.00 98.50 187 ALA A CA 1
ATOM 1487 C C . ALA A 1 187 ? 0.880 -8.536 -1.182 1.00 98.50 187 ALA A C 1
ATOM 1489 O O . ALA A 1 187 ? 1.407 -8.211 -2.243 1.00 98.50 187 ALA A O 1
ATOM 1490 N N . ASN A 1 188 ? -0.447 -8.630 -1.031 1.00 98.69 188 ASN A N 1
ATOM 1491 C CA . ASN A 1 188 ? -1.408 -8.339 -2.097 1.00 98.69 188 ASN A CA 1
ATOM 1492 C C . ASN A 1 188 ? -1.280 -6.899 -2.619 1.00 98.69 188 ASN A C 1
ATOM 1494 O O . ASN A 1 188 ? -1.313 -6.685 -3.825 1.00 98.69 188 ASN A O 1
ATOM 1498 N N . ALA A 1 189 ? -1.079 -5.911 -1.740 1.00 98.62 189 ALA A N 1
ATOM 1499 C CA . ALA A 1 189 ? -0.863 -4.523 -2.150 1.00 98.62 189 ALA A CA 1
ATOM 1500 C C . ALA A 1 189 ? 0.406 -4.360 -3.003 1.00 98.62 189 ALA A C 1
ATOM 1502 O O . ALA A 1 189 ? 0.384 -3.657 -4.011 1.00 98.62 189 ALA A O 1
ATOM 1503 N N . PHE A 1 190 ? 1.510 -5.017 -2.633 1.00 98.62 190 PHE A N 1
ATOM 1504 C CA . PHE A 1 190 ? 2.739 -4.989 -3.427 1.00 98.62 190 PHE A CA 1
ATOM 1505 C C . PHE A 1 190 ? 2.592 -5.706 -4.769 1.00 98.62 190 PHE A C 1
ATOM 1507 O O . PHE A 1 190 ? 3.101 -5.192 -5.761 1.00 98.62 190 PHE A O 1
ATOM 1514 N N . ALA A 1 191 ? 1.881 -6.835 -4.821 1.00 98.75 191 ALA A N 1
ATOM 1515 C CA . ALA A 1 191 ? 1.576 -7.512 -6.079 1.00 98.75 191 ALA A CA 1
ATOM 1516 C C . ALA A 1 191 ? 0.721 -6.632 -7.001 1.00 98.75 191 ALA A C 1
ATOM 1518 O O . ALA A 1 191 ? 1.092 -6.415 -8.151 1.00 98.75 191 ALA A O 1
ATOM 1519 N N . LEU A 1 192 ? -0.348 -6.029 -6.470 1.00 98.38 192 LEU A N 1
ATOM 1520 C CA . LEU A 1 192 ? -1.203 -5.094 -7.200 1.00 98.38 192 LEU A CA 1
ATOM 1521 C C . LEU A 1 192 ? -0.398 -3.917 -7.770 1.00 98.38 192 LEU A C 1
ATOM 1523 O O . LEU A 1 192 ? -0.464 -3.643 -8.966 1.00 98.38 192 LEU A O 1
ATOM 1527 N N . MET A 1 193 ? 0.406 -3.244 -6.940 1.00 97.81 193 MET A N 1
ATOM 1528 C CA . MET A 1 193 ? 1.236 -2.125 -7.399 1.00 97.81 193 MET A CA 1
ATOM 1529 C C . MET A 1 193 ? 2.300 -2.570 -8.411 1.00 97.81 193 MET A C 1
ATOM 1531 O O . MET A 1 193 ? 2.574 -1.834 -9.352 1.00 97.81 193 MET A O 1
ATOM 1535 N N . ALA A 1 194 ? 2.894 -3.759 -8.257 1.00 98.44 194 ALA A N 1
ATOM 1536 C CA . ALA A 1 194 ? 3.835 -4.305 -9.235 1.00 98.44 194 ALA A CA 1
ATOM 1537 C C . ALA A 1 194 ? 3.163 -4.546 -10.593 1.00 98.44 194 ALA A C 1
ATOM 1539 O O . ALA A 1 194 ? 3.704 -4.129 -11.616 1.00 98.44 194 ALA A O 1
ATOM 1540 N N . CYS A 1 195 ? 1.962 -5.134 -10.596 1.00 98.62 195 CYS A N 1
ATOM 1541 C CA . CYS A 1 195 ? 1.190 -5.335 -11.818 1.00 98.62 195 CYS A CA 1
ATOM 1542 C C . CYS A 1 195 ? 0.883 -3.996 -12.489 1.00 98.62 195 CYS A C 1
ATOM 1544 O O . CYS A 1 195 ? 1.173 -3.833 -13.665 1.00 98.62 195 CYS A O 1
ATOM 1546 N N . ARG A 1 196 ? 0.429 -2.977 -11.742 1.00 97.38 196 ARG A N 1
ATOM 1547 C CA . ARG A 1 196 ? 0.184 -1.633 -12.304 1.00 97.38 196 ARG A CA 1
ATOM 1548 C C . ARG A 1 196 ? 1.421 -0.997 -12.946 1.00 97.38 196 ARG A C 1
ATOM 1550 O O . ARG A 1 196 ? 1.277 -0.273 -13.925 1.00 97.38 196 ARG A O 1
ATOM 1557 N N . GLN A 1 197 ? 2.625 -1.254 -12.428 1.00 97.62 197 GLN A N 1
ATOM 1558 C CA . GLN A 1 197 ? 3.861 -0.752 -13.044 1.00 97.62 197 GLN A CA 1
ATOM 1559 C C . GLN A 1 197 ? 4.175 -1.429 -14.384 1.00 97.62 197 GLN A C 1
ATOM 1561 O O . GLN A 1 197 ? 4.773 -0.799 -15.251 1.00 97.62 197 GLN A O 1
ATOM 1566 N N . LEU A 1 198 ? 3.788 -2.693 -14.563 1.00 98.56 198 LEU A N 1
ATOM 1567 C CA . LEU A 1 198 ? 4.193 -3.521 -15.705 1.00 98.56 198 LEU A CA 1
ATOM 1568 C C . LEU A 1 198 ? 3.054 -3.832 -16.690 1.00 98.56 198 LEU A C 1
ATOM 1570 O O . LEU A 1 198 ? 3.315 -4.342 -17.772 1.00 98.56 198 LEU A O 1
ATOM 1574 N N . ASP A 1 199 ? 1.814 -3.486 -16.354 1.00 98.12 199 ASP A N 1
ATOM 1575 C CA . ASP A 1 199 ? 0.600 -3.775 -17.128 1.00 98.12 199 ASP A CA 1
ATOM 1576 C C . ASP A 1 199 ? 0.707 -3.330 -18.594 1.00 98.12 199 ASP A C 1
ATOM 1578 O O . ASP A 1 199 ? 0.510 -4.116 -19.516 1.00 98.12 199 ASP A O 1
ATOM 1582 N N . HIS A 1 200 ? 1.186 -2.103 -18.816 1.00 96.88 200 HIS A N 1
ATOM 1583 C CA . HIS A 1 200 ? 1.387 -1.531 -20.151 1.00 96.88 200 HIS A CA 1
ATOM 1584 C C . HIS A 1 200 ? 2.403 -2.283 -21.038 1.00 96.88 200 HIS A C 1
ATOM 1586 O O . HIS A 1 200 ? 2.526 -1.958 -22.221 1.00 96.88 200 HIS A O 1
ATOM 1592 N N . VAL A 1 201 ? 3.159 -3.249 -20.493 1.00 97.50 201 VAL A N 1
ATOM 1593 C CA . VAL A 1 201 ? 4.086 -4.096 -21.264 1.00 97.50 201 VAL A CA 1
ATOM 1594 C C . VAL A 1 201 ? 3.831 -5.598 -21.147 1.00 97.50 201 VAL A C 1
ATOM 1596 O O . VAL A 1 201 ? 4.419 -6.322 -21.949 1.00 97.50 201 VAL A O 1
ATOM 1599 N N . LEU A 1 202 ? 2.999 -6.066 -20.206 1.00 98.00 202 LEU A N 1
ATOM 1600 C CA . LEU A 1 202 ? 2.785 -7.498 -19.935 1.00 98.00 202 LEU A CA 1
ATOM 1601 C C . LEU A 1 202 ? 1.322 -7.965 -19.915 1.00 98.00 202 LEU A C 1
ATOM 1603 O O . LEU A 1 202 ? 1.136 -9.164 -19.745 1.00 98.00 202 LEU A O 1
ATOM 1607 N N . ASP A 1 203 ? 0.333 -7.081 -20.087 1.00 97.50 203 ASP A N 1
ATOM 1608 C CA . ASP A 1 203 ? -1.102 -7.419 -20.037 1.00 97.50 203 ASP A CA 1
ATOM 1609 C C . ASP A 1 203 ? -1.496 -8.146 -18.736 1.00 97.50 203 ASP A C 1
ATOM 1611 O O . ASP A 1 203 ? -1.518 -9.375 -18.643 1.00 97.50 203 ASP A O 1
ATOM 1615 N N . LEU A 1 204 ? -1.708 -7.365 -17.672 1.00 98.56 204 LEU A N 1
ATOM 1616 C CA . LEU A 1 204 ? -1.871 -7.874 -16.305 1.00 98.56 204 LEU A CA 1
ATOM 1617 C C . LEU A 1 204 ? -3.254 -7.552 -15.728 1.00 98.56 204 LEU A C 1
ATOM 1619 O O . LEU A 1 204 ? -3.409 -7.514 -14.504 1.00 98.56 204 LEU A O 1
ATOM 1623 N N . GLU A 1 205 ? -4.246 -7.296 -16.585 1.00 98.19 205 GLU A N 1
ATOM 1624 C CA . GLU A 1 205 ? -5.591 -6.888 -16.170 1.00 98.19 205 GLU A CA 1
ATOM 1625 C C . GLU A 1 205 ? -6.240 -7.925 -15.242 1.00 98.19 205 GLU A C 1
ATOM 1627 O O . GLU A 1 205 ? -6.732 -7.557 -14.172 1.00 98.19 205 GLU A O 1
ATOM 1632 N N . ASP A 1 206 ? -6.137 -9.216 -15.573 1.00 98.44 206 ASP A N 1
ATOM 1633 C CA . ASP A 1 206 ? -6.669 -10.307 -14.749 1.00 98.44 206 ASP A CA 1
ATOM 1634 C C . ASP A 1 206 ? -6.007 -10.361 -13.363 1.00 98.44 206 ASP A C 1
ATOM 1636 O O . ASP A 1 206 ? -6.701 -10.452 -12.348 1.00 98.44 206 ASP A O 1
ATOM 1640 N N . ASP A 1 207 ? -4.673 -10.258 -13.278 1.00 98.69 207 ASP A N 1
ATOM 1641 C CA . ASP A 1 207 ? -3.961 -10.230 -11.993 1.00 98.69 207 ASP A CA 1
ATOM 1642 C C . ASP A 1 207 ? -4.390 -9.013 -11.157 1.00 98.69 207 ASP A C 1
ATOM 1644 O O . ASP A 1 207 ? -4.651 -9.136 -9.957 1.00 98.69 207 ASP A O 1
ATOM 1648 N N . ILE A 1 208 ? -4.493 -7.834 -11.783 1.00 98.69 208 ILE A N 1
ATOM 1649 C CA . ILE A 1 208 ? -4.941 -6.594 -11.134 1.00 98.69 208 ILE A CA 1
ATOM 1650 C C . ILE A 1 208 ? -6.358 -6.763 -10.584 1.00 98.69 208 ILE A C 1
ATOM 1652 O O . ILE A 1 208 ? -6.607 -6.419 -9.422 1.00 98.69 208 ILE A O 1
ATOM 1656 N N . GLU A 1 209 ? -7.278 -7.300 -11.388 1.00 98.50 209 GLU A N 1
ATOM 1657 C CA . GLU A 1 209 ? -8.657 -7.529 -10.973 1.00 98.50 209 GLU A CA 1
ATOM 1658 C C . GLU A 1 209 ? -8.721 -8.546 -9.826 1.00 98.50 209 GLU A C 1
ATOM 1660 O O . GLU A 1 209 ? -9.372 -8.286 -8.811 1.00 98.50 209 GLU A O 1
ATOM 1665 N N . GLY A 1 210 ? -7.997 -9.660 -9.935 1.00 98.56 210 GLY A N 1
ATOM 1666 C CA . GLY A 1 210 ? -7.938 -10.703 -8.915 1.00 98.56 210 GLY A CA 1
ATOM 1667 C C . GLY A 1 210 ? -7.423 -10.192 -7.570 1.00 98.56 210 GLY A C 1
ATOM 1668 O O . GLY A 1 210 ? -8.049 -10.427 -6.530 1.00 98.56 210 GLY A O 1
ATOM 1669 N N . TYR A 1 211 ? -6.307 -9.454 -7.563 1.00 98.69 211 TYR A N 1
ATOM 1670 C CA . TYR A 1 211 ? -5.759 -8.884 -6.327 1.00 98.69 211 TYR A CA 1
ATOM 1671 C C . TYR A 1 211 ? -6.662 -7.797 -5.745 1.00 98.69 211 TYR A C 1
ATOM 1673 O O . TYR A 1 211 ? -6.763 -7.685 -4.521 1.00 98.69 211 TYR A O 1
ATOM 1681 N N . GLY A 1 212 ? -7.330 -7.011 -6.594 1.00 98.44 212 GLY A N 1
ATOM 1682 C CA . GLY A 1 212 ? -8.334 -6.039 -6.176 1.00 98.44 212 GLY A CA 1
ATOM 1683 C C . GLY A 1 212 ? -9.542 -6.707 -5.510 1.00 98.44 212 GLY A C 1
ATOM 1684 O O . GLY A 1 212 ? -9.908 -6.338 -4.389 1.00 98.44 212 GLY A O 1
ATOM 1685 N N . LYS A 1 213 ? -10.110 -7.746 -6.139 1.00 98.19 213 LYS A N 1
ATOM 1686 C CA . LYS A 1 213 ? -11.254 -8.521 -5.625 1.00 98.19 213 LYS A CA 1
ATOM 1687 C C . LYS A 1 213 ? -11.009 -9.070 -4.220 1.00 98.19 213 LYS A C 1
ATOM 1689 O O . LYS A 1 213 ? -11.911 -8.997 -3.387 1.00 98.19 213 LYS A O 1
ATOM 1694 N N . ALA A 1 214 ? -9.783 -9.499 -3.909 1.00 98.25 214 ALA A N 1
ATOM 1695 C CA . ALA A 1 214 ? -9.421 -9.995 -2.577 1.00 98.25 214 ALA A CA 1
ATOM 1696 C C . ALA A 1 214 ? -9.663 -8.964 -1.451 1.00 98.25 214 ALA A C 1
ATOM 1698 O O . ALA A 1 214 ? -9.910 -9.329 -0.298 1.00 98.25 214 ALA A O 1
ATOM 1699 N N . PHE A 1 215 ? -9.627 -7.659 -1.757 1.00 98.38 215 PHE A N 1
ATOM 1700 C CA . PHE A 1 215 ? -9.942 -6.606 -0.788 1.00 98.38 215 PHE A CA 1
ATOM 1701 C C . PHE A 1 215 ? -11.446 -6.346 -0.625 1.00 98.38 215 PHE A C 1
ATOM 1703 O O . PHE A 1 215 ? -11.846 -5.818 0.418 1.00 98.38 215 PHE A O 1
ATOM 1710 N N . LEU A 1 216 ? -12.269 -6.722 -1.611 1.00 96.31 216 LEU A N 1
ATOM 1711 C CA . LEU A 1 216 ? -13.718 -6.482 -1.650 1.00 96.31 216 LEU A CA 1
ATOM 1712 C C . LEU A 1 216 ? -14.530 -7.489 -0.818 1.00 96.31 216 LEU A C 1
ATOM 1714 O O . LEU A 1 216 ? -15.742 -7.337 -0.703 1.00 96.31 216 LEU A O 1
ATOM 1718 N N . ARG A 1 217 ? -13.891 -8.486 -0.193 1.00 91.88 217 ARG A N 1
ATOM 1719 C CA . ARG A 1 217 ? -14.549 -9.463 0.696 1.00 91.88 217 ARG A CA 1
ATOM 1720 C C . ARG A 1 217 ? -14.119 -9.294 2.152 1.00 91.88 217 ARG A C 1
ATOM 1722 O O . ARG A 1 217 ? -13.391 -10.126 2.697 1.00 91.88 217 ARG A O 1
ATOM 1729 N N . PRO A 1 218 ? -14.544 -8.209 2.819 1.00 94.44 218 PRO A N 1
ATOM 1730 C CA . PRO A 1 218 ? -14.290 -8.057 4.239 1.00 94.44 218 PRO A CA 1
ATOM 1731 C C . PRO A 1 218 ? -15.001 -9.154 5.035 1.00 94.44 218 PRO A C 1
ATOM 1733 O O . PRO A 1 218 ? -16.185 -9.411 4.831 1.00 94.44 218 PRO A O 1
ATOM 1736 N N . HIS A 1 219 ? -14.321 -9.753 6.011 1.00 94.38 219 HIS A N 1
ATOM 1737 C CA . HIS A 1 219 ? -14.997 -10.593 7.002 1.00 94.38 219 HIS A CA 1
ATOM 1738 C C . HIS A 1 219 ? -15.337 -9.787 8.261 1.00 94.38 219 HIS A C 1
ATOM 1740 O O . HIS A 1 219 ? -14.674 -8.809 8.613 1.00 94.38 219 HIS A O 1
ATOM 1746 N N . GLN A 1 220 ? -16.376 -10.195 8.986 1.00 95.94 220 GLN A N 1
ATOM 1747 C CA . GLN A 1 220 ? -16.737 -9.565 10.256 1.00 95.94 220 GLN A CA 1
ATOM 1748 C C . GLN A 1 220 ? -15.931 -10.180 11.407 1.00 95.94 220 GLN A C 1
ATOM 1750 O O . GLN A 1 220 ? -16.009 -11.379 11.673 1.00 95.94 220 GLN A O 1
ATOM 1755 N N . MET A 1 221 ? -15.205 -9.360 12.172 1.00 94.69 221 MET A N 1
ATOM 1756 C CA . MET A 1 221 ? -14.474 -9.840 13.346 1.00 94.69 221 MET A CA 1
ATOM 1757 C C . MET A 1 221 ? -15.437 -10.450 14.373 1.00 94.69 221 MET A C 1
ATOM 1759 O O . MET A 1 221 ? -16.322 -9.762 14.890 1.00 94.69 221 MET A O 1
ATOM 1763 N N . GLY A 1 222 ? -15.199 -11.716 14.723 1.00 92.81 222 GLY A N 1
ATOM 1764 C CA . GLY A 1 222 ? -16.042 -12.505 15.624 1.00 92.81 222 GLY A CA 1
ATOM 1765 C C . GLY A 1 222 ? -17.002 -13.460 14.911 1.00 92.81 222 GLY A C 1
ATOM 1766 O O . GLY A 1 222 ? -17.529 -14.343 15.577 1.00 92.81 222 GLY A O 1
ATOM 1767 N N . ALA A 1 223 ? -17.187 -13.319 13.596 1.00 94.50 223 ALA A N 1
ATOM 1768 C CA . ALA A 1 223 ? -17.806 -14.343 12.762 1.00 94.50 223 ALA A CA 1
ATOM 1769 C C . ALA A 1 223 ? -16.777 -15.419 12.369 1.00 94.50 223 ALA A C 1
ATOM 1771 O O . ALA A 1 223 ? -15.571 -15.253 12.590 1.00 94.50 223 ALA A O 1
ATOM 1772 N N . THR A 1 224 ? -17.256 -16.511 11.775 1.00 95.06 224 THR A N 1
ATOM 1773 C CA . THR A 1 224 ? -16.397 -17.506 11.127 1.00 95.06 224 THR A CA 1
ATOM 1774 C C . THR A 1 224 ? -15.645 -16.827 9.977 1.00 95.06 224 THR A C 1
ATOM 1776 O O . THR A 1 224 ? -16.296 -16.292 9.079 1.00 95.06 224 THR A O 1
ATOM 1779 N N . PRO A 1 225 ? -14.301 -16.765 10.012 1.00 94.88 225 PRO A N 1
ATOM 1780 C CA . PRO A 1 225 ? -13.540 -16.219 8.896 1.00 94.88 225 PRO A CA 1
ATOM 1781 C C . PRO A 1 225 ? -13.607 -17.177 7.696 1.00 94.88 225 PRO A C 1
ATOM 1783 O O . PRO A 1 225 ? -13.725 -18.386 7.907 1.00 94.88 225 PRO A O 1
ATOM 1786 N N . PRO A 1 226 ? -13.476 -16.671 6.463 1.00 94.69 226 PRO A N 1
ATOM 1787 C CA . PRO A 1 226 ? -13.157 -17.525 5.324 1.00 94.69 226 PRO A CA 1
ATOM 1788 C C . PRO A 1 226 ? -11.734 -18.098 5.466 1.00 94.69 226 PRO A C 1
ATOM 1790 O O . PRO A 1 226 ? -10.946 -17.633 6.300 1.00 94.69 226 PRO A O 1
ATOM 1793 N N . ASP A 1 227 ? -11.396 -19.073 4.623 1.00 93.38 227 ASP A N 1
ATOM 1794 C CA . ASP A 1 227 ? -10.078 -19.728 4.621 1.00 93.38 227 ASP A CA 1
ATOM 1795 C C . ASP A 1 227 ? -8.932 -18.733 4.403 1.00 93.38 227 ASP A C 1
ATOM 1797 O O . ASP A 1 227 ? -7.903 -18.792 5.079 1.00 93.38 227 ASP A O 1
ATOM 1801 N N . ARG A 1 228 ? -9.137 -17.775 3.494 1.00 96.12 228 ARG A N 1
ATOM 1802 C CA . ARG A 1 228 ? -8.226 -16.664 3.213 1.00 96.12 228 ARG A CA 1
ATOM 1803 C C . ARG A 1 228 ? -8.979 -15.355 3.362 1.00 96.12 228 ARG A C 1
ATOM 1805 O O . ARG A 1 228 ? -10.068 -15.186 2.828 1.00 96.12 228 ARG A O 1
ATOM 1812 N N . TRP A 1 229 ? -8.393 -14.424 4.101 1.00 97.44 229 TRP A N 1
ATOM 1813 C CA . TRP A 1 229 ? -8.903 -13.066 4.221 1.00 97.44 229 TRP A CA 1
ATOM 1814 C C . TRP A 1 229 ? -7.748 -12.111 4.455 1.00 97.44 229 TRP A C 1
ATOM 1816 O O . TRP A 1 229 ? -6.780 -12.440 5.136 1.00 97.44 229 TRP A O 1
ATOM 1826 N N . ILE A 1 230 ? -7.884 -10.905 3.922 1.00 98.31 230 ILE A N 1
ATOM 1827 C CA . ILE A 1 230 ? -6.954 -9.797 4.160 1.00 98.31 230 ILE A CA 1
ATOM 1828 C C . ILE A 1 230 ? -7.682 -8.527 4.603 1.00 98.31 230 ILE A C 1
ATOM 1830 O O . ILE A 1 230 ? -7.043 -7.609 5.109 1.00 98.31 230 ILE A O 1
ATOM 1834 N N . THR A 1 231 ? -9.011 -8.490 4.490 1.00 98.38 231 THR A N 1
ATOM 1835 C CA . THR A 1 231 ? -9.852 -7.369 4.914 1.00 98.38 231 THR A CA 1
ATOM 1836 C C . THR A 1 231 ? -10.787 -7.810 6.035 1.00 98.38 231 THR A C 1
ATOM 1838 O O . THR A 1 231 ? -11.462 -8.829 5.930 1.00 98.38 231 THR A O 1
ATOM 1841 N N . VAL A 1 232 ? -10.869 -7.022 7.106 1.00 97.88 232 VAL A N 1
ATOM 1842 C CA . VAL A 1 232 ? -11.717 -7.306 8.266 1.00 97.88 232 VAL A CA 1
ATOM 1843 C C . VAL A 1 232 ? -12.422 -6.060 8.773 1.00 97.88 232 VAL A C 1
ATOM 1845 O O . VAL A 1 232 ? -11.802 -5.022 8.998 1.00 97.88 232 VAL A O 1
ATOM 1848 N N . ARG A 1 233 ? -13.721 -6.171 9.047 1.00 97.62 233 ARG A N 1
ATOM 1849 C CA . ARG A 1 233 ? -14.471 -5.170 9.809 1.00 97.62 233 ARG A CA 1
ATOM 1850 C C . ARG A 1 233 ? -14.389 -5.492 11.288 1.00 97.62 233 ARG A C 1
ATOM 1852 O O . ARG A 1 233 ? -14.768 -6.575 11.737 1.00 97.62 233 ARG A O 1
ATOM 1859 N N . ASP A 1 234 ? -13.904 -4.548 12.078 1.00 96.56 234 ASP A N 1
ATOM 1860 C CA . ASP A 1 234 ? -13.805 -4.751 13.511 1.00 96.56 234 ASP A CA 1
ATOM 1861 C C . ASP A 1 234 ? -15.140 -4.551 14.255 1.00 96.56 234 ASP A C 1
ATOM 1863 O O . ASP A 1 234 ? -16.174 -4.208 13.685 1.00 96.56 234 ASP A O 1
ATOM 1867 N N . LYS A 1 235 ? -15.137 -4.785 15.572 1.00 94.75 235 LYS A N 1
ATOM 1868 C CA . LYS A 1 235 ? -16.335 -4.676 16.424 1.00 94.75 235 LYS A CA 1
ATOM 1869 C C . LYS A 1 235 ? -16.864 -3.244 16.562 1.00 94.75 235 LYS A C 1
ATOM 1871 O O . LYS A 1 235 ? -17.948 -3.060 17.096 1.00 94.75 235 LYS A O 1
ATOM 1876 N N . ARG A 1 236 ? -16.088 -2.241 16.152 1.00 95.50 236 ARG A N 1
ATOM 1877 C CA . ARG A 1 236 ? -16.452 -0.820 16.186 1.00 95.50 236 ARG A CA 1
ATOM 1878 C C . ARG A 1 236 ? -16.851 -0.303 14.803 1.00 95.50 236 ARG A C 1
ATOM 1880 O O . ARG A 1 236 ? -17.117 0.883 14.672 1.00 95.50 236 ARG A O 1
ATOM 1887 N N . GLY A 1 237 ? -16.887 -1.182 13.802 1.00 96.69 237 GLY A N 1
ATOM 1888 C CA . GLY A 1 237 ? -17.262 -0.854 12.434 1.00 96.69 237 GLY A CA 1
ATOM 1889 C C . GLY A 1 237 ? -16.132 -0.305 11.571 1.00 96.69 237 GLY A C 1
ATOM 1890 O O . GLY A 1 237 ? -16.400 0.073 10.439 1.00 96.69 237 GLY A O 1
ATOM 1891 N N . TYR A 1 238 ? -14.885 -0.282 12.046 1.00 98.06 238 TYR A N 1
ATOM 1892 C CA . TYR A 1 238 ? -13.749 0.165 11.235 1.00 98.06 238 TYR A CA 1
ATOM 1893 C C . TYR A 1 238 ? -13.214 -0.960 10.356 1.00 98.06 238 TYR A C 1
ATOM 1895 O O . TYR A 1 238 ? -13.165 -2.118 10.785 1.00 98.06 238 TYR A O 1
ATOM 1903 N N . LEU A 1 239 ? -12.772 -0.604 9.153 1.00 98.25 239 LEU A N 1
ATOM 1904 C CA . LEU A 1 239 ? -12.243 -1.534 8.167 1.00 98.25 239 LEU A CA 1
ATOM 1905 C C . LEU A 1 239 ? -10.716 -1.614 8.263 1.00 98.25 239 LEU A C 1
ATOM 1907 O O . LEU A 1 239 ? -10.016 -0.628 8.071 1.00 98.25 239 LEU A O 1
ATOM 1911 N N . TRP A 1 240 ? -10.184 -2.804 8.517 1.00 98.38 240 TRP A N 1
ATOM 1912 C CA . TRP A 1 240 ? -8.752 -3.071 8.562 1.00 98.38 240 TRP A CA 1
ATOM 1913 C C . TRP A 1 240 ? -8.329 -3.982 7.411 1.00 98.38 240 TRP A C 1
ATOM 1915 O O . TRP A 1 240 ? -8.835 -5.089 7.284 1.00 98.38 240 TRP A O 1
ATOM 1925 N N . PHE A 1 241 ? -7.332 -3.556 6.641 1.00 98.69 241 PHE A N 1
ATOM 1926 C CA . PHE A 1 241 ? -6.503 -4.441 5.820 1.00 98.69 241 PHE A CA 1
ATOM 1927 C C . PHE A 1 241 ? -5.366 -5.021 6.676 1.00 98.69 241 PHE A C 1
ATOM 1929 O O . PHE A 1 241 ? -4.528 -4.266 7.177 1.00 98.69 241 PHE A O 1
ATOM 1936 N N . ASP A 1 242 ? -5.378 -6.328 6.932 1.00 98.19 242 ASP A N 1
ATOM 1937 C CA . ASP A 1 242 ? -4.482 -6.975 7.890 1.00 98.19 242 ASP A CA 1
ATOM 1938 C C . ASP A 1 242 ? -3.207 -7.515 7.239 1.00 98.19 242 ASP A C 1
ATOM 1940 O O . ASP A 1 242 ? -3.242 -8.294 6.288 1.00 98.19 242 ASP A O 1
ATOM 1944 N N . GLU A 1 243 ? -2.062 -7.118 7.791 1.00 98.00 243 GLU A N 1
ATOM 1945 C CA . GLU A 1 243 ? -0.756 -7.629 7.373 1.00 98.00 243 GLU A CA 1
ATOM 1946 C C . GLU A 1 243 ? -0.552 -9.091 7.787 1.00 98.00 243 GLU A C 1
ATOM 1948 O O . GLU A 1 243 ? 0.095 -9.832 7.059 1.00 98.00 243 GLU A O 1
ATOM 1953 N N . TYR A 1 244 ? -1.116 -9.513 8.919 1.00 97.62 244 TYR A N 1
ATOM 1954 C CA . TYR A 1 244 ? -1.009 -10.874 9.441 1.00 97.62 244 TYR A CA 1
ATOM 1955 C C . TYR A 1 244 ? -2.394 -11.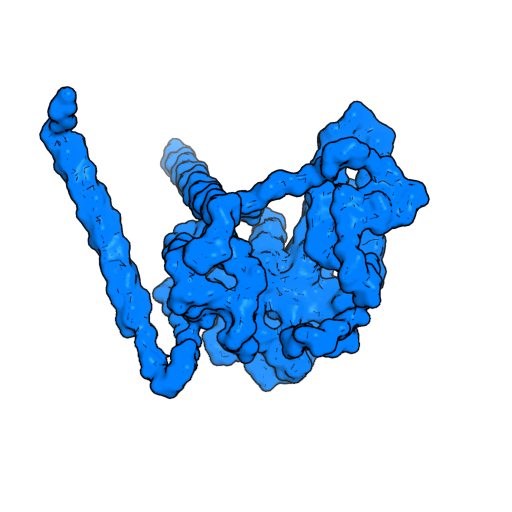366 9.892 1.00 97.62 244 TYR A C 1
ATOM 1957 O O . TYR A 1 244 ? -2.712 -11.341 11.087 1.00 97.62 244 TYR A O 1
ATOM 1965 N N . PRO A 1 245 ? -3.248 -11.801 8.955 1.00 96.69 245 PRO A N 1
ATOM 1966 C CA . PRO A 1 245 ? -4.515 -12.453 9.257 1.00 96.69 245 PRO A CA 1
ATOM 1967 C C . PRO A 1 245 ? -4.295 -13.649 10.194 1.00 96.69 245 PRO A C 1
ATOM 1969 O O . PRO A 1 245 ? -3.632 -14.622 9.839 1.00 96.69 245 PRO A O 1
ATOM 1972 N N . LEU A 1 246 ? -4.807 -13.583 11.428 1.00 94.81 246 LEU A N 1
ATOM 1973 C CA . LEU A 1 246 ? -4.597 -14.647 12.413 1.00 94.81 246 LEU A CA 1
ATOM 1974 C C . LEU A 1 246 ? -5.735 -15.677 12.378 1.00 94.81 246 LEU A C 1
ATOM 1976 O O . LEU A 1 246 ? -6.891 -15.322 12.108 1.00 94.81 246 LEU A O 1
ATOM 1980 N N . PRO A 1 247 ? -5.458 -16.928 12.800 1.00 91.69 247 PRO A N 1
ATOM 1981 C CA . PRO A 1 247 ? -6.481 -17.954 12.949 1.00 91.69 247 PRO A CA 1
ATOM 1982 C C . PRO A 1 247 ? -7.695 -17.482 13.758 1.00 91.69 247 PRO A C 1
ATOM 1984 O O . PRO A 1 247 ? -7.578 -16.711 14.723 1.00 91.69 247 PRO A O 1
ATOM 1987 N N . ARG A 1 248 ? -8.872 -18.014 13.401 1.00 90.75 248 ARG A N 1
ATOM 1988 C CA . ARG A 1 248 ? -10.176 -17.659 13.996 1.00 90.75 248 ARG A CA 1
ATOM 1989 C C . ARG A 1 248 ? -10.574 -16.191 13.766 1.00 90.75 248 ARG A C 1
ATOM 1991 O O . ARG A 1 248 ? -11.209 -15.582 14.627 1.00 90.75 248 ARG A O 1
ATOM 1998 N N . GLY A 1 249 ? -10.150 -15.606 12.642 1.00 92.69 249 GLY A N 1
ATOM 1999 C CA . GLY A 1 249 ? -10.602 -14.290 12.177 1.00 92.69 249 GLY A CA 1
ATOM 2000 C C . GLY A 1 249 ? -10.105 -13.132 13.037 1.00 92.69 249 GLY A C 1
ATOM 2001 O O . GLY A 1 249 ? -10.756 -12.086 13.113 1.00 92.69 249 GLY A O 1
ATOM 2002 N N . LYS A 1 250 ? -8.987 -13.334 13.744 1.00 93.19 250 LYS A N 1
ATOM 2003 C CA . LYS A 1 250 ? -8.380 -12.322 14.611 1.00 93.19 250 LYS A CA 1
ATOM 2004 C C . LYS A 1 250 ? -7.450 -11.433 13.795 1.00 93.19 250 LYS A C 1
ATOM 2006 O O . LYS A 1 250 ? -6.713 -11.901 12.944 1.00 93.19 250 LYS A O 1
ATOM 2011 N N . THR A 1 251 ? -7.431 -10.154 14.143 1.00 95.00 251 THR A N 1
ATOM 2012 C CA . THR A 1 251 ? -6.620 -9.135 13.470 1.00 95.00 251 THR A CA 1
ATOM 2013 C C . THR A 1 251 ? -5.394 -8.742 14.293 1.00 95.00 251 THR A C 1
ATOM 2015 O O . THR A 1 251 ? -5.488 -8.603 15.522 1.00 95.00 251 THR A O 1
ATOM 2018 N N . THR A 1 252 ? -4.247 -8.538 13.639 1.00 95.75 252 THR A N 1
ATOM 2019 C CA . THR A 1 252 ? -3.055 -7.955 14.280 1.00 95.75 252 THR A CA 1
ATOM 2020 C C . THR A 1 252 ? -3.099 -6.434 14.317 1.00 95.75 252 THR A C 1
ATOM 2022 O O . THR A 1 252 ? -2.592 -5.832 15.275 1.00 95.75 252 THR A O 1
ATOM 2025 N N . ARG A 1 253 ? -3.766 -5.821 13.328 1.00 96.81 253 ARG A N 1
ATOM 2026 C CA . ARG A 1 253 ? -3.850 -4.366 13.128 1.00 96.81 253 ARG A CA 1
ATOM 2027 C C . ARG A 1 253 ? -2.464 -3.737 13.045 1.00 96.81 253 ARG A C 1
ATOM 2029 O O . ARG A 1 253 ? -2.126 -2.840 13.825 1.00 96.81 253 ARG A O 1
ATOM 2036 N N . VAL A 1 254 ? -1.623 -4.278 12.168 1.00 97.75 254 VAL A N 1
ATOM 2037 C CA . VAL A 1 254 ? -0.346 -3.648 11.829 1.00 97.75 254 VAL A CA 1
ATOM 2038 C C . VAL A 1 254 ? -0.621 -2.392 11.016 1.00 97.75 254 VAL A C 1
ATOM 2040 O O . VAL A 1 254 ? -1.271 -2.441 9.974 1.00 97.75 254 VAL A O 1
ATOM 2043 N N . LYS A 1 255 ? -0.109 -1.254 11.495 1.00 97.69 255 LYS A N 1
ATOM 2044 C CA . LYS A 1 255 ? -0.338 0.046 10.851 1.00 97.69 255 LYS A CA 1
ATOM 2045 C C . LYS A 1 255 ? 0.256 0.095 9.443 1.00 97.69 255 LYS A C 1
ATOM 2047 O O . LYS A 1 255 ? -0.367 0.607 8.524 1.00 97.69 255 LYS A O 1
ATOM 2052 N N . ASN A 1 256 ? 1.471 -0.423 9.297 1.00 97.62 256 ASN A N 1
ATOM 2053 C CA . ASN A 1 256 ? 2.233 -0.349 8.061 1.00 97.62 256 ASN A CA 1
ATOM 2054 C C . ASN A 1 256 ? 1.527 -1.033 6.884 1.00 97.62 256 ASN A C 1
ATOM 2056 O O . ASN A 1 256 ? 1.272 -0.378 5.877 1.00 97.62 256 ASN A O 1
ATOM 2060 N N . GLY A 1 257 ? 1.211 -2.325 7.015 1.00 98.12 257 GLY A N 1
ATOM 2061 C CA . GLY A 1 257 ? 0.542 -3.069 5.955 1.00 98.12 257 GLY A CA 1
ATOM 2062 C C . GLY A 1 257 ? -0.822 -2.500 5.607 1.00 98.12 257 GLY A C 1
ATOM 2063 O O . GLY A 1 257 ? -1.149 -2.402 4.429 1.00 98.12 257 GLY A O 1
ATOM 2064 N N . HIS A 1 258 ? -1.557 -2.007 6.607 1.00 98.75 258 HIS A N 1
ATOM 2065 C CA . HIS A 1 258 ? -2.813 -1.309 6.370 1.00 98.75 258 HIS A CA 1
ATOM 2066 C C . HIS A 1 258 ? -2.638 -0.071 5.481 1.00 98.75 258 HIS A C 1
ATOM 2068 O O . HIS A 1 258 ? -3.361 0.084 4.503 1.00 98.75 258 HIS A O 1
ATOM 2074 N N . ILE A 1 259 ? -1.677 0.807 5.794 1.00 98.69 259 ILE A N 1
ATOM 2075 C CA . ILE A 1 259 ? -1.474 2.040 5.020 1.00 98.69 259 ILE A CA 1
ATOM 2076 C C . ILE A 1 259 ? -1.001 1.728 3.598 1.00 98.69 259 ILE A C 1
ATOM 2078 O O . ILE A 1 259 ? -1.488 2.343 2.658 1.00 98.69 259 ILE A O 1
ATOM 2082 N N . PHE A 1 260 ? -0.105 0.758 3.407 1.00 98.50 260 PHE A N 1
ATOM 2083 C CA . PHE A 1 260 ? 0.289 0.349 2.055 1.00 98.50 260 PHE A CA 1
ATOM 2084 C C . PHE A 1 260 ? -0.884 -0.212 1.243 1.00 98.50 260 PHE A C 1
ATOM 2086 O O . PHE A 1 260 ? -1.002 0.121 0.068 1.00 98.50 260 PHE A O 1
ATOM 2093 N N . ALA A 1 261 ? -1.781 -0.985 1.862 1.00 98.75 261 ALA A N 1
ATOM 2094 C CA . ALA A 1 261 ? -3.008 -1.430 1.207 1.00 98.75 261 ALA A CA 1
ATOM 2095 C C . ALA A 1 261 ? -3.924 -0.255 0.826 1.00 98.75 261 ALA A C 1
ATOM 2097 O O . ALA A 1 261 ? -4.407 -0.214 -0.300 1.00 98.75 261 ALA A O 1
ATOM 2098 N N . VAL A 1 262 ? -4.098 0.744 1.705 1.00 98.81 262 VAL A N 1
ATOM 2099 C CA . VAL A 1 262 ? -4.842 1.980 1.381 1.00 98.81 262 VAL A CA 1
ATOM 2100 C C . VAL A 1 262 ? -4.241 2.691 0.167 1.00 98.81 262 VAL A C 1
ATOM 2102 O O . VAL A 1 262 ? -4.980 3.109 -0.719 1.00 98.81 262 VAL A O 1
ATOM 2105 N N . LEU A 1 263 ? -2.912 2.818 0.107 1.00 98.50 263 LEU A N 1
ATOM 2106 C CA . LEU A 1 263 ? -2.227 3.471 -1.011 1.00 98.50 263 LEU A CA 1
ATOM 2107 C C . LEU A 1 263 ? -2.386 2.681 -2.320 1.00 98.50 263 LEU A C 1
ATOM 2109 O O . LEU A 1 263 ? -2.689 3.283 -3.344 1.00 98.50 263 LEU A O 1
ATOM 2113 N N . ALA A 1 264 ? -2.261 1.352 -2.291 1.00 98.50 264 ALA A N 1
ATOM 2114 C CA . ALA A 1 264 ? -2.449 0.512 -3.476 1.00 98.50 264 ALA A CA 1
ATOM 2115 C C . ALA A 1 264 ? -3.901 0.547 -3.991 1.00 98.50 264 ALA A C 1
ATOM 2117 O O . ALA A 1 264 ? -4.139 0.693 -5.189 1.00 98.50 264 ALA A O 1
ATOM 2118 N N . LEU A 1 265 ? -4.881 0.489 -3.083 1.00 98.75 265 LEU A N 1
ATOM 2119 C CA . LEU A 1 265 ? -6.300 0.635 -3.419 1.00 98.75 265 LEU A CA 1
ATOM 2120 C C . LEU A 1 265 ? -6.622 2.031 -3.953 1.00 98.75 265 LEU A C 1
ATOM 2122 O O . LEU A 1 265 ? -7.505 2.170 -4.795 1.00 98.75 265 LEU A O 1
ATOM 2126 N N . HIS A 1 266 ? -5.906 3.061 -3.495 1.00 98.56 266 HIS A N 1
ATOM 2127 C CA . HIS A 1 266 ? -6.026 4.402 -4.054 1.00 98.56 266 HIS A CA 1
ATOM 2128 C C . HIS A 1 266 ? -5.580 4.434 -5.512 1.00 98.56 266 HIS A C 1
ATOM 2130 O O . HIS A 1 266 ? -6.339 4.922 -6.346 1.00 98.56 266 HIS A O 1
ATOM 2136 N N . GLU A 1 267 ? -4.415 3.864 -5.835 1.00 97.38 267 GLU A N 1
ATOM 2137 C CA . GLU A 1 267 ? -3.966 3.760 -7.230 1.00 97.38 267 GLU A CA 1
ATOM 2138 C C . GLU A 1 267 ? -4.990 3.027 -8.098 1.00 97.38 267 GLU A C 1
ATOM 2140 O O . GLU A 1 267 ? -5.311 3.495 -9.188 1.00 97.38 267 GLU A O 1
ATOM 2145 N N . LEU A 1 268 ? -5.571 1.938 -7.590 1.00 97.62 268 LEU A N 1
ATOM 2146 C CA . LEU A 1 268 ? -6.626 1.215 -8.293 1.00 97.62 268 LEU A CA 1
ATOM 2147 C C . LEU A 1 268 ? -7.895 2.066 -8.457 1.00 97.62 268 LEU A C 1
ATOM 2149 O O . LEU A 1 268 ? -8.491 2.079 -9.530 1.00 97.62 268 LEU A O 1
ATOM 2153 N N . SER A 1 269 ? -8.263 2.854 -7.442 1.00 98.25 269 SER A N 1
ATOM 2154 C CA . SER A 1 269 ? -9.455 3.712 -7.463 1.00 98.25 269 SER A CA 1
ATOM 2155 C C . SER A 1 269 ? -9.412 4.851 -8.484 1.00 98.25 269 SER A C 1
ATOM 2157 O O . SER A 1 269 ? -10.458 5.391 -8.844 1.00 98.25 269 SER A O 1
ATOM 2159 N N . LEU A 1 270 ? -8.214 5.218 -8.956 1.00 97.25 270 LEU A N 1
ATOM 2160 C CA . LEU A 1 270 ? -8.038 6.190 -10.038 1.00 97.25 270 LEU A CA 1
ATOM 2161 C C . LEU A 1 270 ? -8.509 5.638 -11.390 1.00 97.25 270 LEU A C 1
ATOM 2163 O O . LEU A 1 270 ? -8.833 6.423 -12.279 1.00 97.25 270 LEU A O 1
ATOM 2167 N N . HIS A 1 271 ? -8.539 4.312 -11.535 1.00 96.50 271 HIS A N 1
ATOM 2168 C CA . HIS A 1 271 ? 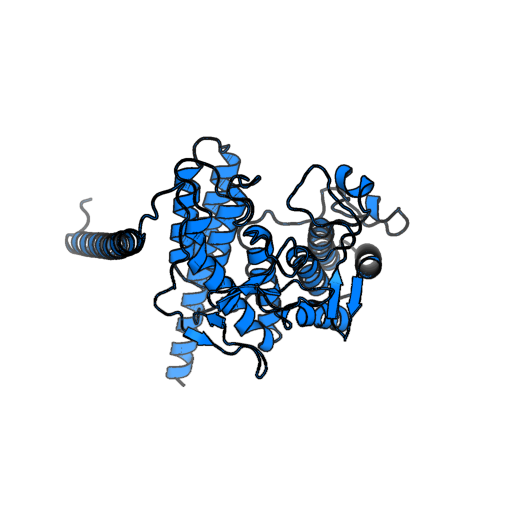-8.970 3.609 -12.744 1.00 96.50 271 HIS A CA 1
ATOM 2169 C C . HIS A 1 271 ? -10.345 2.962 -12.566 1.00 96.50 271 HIS A C 1
ATOM 2171 O O . HIS A 1 271 ? -11.165 2.996 -13.478 1.00 96.50 271 HIS A O 1
ATOM 2177 N N . ASP A 1 272 ? -10.614 2.424 -11.378 1.00 97.19 272 ASP A N 1
ATOM 2178 C CA . ASP A 1 272 ? -11.862 1.758 -11.034 1.00 97.19 272 ASP A CA 1
ATOM 2179 C C . ASP A 1 272 ? -12.466 2.362 -9.750 1.00 97.19 272 ASP A C 1
ATOM 2181 O O . ASP A 1 272 ? -12.069 2.013 -8.630 1.00 97.19 272 ASP A O 1
ATOM 2185 N N . PRO A 1 273 ? -13.469 3.251 -9.878 1.00 96.62 273 PRO A N 1
ATOM 2186 C CA . PRO A 1 273 ? -14.089 3.929 -8.743 1.00 96.62 273 PRO A CA 1
ATOM 2187 C C . PRO A 1 273 ? -14.686 3.000 -7.676 1.00 96.62 273 PRO A C 1
ATOM 2189 O O . PRO A 1 273 ? -14.900 3.458 -6.550 1.00 96.62 273 PRO A O 1
ATOM 2192 N N . ARG A 1 274 ? -14.922 1.711 -7.974 1.00 96.38 274 ARG A N 1
ATOM 2193 C CA . ARG A 1 274 ? -15.440 0.725 -7.006 1.00 96.38 274 ARG A CA 1
ATOM 2194 C C . ARG A 1 274 ? -14.538 0.564 -5.781 1.00 96.38 274 ARG A C 1
ATOM 2196 O O . ARG A 1 274 ? -15.028 0.229 -4.707 1.00 96.38 274 ARG A O 1
ATOM 2203 N N . TYR A 1 275 ? -13.243 0.857 -5.900 1.00 98.06 275 TYR A N 1
ATOM 2204 C CA . TYR A 1 275 ? -12.295 0.773 -4.782 1.00 98.06 275 TYR A CA 1
ATOM 2205 C C . TYR A 1 275 ? -12.257 2.032 -3.912 1.00 98.06 275 TYR A C 1
ATOM 2207 O O . TYR A 1 275 ? -11.764 1.987 -2.783 1.00 98.06 275 TYR A O 1
ATOM 2215 N N . ARG A 1 276 ? -12.819 3.155 -4.378 1.00 97.88 276 ARG A N 1
ATOM 2216 C CA . ARG A 1 276 ? -12.814 4.428 -3.640 1.00 97.88 276 ARG A CA 1
ATOM 2217 C C . ARG A 1 276 ? -13.401 4.304 -2.221 1.00 97.88 276 ARG A C 1
ATOM 2219 O O . ARG A 1 276 ? -12.774 4.827 -1.298 1.00 97.88 276 ARG A O 1
ATOM 2226 N N . PRO A 1 277 ? -14.534 3.609 -1.979 1.00 97.88 277 PRO A N 1
ATOM 2227 C CA . PRO A 1 277 ? -15.068 3.428 -0.627 1.00 97.88 277 PRO A CA 1
ATOM 2228 C C . PRO A 1 277 ? -14.113 2.698 0.332 1.00 97.88 277 PRO A C 1
ATOM 2230 O O . PRO A 1 277 ? -14.065 3.032 1.515 1.00 97.88 277 PRO A O 1
ATOM 2233 N N . LEU A 1 278 ? -13.306 1.748 -0.161 1.00 98.50 278 LEU A N 1
ATOM 2234 C CA . LEU A 1 278 ? -12.298 1.061 0.655 1.00 98.50 278 LEU A CA 1
ATOM 2235 C C . LEU A 1 278 ? -11.165 2.006 1.074 1.00 98.50 278 LEU A C 1
ATOM 2237 O O . LEU A 1 278 ? -10.715 1.951 2.219 1.00 98.50 278 LEU A O 1
ATOM 2241 N N . VAL A 1 279 ? -10.735 2.895 0.173 1.00 98.75 279 VAL A N 1
ATOM 2242 C CA . VAL A 1 279 ? -9.708 3.912 0.457 1.00 98.75 279 VAL A CA 1
ATOM 2243 C C . VAL A 1 279 ? -10.190 4.858 1.557 1.00 98.75 279 VAL A C 1
ATOM 2245 O O . VAL A 1 279 ? -9.467 5.097 2.524 1.00 98.75 279 VAL A O 1
ATOM 2248 N N . GLN A 1 280 ? -11.433 5.335 1.443 1.00 98.62 280 GLN A N 1
ATOM 2249 C CA . GLN A 1 280 ? -12.075 6.195 2.439 1.00 98.62 280 GLN A CA 1
ATOM 2250 C C . GLN A 1 280 ? -12.151 5.508 3.812 1.00 98.62 280 GLN A C 1
ATOM 2252 O O . GLN A 1 280 ? -11.639 6.034 4.803 1.00 98.62 280 GLN A O 1
ATOM 2257 N N . ALA A 1 281 ? -12.702 4.291 3.866 1.00 98.56 281 ALA A N 1
ATOM 2258 C CA . ALA A 1 281 ? -12.860 3.534 5.107 1.00 98.56 281 ALA A CA 1
ATOM 2259 C C . ALA A 1 281 ? -11.514 3.155 5.755 1.00 98.56 281 ALA A C 1
ATOM 2261 O O . ALA A 1 281 ? -11.377 3.180 6.984 1.00 98.56 281 ALA A O 1
ATOM 2262 N N . GLY A 1 282 ? -10.498 2.831 4.950 1.00 98.62 282 GLY A N 1
ATOM 2263 C CA . GLY A 1 282 ? -9.147 2.555 5.436 1.00 98.62 282 GLY A CA 1
ATOM 2264 C C . GLY A 1 282 ? -8.471 3.799 6.020 1.00 98.62 282 GLY A C 1
ATOM 2265 O O . GLY A 1 282 ? -7.986 3.772 7.152 1.00 98.62 282 GLY A O 1
ATOM 2266 N N . ALA A 1 283 ? -8.524 4.935 5.319 1.00 98.75 283 ALA A N 1
ATOM 2267 C CA . ALA A 1 283 ? -8.010 6.201 5.845 1.00 98.75 283 ALA A CA 1
ATOM 2268 C C . ALA A 1 283 ? -8.714 6.603 7.156 1.00 98.75 283 ALA A C 1
ATOM 2270 O O . ALA A 1 283 ? -8.042 6.906 8.143 1.00 98.75 283 ALA A O 1
ATOM 2271 N N . THR A 1 284 ? -10.046 6.487 7.217 1.00 98.69 284 THR A N 1
ATOM 2272 C CA . THR A 1 284 ? -10.838 6.735 8.437 1.00 98.69 284 THR A CA 1
ATOM 2273 C C . THR A 1 284 ? -10.457 5.808 9.582 1.00 98.69 284 THR A C 1
ATOM 2275 O O . THR A 1 284 ? -10.456 6.207 10.747 1.00 98.69 284 THR A O 1
ATOM 2278 N N . THR A 1 285 ? -10.084 4.570 9.271 1.00 98.56 285 THR A N 1
ATOM 2279 C CA . THR A 1 285 ? -9.595 3.632 10.277 1.00 98.56 285 THR A CA 1
ATOM 2280 C C . THR A 1 285 ? -8.268 4.096 10.869 1.00 98.56 285 THR A C 1
ATOM 2282 O O . THR A 1 285 ? -8.102 4.042 12.088 1.00 98.56 285 THR A O 1
ATOM 2285 N N . ILE A 1 286 ? -7.333 4.608 10.066 1.00 98.56 286 ILE A N 1
ATOM 2286 C CA . ILE A 1 286 ? -6.089 5.167 10.610 1.00 98.56 286 ILE A CA 1
ATOM 2287 C C . ILE A 1 286 ? -6.344 6.442 11.400 1.00 98.56 286 ILE A C 1
ATOM 2289 O O . ILE A 1 286 ? -5.782 6.558 12.484 1.00 98.56 286 ILE A O 1
ATOM 2293 N N . ASP A 1 287 ? -7.199 7.341 10.922 1.00 98.31 287 ASP A N 1
ATOM 2294 C CA . ASP A 1 287 ? -7.588 8.554 11.648 1.00 98.31 287 ASP A CA 1
ATOM 2295 C C . ASP A 1 287 ? -8.082 8.207 13.066 1.00 98.31 287 ASP A C 1
ATOM 2297 O O . ASP A 1 287 ? -7.507 8.610 14.082 1.00 98.31 287 ASP A O 1
ATOM 2301 N N . ALA A 1 288 ? -9.018 7.257 13.148 1.00 97.69 288 ALA A N 1
ATOM 2302 C CA . ALA A 1 288 ? -9.565 6.811 14.420 1.00 97.69 288 ALA A CA 1
ATOM 2303 C C . ALA A 1 288 ? -8.541 6.141 15.351 1.00 97.69 288 ALA A C 1
ATOM 2305 O O . ALA A 1 288 ? -8.639 6.234 16.582 1.00 97.69 288 ALA A O 1
ATOM 2306 N N . TYR A 1 289 ? -7.566 5.422 14.787 1.00 97.56 289 TYR A N 1
ATOM 2307 C CA . TYR A 1 289 ? -6.634 4.580 15.537 1.00 97.56 289 TYR A CA 1
ATOM 2308 C C . TYR A 1 289 ? -5.220 5.154 15.688 1.00 97.56 289 TYR A C 1
ATOM 2310 O O . TYR A 1 289 ? -4.442 4.583 16.457 1.00 97.56 289 TYR A O 1
ATOM 2318 N N . ALA A 1 290 ? -4.852 6.257 15.033 1.00 96.69 290 ALA A N 1
ATOM 2319 C CA . ALA A 1 290 ? -3.470 6.747 14.975 1.00 96.69 290 ALA A CA 1
ATOM 2320 C C . ALA A 1 290 ? -2.863 6.932 16.374 1.00 96.69 290 ALA A C 1
ATOM 2322 O O . ALA A 1 29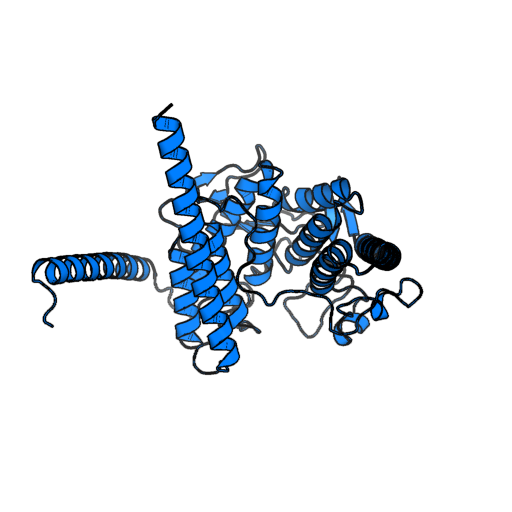0 ? -1.784 6.411 16.680 1.00 96.69 290 ALA A O 1
ATOM 2323 N N . LEU A 1 291 ? -3.608 7.568 17.281 1.00 94.75 291 LEU A N 1
ATOM 2324 C CA . LEU A 1 291 ? -3.175 7.782 18.665 1.00 94.75 291 LEU A CA 1
ATOM 2325 C C . LEU A 1 291 ? -3.099 6.487 19.489 1.00 94.75 291 LEU A C 1
ATOM 2327 O O . LEU A 1 291 ? -2.374 6.435 20.482 1.00 94.75 291 LEU A O 1
ATOM 2331 N N . CYS A 1 292 ? -3.746 5.403 19.053 1.00 95.50 292 CYS A N 1
ATOM 2332 C CA . CYS A 1 292 ? -3.591 4.086 19.671 1.00 95.50 292 CYS A CA 1
ATOM 2333 C C . CYS A 1 292 ? -2.214 3.466 19.418 1.00 95.50 292 CYS A C 1
ATOM 2335 O O . CYS A 1 292 ? -1.757 2.645 20.217 1.00 95.50 292 CYS A O 1
ATOM 2337 N N . PHE A 1 293 ? -1.511 3.875 18.362 1.00 95.94 293 PHE A N 1
ATOM 2338 C CA . PHE A 1 293 ? -0.130 3.459 18.116 1.00 95.94 293 PHE A CA 1
ATOM 2339 C C . PHE A 1 293 ? 0.890 4.339 18.843 1.00 95.94 293 PHE A C 1
ATOM 2341 O O . PHE A 1 293 ? 2.014 3.896 19.082 1.00 95.94 293 PHE A O 1
ATOM 2348 N N . ARG A 1 294 ? 0.509 5.557 19.238 1.00 94.44 294 ARG A N 1
ATOM 2349 C CA . ARG A 1 294 ? 1.398 6.516 19.895 1.00 94.44 294 ARG A CA 1
ATOM 2350 C C . ARG A 1 294 ? 1.912 5.986 21.239 1.00 94.44 294 ARG A C 1
ATOM 2352 O O . ARG A 1 294 ? 1.165 5.414 22.044 1.00 94.44 294 ARG A O 1
ATOM 2359 N N . ARG A 1 295 ? 3.200 6.207 21.504 1.00 92.38 295 ARG A N 1
ATOM 2360 C CA . ARG A 1 295 ? 3.847 5.971 22.800 1.00 92.38 295 ARG A CA 1
ATOM 2361 C C . ARG A 1 295 ? 4.716 7.183 23.113 1.00 92.38 295 ARG A C 1
ATOM 2363 O O . ARG A 1 295 ? 5.765 7.342 22.509 1.00 92.38 295 ARG A O 1
ATOM 2370 N N . LYS A 1 296 ? 4.274 8.022 24.054 1.00 91.62 296 LYS A N 1
ATOM 2371 C CA . LYS A 1 296 ? 4.986 9.262 24.392 1.00 91.62 296 LYS A CA 1
ATOM 2372 C C . LYS A 1 296 ? 6.455 8.985 24.712 1.00 91.62 296 LYS A C 1
ATOM 2374 O O . LYS A 1 296 ? 6.727 8.112 25.537 1.00 91.62 296 LYS A O 1
ATOM 2379 N N . LYS A 1 297 ? 7.357 9.756 24.094 1.00 91.38 297 LYS A N 1
ATOM 2380 C CA . LYS A 1 297 ? 8.822 9.651 24.253 1.00 91.38 297 LYS A CA 1
ATOM 2381 C C . LYS A 1 297 ? 9.428 8.288 23.859 1.00 91.38 297 LYS A C 1
ATOM 2383 O O . LYS A 1 297 ? 10.499 7.932 24.342 1.00 91.38 297 LYS A O 1
ATOM 2388 N N . LEU A 1 298 ? 8.723 7.477 23.068 1.00 92.12 298 LEU A N 1
ATOM 2389 C CA . LEU A 1 298 ? 9.147 6.140 22.650 1.00 92.12 298 LEU A CA 1
ATOM 2390 C C . LEU A 1 298 ? 8.781 5.906 21.179 1.00 92.12 298 LEU A C 1
ATOM 2392 O O . LEU A 1 298 ? 7.922 6.581 20.616 1.00 92.12 298 LEU A O 1
ATOM 2396 N N . ARG A 1 299 ? 9.359 4.862 20.569 1.00 93.19 299 ARG A N 1
ATOM 2397 C CA . ARG A 1 299 ? 8.864 4.354 19.278 1.00 93.19 299 ARG A CA 1
ATOM 2398 C C . ARG A 1 299 ? 7.383 4.008 19.387 1.00 93.19 299 ARG A C 1
ATOM 2400 O O . ARG A 1 299 ? 6.971 3.358 20.357 1.00 93.19 299 ARG A O 1
ATOM 2407 N N . SER A 1 300 ? 6.608 4.373 18.365 1.00 94.94 300 SER A N 1
ATOM 2408 C CA . SER A 1 300 ? 5.223 3.924 18.212 1.00 94.94 300 SER A CA 1
ATOM 2409 C C . SER A 1 300 ? 5.113 2.402 18.292 1.00 94.94 300 SER A C 1
ATOM 2411 O O . SER A 1 300 ? 6.087 1.669 18.137 1.00 94.94 300 SER A O 1
ATOM 2413 N N . ARG A 1 301 ? 3.915 1.899 18.572 1.00 95.19 301 ARG A N 1
ATOM 2414 C CA . ARG A 1 301 ? 3.609 0.471 18.452 1.00 95.19 301 ARG A CA 1
ATOM 2415 C C . ARG A 1 301 ? 3.633 0.074 16.981 1.00 95.19 301 ARG A C 1
ATOM 2417 O O . ARG A 1 301 ? 3.167 0.840 16.141 1.00 95.19 301 ARG A O 1
ATOM 2424 N N . TYR A 1 302 ? 4.104 -1.136 16.699 1.00 95.69 302 TYR A N 1
ATOM 2425 C CA . TYR A 1 302 ? 4.006 -1.711 15.357 1.00 95.69 302 TYR A CA 1
ATOM 2426 C C . TYR A 1 302 ? 2.570 -2.148 15.023 1.00 95.69 302 TYR A C 1
ATOM 2428 O O . TYR A 1 302 ? 2.061 -1.932 13.925 1.00 95.69 302 TYR A O 1
ATOM 2436 N N . CYS A 1 303 ? 1.899 -2.745 16.009 1.00 95.75 303 CYS A N 1
ATOM 2437 C CA . CYS A 1 303 ? 0.554 -3.297 15.893 1.00 95.75 303 CYS A CA 1
ATOM 2438 C C . CYS A 1 303 ? -0.236 -3.081 17.192 1.00 95.75 303 CYS A C 1
ATOM 2440 O O . CYS A 1 303 ? 0.348 -2.846 18.257 1.00 95.75 303 CYS A O 1
ATOM 2442 N N . LEU A 1 304 ? -1.566 -3.177 17.131 1.00 94.94 304 LEU A N 1
ATOM 2443 C CA . LEU A 1 304 ? -2.413 -2.990 18.319 1.00 94.94 304 LEU A CA 1
ATOM 2444 C C . LEU A 1 304 ? -2.651 -4.286 19.100 1.00 94.94 304 LEU A C 1
ATOM 2446 O O . LEU A 1 304 ? -2.895 -4.232 20.306 1.00 94.94 304 LEU A O 1
ATOM 2450 N N . ARG A 1 305 ? -2.553 -5.450 18.445 1.00 93.38 305 ARG A N 1
ATOM 2451 C CA . ARG A 1 305 ? -2.707 -6.763 19.093 1.00 93.38 305 ARG A CA 1
ATOM 2452 C C . ARG A 1 305 ? -1.567 -7.048 20.076 1.00 93.38 305 ARG A C 1
ATOM 2454 O O . ARG A 1 305 ? -1.823 -7.408 21.224 1.00 93.38 305 ARG A O 1
ATOM 2461 N N . TYR A 1 306 ? -0.322 -6.826 19.655 1.00 91.50 306 TYR A N 1
ATOM 2462 C CA . TYR A 1 306 ? 0.882 -7.034 20.465 1.00 91.50 306 TYR A CA 1
ATOM 2463 C C . TYR A 1 306 ? 1.414 -5.687 20.958 1.00 91.50 306 TYR A C 1
ATOM 2465 O O . TYR A 1 306 ? 2.471 -5.217 20.549 1.00 91.50 306 TYR A O 1
ATOM 2473 N N . TRP A 1 307 ? 0.656 -5.053 21.856 1.00 87.19 307 TRP A N 1
ATOM 2474 C CA . TRP A 1 307 ? 0.801 -3.639 22.242 1.00 87.19 307 TRP A CA 1
ATOM 2475 C C . TRP A 1 307 ? 2.179 -3.203 22.779 1.00 87.19 307 TRP A C 1
ATOM 2477 O O . TRP A 1 307 ? 2.427 -1.999 22.892 1.00 87.19 307 TRP A O 1
ATOM 2487 N N . ARG A 1 308 ? 3.052 -4.151 23.149 1.00 89.75 308 ARG A N 1
ATOM 2488 C CA . ARG A 1 308 ? 4.430 -3.898 23.603 1.00 89.75 308 ARG A CA 1
ATOM 2489 C C . ARG A 1 308 ? 5.456 -3.882 22.465 1.00 89.75 308 ARG A C 1
ATOM 2491 O O . ARG A 1 308 ? 6.540 -3.352 22.683 1.00 89.75 308 ARG A O 1
ATOM 2498 N N . LYS A 1 309 ? 5.135 -4.423 21.281 1.00 91.69 309 LYS A N 1
ATOM 2499 C CA . LYS A 1 309 ? 6.056 -4.508 20.136 1.00 91.69 309 LYS A CA 1
ATOM 2500 C C . LYS A 1 309 ? 6.294 -3.096 19.569 1.00 91.69 309 LYS A C 1
ATOM 2502 O O . LYS A 1 309 ? 5.344 -2.501 19.043 1.00 91.69 309 LYS A O 1
ATOM 2507 N N . PRO A 1 310 ? 7.505 -2.521 19.711 1.00 93.62 310 PRO A N 1
ATOM 2508 C CA . PRO A 1 310 ? 7.819 -1.235 19.102 1.00 93.62 310 PRO A CA 1
ATOM 2509 C C . PRO A 1 310 ? 7.843 -1.372 17.577 1.00 93.62 310 PRO A C 1
ATOM 2511 O O . PRO A 1 310 ? 8.142 -2.441 17.048 1.00 93.62 310 PRO A O 1
ATOM 2514 N N . ASP A 1 311 ? 7.539 -0.287 16.876 1.00 93.88 311 ASP A N 1
ATOM 2515 C CA . ASP A 1 311 ? 7.791 -0.179 15.445 1.00 93.88 311 ASP A CA 1
ATOM 2516 C C . ASP A 1 311 ? 9.301 -0.255 15.209 1.00 93.88 311 ASP A C 1
ATOM 2518 O O . ASP A 1 311 ? 10.087 0.447 15.857 1.00 93.88 311 ASP A O 1
ATOM 2522 N N . TYR A 1 312 ? 9.712 -1.144 14.312 1.00 91.44 312 TYR A N 1
ATOM 2523 C CA . TYR A 1 312 ? 11.118 -1.361 14.003 1.00 91.44 312 TYR A CA 1
ATOM 2524 C C . TYR A 1 312 ? 11.677 -0.247 13.102 1.00 91.44 312 TYR A C 1
ATOM 2526 O O . TYR A 1 312 ? 12.872 0.029 13.164 1.00 91.44 312 TYR A O 1
ATOM 2534 N N . LEU A 1 313 ? 10.816 0.472 12.363 1.00 91.75 313 LEU A N 1
ATOM 2535 C CA . LEU A 1 313 ? 11.174 1.615 11.514 1.00 91.75 313 LEU A CA 1
ATOM 2536 C C . LEU A 1 313 ? 10.252 2.805 11.804 1.00 91.75 313 LEU A C 1
ATOM 2538 O O . LEU A 1 313 ? 9.350 3.134 11.034 1.00 91.75 313 LEU A O 1
ATOM 2542 N N . ALA A 1 314 ? 10.491 3.495 12.918 1.00 90.69 314 ALA A N 1
ATOM 2543 C CA . ALA A 1 314 ? 9.643 4.608 13.351 1.00 90.69 314 ALA A CA 1
ATOM 2544 C C . ALA A 1 314 ? 9.532 5.748 12.314 1.00 90.69 314 ALA A C 1
ATOM 2546 O O . ALA A 1 314 ? 8.453 6.314 12.149 1.00 90.69 314 ALA A O 1
ATOM 2547 N N . HIS A 1 315 ? 10.602 6.042 11.565 1.00 93.12 315 HIS A N 1
ATOM 2548 C CA . HIS A 1 315 ? 10.576 7.054 10.502 1.00 93.12 315 HIS A CA 1
ATOM 2549 C C . HIS A 1 315 ? 9.583 6.694 9.385 1.00 93.12 315 HIS A C 1
ATOM 2551 O O . HIS A 1 315 ? 8.846 7.558 8.920 1.00 93.12 315 HIS A O 1
ATOM 2557 N N . ARG A 1 316 ? 9.483 5.413 8.994 1.00 95.06 316 ARG A N 1
ATOM 2558 C CA . ARG A 1 316 ? 8.474 4.935 8.031 1.00 95.06 316 ARG A CA 1
ATOM 2559 C C . ARG A 1 316 ? 7.067 5.223 8.544 1.00 95.06 316 ARG A C 1
ATOM 2561 O O . ARG A 1 316 ? 6.234 5.723 7.797 1.00 95.06 316 ARG A O 1
ATOM 2568 N N . ALA A 1 317 ? 6.824 4.956 9.825 1.00 95.81 317 ALA A N 1
ATOM 2569 C CA . ALA A 1 317 ? 5.533 5.190 10.456 1.00 95.81 317 ALA A CA 1
ATOM 2570 C C . ALA A 1 317 ? 5.086 6.664 10.397 1.00 95.81 317 ALA A C 1
ATOM 2572 O O . ALA A 1 317 ? 3.880 6.899 10.348 1.00 95.81 317 ALA A O 1
ATOM 2573 N N . MET A 1 318 ? 6.021 7.622 10.423 1.00 96.75 318 MET A N 1
ATOM 2574 C CA . MET A 1 318 ? 5.754 9.061 10.260 1.00 96.75 318 MET A CA 1
ATOM 2575 C C . MET A 1 318 ? 5.494 9.405 8.790 1.00 96.75 318 MET A C 1
ATOM 2577 O O . MET A 1 318 ? 4.481 10.016 8.467 1.00 96.75 318 MET A O 1
ATOM 2581 N N . ARG A 1 319 ? 6.359 8.929 7.885 1.00 96.88 319 ARG A N 1
ATOM 2582 C CA . ARG A 1 319 ? 6.242 9.147 6.432 1.00 96.88 319 ARG A CA 1
ATOM 2583 C C . ARG A 1 319 ? 4.905 8.661 5.881 1.00 96.88 319 ARG A C 1
ATOM 2585 O O . ARG A 1 319 ? 4.285 9.362 5.096 1.00 96.88 319 ARG A O 1
ATOM 2592 N N . GLN A 1 320 ? 4.434 7.509 6.348 1.00 97.81 320 GLN A N 1
ATOM 2593 C CA . GLN A 1 320 ? 3.128 6.961 5.983 1.00 97.81 320 GLN A CA 1
ATOM 2594 C C . GLN A 1 320 ? 1.954 7.836 6.437 1.00 97.81 320 GLN A C 1
ATOM 2596 O O . GLN A 1 320 ? 0.959 7.925 5.728 1.00 97.81 320 GLN A O 1
ATOM 2601 N N . LEU A 1 321 ? 2.063 8.516 7.582 1.00 98.38 321 LEU A N 1
ATOM 2602 C CA . LEU A 1 321 ? 1.042 9.477 8.010 1.00 98.38 321 LEU A CA 1
ATOM 2603 C C . LEU A 1 321 ? 1.072 10.722 7.113 1.00 98.38 321 LEU A C 1
ATOM 2605 O O . LEU A 1 321 ? 0.027 11.185 6.674 1.00 98.38 321 LEU A O 1
ATOM 2609 N N . TYR A 1 322 ? 2.254 11.199 6.720 1.00 98.44 322 TYR A N 1
ATOM 2610 C CA . TYR A 1 322 ? 2.357 12.281 5.735 1.00 98.44 322 TYR A CA 1
ATOM 2611 C C . TYR A 1 322 ? 1.836 11.878 4.346 1.00 98.44 322 TYR A C 1
ATOM 2613 O O . TYR A 1 322 ? 1.198 12.687 3.683 1.00 98.44 322 TYR A O 1
ATOM 2621 N N . GLN A 1 323 ? 2.013 10.622 3.927 1.00 98.00 323 GLN A N 1
ATOM 2622 C CA . GLN A 1 323 ? 1.380 10.096 2.710 1.00 98.00 323 GLN A CA 1
ATOM 2623 C C . GLN A 1 323 ? -0.149 10.077 2.822 1.00 98.00 323 GLN A C 1
ATOM 2625 O O . GLN A 1 323 ? -0.826 10.418 1.859 1.00 98.00 323 GLN A O 1
ATOM 2630 N N . LEU A 1 324 ? -0.716 9.745 3.987 1.00 98.56 324 LEU A N 1
ATOM 2631 C CA . LEU A 1 324 ? -2.163 9.857 4.188 1.00 98.56 324 LEU A CA 1
ATOM 2632 C C . LEU A 1 324 ? -2.645 11.311 4.136 1.00 98.56 324 LEU A C 1
ATOM 2634 O O . LEU A 1 324 ? -3.734 11.554 3.626 1.00 98.56 324 LEU A O 1
ATOM 2638 N N . TYR A 1 325 ? -1.843 12.284 4.579 1.00 98.38 325 TYR A N 1
ATOM 2639 C CA . TYR A 1 325 ? -2.157 13.698 4.351 1.00 98.38 325 TYR A CA 1
ATOM 2640 C C . TYR A 1 325 ? -2.121 14.062 2.858 1.00 98.38 325 TYR A C 1
ATOM 2642 O O . TYR A 1 325 ? -3.069 14.665 2.364 1.00 98.38 325 TYR A O 1
ATOM 2650 N N . GLU A 1 326 ? -1.075 13.662 2.123 1.00 97.75 326 GLU A N 1
ATOM 2651 C CA . GLU A 1 326 ? -0.996 13.855 0.663 1.00 97.75 326 GLU A CA 1
ATOM 2652 C C . GLU A 1 326 ? -2.229 13.262 -0.039 1.00 97.75 326 GLU A C 1
ATOM 2654 O O . GLU A 1 326 ? -2.806 13.899 -0.919 1.00 97.75 326 GLU A O 1
ATOM 2659 N N . LEU A 1 327 ? -2.662 12.075 0.401 1.00 98.19 327 LEU A N 1
ATOM 2660 C CA . LEU A 1 327 ? -3.842 11.381 -0.100 1.00 98.19 327 LEU A CA 1
ATOM 2661 C C . LEU A 1 327 ? -5.143 12.121 0.226 1.00 98.19 327 LEU A C 1
ATOM 2663 O O . LEU A 1 327 ? -5.933 12.377 -0.670 1.00 98.19 327 LEU A O 1
ATOM 2667 N N . THR A 1 328 ? -5.405 12.421 1.494 1.00 98.19 328 THR A N 1
ATOM 2668 C CA . THR A 1 328 ? -6.741 12.828 1.976 1.00 98.19 328 THR A CA 1
ATOM 2669 C C . THR A 1 328 ? -6.942 14.337 2.064 1.00 98.19 328 THR A C 1
ATOM 2671 O O . THR A 1 328 ? -8.076 14.809 2.005 1.00 98.19 328 THR A O 1
ATOM 2674 N N . GLY A 1 329 ? -5.856 15.091 2.238 1.00 96.88 329 GLY A N 1
ATOM 2675 C CA . GLY A 1 329 ? -5.876 16.499 2.627 1.00 96.88 329 GLY A CA 1
ATOM 2676 C C . GLY A 1 329 ? -6.192 16.765 4.102 1.00 96.88 329 GLY A C 1
ATOM 2677 O O . GLY A 1 329 ? -6.148 17.924 4.510 1.00 96.88 329 GLY A O 1
ATOM 2678 N N . ASP A 1 330 ? -6.491 15.750 4.923 1.00 97.12 330 ASP A N 1
ATOM 2679 C CA . ASP A 1 330 ? -6.850 15.983 6.325 1.00 97.12 330 ASP A CA 1
ATOM 2680 C C . ASP A 1 330 ? -5.610 16.234 7.187 1.00 97.12 330 ASP A C 1
ATOM 2682 O O . ASP A 1 330 ? -4.778 15.349 7.418 1.00 97.12 330 ASP A O 1
ATOM 2686 N N . ALA A 1 331 ? -5.504 17.457 7.708 1.00 97.00 331 ALA A N 1
ATOM 2687 C CA . ALA A 1 331 ? -4.405 17.888 8.561 1.00 97.00 331 ALA A CA 1
ATOM 2688 C C . ALA A 1 331 ? -4.222 17.031 9.831 1.00 97.00 331 ALA A C 1
ATOM 2690 O O . ALA A 1 331 ? -3.123 17.024 10.383 1.00 97.00 331 ALA A O 1
ATOM 2691 N N . ALA A 1 332 ? -5.228 16.259 10.265 1.00 97.06 332 ALA A N 1
ATOM 2692 C CA . ALA A 1 332 ? -5.066 15.301 11.360 1.00 97.06 332 ALA A CA 1
ATOM 2693 C C . ALA A 1 332 ? -3.891 14.333 11.112 1.00 97.06 332 ALA A C 1
ATOM 2695 O O . ALA A 1 332 ? -3.119 14.043 12.027 1.00 97.06 332 ALA A O 1
ATOM 2696 N N . PHE A 1 333 ? -3.676 13.898 9.865 1.00 98.25 333 PHE A N 1
ATOM 2697 C CA . PHE A 1 333 ? -2.565 13.006 9.531 1.00 98.25 333 PHE A CA 1
ATOM 2698 C C . PHE A 1 333 ? -1.186 13.679 9.636 1.00 98.25 333 PHE A C 1
ATOM 2700 O O . PHE A 1 333 ? -0.233 13.025 10.075 1.00 98.25 333 PHE A O 1
ATOM 2707 N N . LEU A 1 334 ? -1.069 14.977 9.316 1.00 97.19 334 LEU A N 1
ATOM 2708 C CA . LEU A 1 334 ? 0.151 15.752 9.600 1.00 97.19 334 LEU A CA 1
ATOM 2709 C C . LEU A 1 334 ? 0.399 15.812 11.107 1.00 97.19 334 LEU A C 1
ATOM 2711 O O . LEU A 1 334 ? 1.493 15.474 11.561 1.00 97.19 334 LEU A O 1
ATOM 2715 N N . ASP A 1 335 ? -0.637 16.152 11.877 1.00 97.75 335 ASP A N 1
ATOM 2716 C CA . ASP A 1 335 ? -0.554 16.271 13.331 1.00 97.75 335 ASP A CA 1
ATOM 2717 C C . ASP A 1 335 ? -0.133 14.944 13.982 1.00 97.75 335 ASP A C 1
ATOM 2719 O O . ASP A 1 335 ? 0.627 14.930 14.955 1.00 97.75 335 ASP A O 1
ATOM 2723 N N . TYR A 1 336 ? -0.602 13.804 13.466 1.00 97.69 336 TYR A N 1
ATOM 2724 C CA . TYR A 1 336 ? -0.177 12.487 13.942 1.00 97.69 336 TYR A CA 1
ATOM 2725 C C . TYR A 1 336 ? 1.290 12.201 13.626 1.00 97.69 336 TYR A C 1
ATOM 2727 O O . TYR A 1 336 ? 2.009 11.714 14.503 1.00 97.69 336 TYR A O 1
ATOM 2735 N N . GLY A 1 337 ? 1.742 12.500 12.405 1.00 97.31 337 GLY A N 1
ATOM 2736 C CA . GLY A 1 337 ? 3.144 12.341 12.019 1.00 97.31 337 GLY A CA 1
ATOM 2737 C C . GLY A 1 337 ? 4.071 13.187 12.894 1.00 97.31 337 GLY A C 1
ATOM 2738 O O . GLY A 1 337 ? 5.041 12.664 13.445 1.00 97.31 337 GLY A O 1
ATOM 2739 N N . ASP A 1 338 ? 3.704 14.448 13.123 1.00 97.12 338 ASP A N 1
ATOM 2740 C CA . ASP A 1 338 ? 4.467 15.400 13.936 1.00 97.12 338 ASP A CA 1
ATOM 2741 C C . ASP A 1 338 ? 4.516 14.975 15.413 1.00 97.12 338 ASP A C 1
ATOM 2743 O O . ASP A 1 338 ? 5.566 15.039 16.055 1.00 97.12 338 ASP A O 1
ATOM 2747 N N . GLN A 1 339 ? 3.419 14.435 15.953 1.00 95.94 339 GLN A N 1
ATOM 2748 C CA . GLN A 1 339 ? 3.408 13.851 17.299 1.00 95.94 339 GLN A CA 1
ATOM 2749 C C . GLN A 1 339 ? 4.318 12.623 17.420 1.00 95.94 339 GLN A C 1
ATOM 2751 O O . GLN A 1 339 ? 4.949 12.435 18.461 1.00 95.94 339 GLN A O 1
ATOM 2756 N N . PHE A 1 340 ? 4.384 11.777 16.388 1.00 95.56 340 PHE A N 1
ATOM 2757 C CA . PHE A 1 340 ? 5.255 10.598 16.388 1.00 95.56 340 PHE A CA 1
ATOM 2758 C C . PHE A 1 340 ? 6.723 11.015 16.292 1.00 95.56 340 PHE A C 1
ATOM 2760 O O . PHE A 1 340 ? 7.560 10.450 16.996 1.00 95.56 340 PHE A O 1
ATOM 2767 N N . LEU A 1 341 ? 7.025 12.021 15.469 1.00 95.56 341 LEU A N 1
ATOM 2768 C CA . LEU A 1 341 ? 8.356 12.609 15.363 1.00 95.56 341 LEU A CA 1
ATOM 2769 C C . LEU A 1 341 ? 8.802 13.215 16.698 1.00 95.56 341 LEU A C 1
ATOM 2771 O O . LEU A 1 341 ? 9.895 12.913 17.168 1.00 95.56 341 LEU A O 1
ATOM 2775 N N . ALA A 1 342 ? 7.937 13.991 17.354 1.00 94.38 342 ALA A N 1
ATOM 2776 C CA . ALA A 1 342 ? 8.222 14.564 18.668 1.00 94.38 342 ALA A CA 1
ATOM 2777 C C . ALA A 1 342 ? 8.458 13.494 19.752 1.00 94.38 342 ALA A C 1
ATOM 2779 O O . ALA A 1 342 ? 9.252 13.705 20.667 1.00 94.38 342 ALA A O 1
ATOM 2780 N N . ASP A 1 343 ? 7.793 12.338 19.655 1.00 92.94 343 ASP A N 1
ATOM 2781 C CA . ASP A 1 343 ? 7.966 11.237 20.604 1.00 92.94 343 ASP A CA 1
ATOM 2782 C C . ASP A 1 343 ? 9.265 10.435 20.382 1.00 92.94 343 ASP A C 1
ATOM 2784 O O . ASP A 1 343 ? 9.766 9.848 21.339 1.00 92.94 343 ASP A O 1
ATOM 2788 N N . PHE A 1 344 ? 9.814 10.374 19.163 1.00 88.50 344 PHE A N 1
ATOM 2789 C CA . PHE A 1 344 ? 10.949 9.495 18.832 1.00 88.50 344 PHE A CA 1
ATOM 2790 C C . PHE A 1 344 ? 12.174 10.213 18.226 1.00 88.50 344 PHE A C 1
ATOM 2792 O O . PHE A 1 344 ? 13.113 9.562 17.780 1.00 88.50 344 PHE A O 1
ATOM 2799 N N . SER A 1 345 ? 12.230 11.545 18.246 1.00 80.62 345 SER A N 1
ATOM 2800 C CA . SER A 1 345 ? 13.375 12.297 17.701 1.00 80.62 345 SER A CA 1
ATOM 2801 C C . SER A 1 345 ? 14.708 11.978 18.397 1.00 80.62 345 SER A C 1
ATOM 2803 O O . SER A 1 345 ? 15.764 12.004 17.759 1.00 80.62 345 SER A O 1
ATOM 2805 N N . VAL A 1 346 ? 14.662 11.626 19.687 1.00 73.06 346 VAL A N 1
ATOM 2806 C CA . VAL A 1 346 ? 15.815 11.189 20.485 1.00 73.06 346 VAL A CA 1
ATOM 2807 C C . VAL A 1 346 ? 16.158 9.743 20.112 1.00 73.06 346 VAL A C 1
ATOM 2809 O O . VAL A 1 346 ? 15.524 8.799 20.580 1.00 73.06 346 VAL A O 1
ATOM 2812 N N . GLY A 1 347 ? 17.144 9.571 19.231 1.00 78.69 347 GLY A N 1
ATOM 2813 C CA . GLY A 1 347 ? 17.593 8.266 18.726 1.00 78.69 347 GLY A CA 1
ATOM 2814 C C . GLY A 1 347 ? 17.433 8.071 17.217 1.00 78.69 347 GLY A C 1
ATOM 2815 O O . GLY A 1 347 ? 17.749 6.996 16.709 1.00 78.69 347 GLY A O 1
ATOM 2816 N N . MET A 1 348 ? 16.956 9.086 16.492 1.00 89.06 348 MET A N 1
ATOM 2817 C CA . MET A 1 348 ? 17.060 9.132 15.032 1.00 89.06 348 MET A CA 1
ATOM 2818 C C . MET A 1 348 ? 18.393 9.759 14.625 1.00 89.06 348 MET A C 1
ATOM 2820 O O . MET A 1 348 ? 18.793 10.772 15.203 1.00 89.06 348 MET A O 1
ATOM 2824 N N . THR A 1 349 ? 19.045 9.179 13.616 1.00 92.38 349 THR A N 1
ATOM 2825 C CA . THR A 1 349 ? 20.182 9.819 12.944 1.00 92.38 349 THR A CA 1
ATOM 2826 C C . THR A 1 349 ? 19.705 11.066 12.198 1.00 92.38 349 THR A C 1
ATOM 2828 O O . THR A 1 349 ? 18.505 11.215 11.927 1.00 92.38 349 THR A O 1
ATOM 2831 N N . ASP A 1 350 ? 20.617 11.975 11.873 1.00 93.25 350 ASP A N 1
ATOM 2832 C CA . ASP A 1 350 ? 20.250 13.220 11.197 1.00 93.25 350 ASP A CA 1
ATOM 2833 C C . ASP A 1 350 ? 19.753 12.969 9.768 1.00 93.25 350 ASP A C 1
ATOM 2835 O O . ASP A 1 350 ? 18.807 13.622 9.328 1.00 93.25 350 ASP A O 1
ATOM 2839 N N . GLU A 1 351 ? 20.255 11.929 9.099 1.00 92.31 351 GLU A N 1
ATOM 2840 C CA . GLU A 1 351 ? 19.765 11.485 7.791 1.00 92.31 351 GLU A CA 1
ATOM 2841 C C . GLU A 1 351 ? 18.299 11.050 7.881 1.00 92.31 351 GLU A C 1
ATOM 2843 O O . GLU A 1 351 ? 17.464 11.459 7.073 1.00 92.31 351 GLU A O 1
ATOM 2848 N N . LEU A 1 352 ? 17.936 10.265 8.902 1.00 91.88 352 LEU A N 1
ATOM 2849 C CA . LEU A 1 352 ? 16.549 9.838 9.087 1.00 91.88 352 LEU A CA 1
ATOM 2850 C C . LEU A 1 352 ? 15.625 11.014 9.418 1.00 91.88 352 LEU A C 1
ATOM 2852 O O . LEU A 1 352 ? 14.477 11.024 8.966 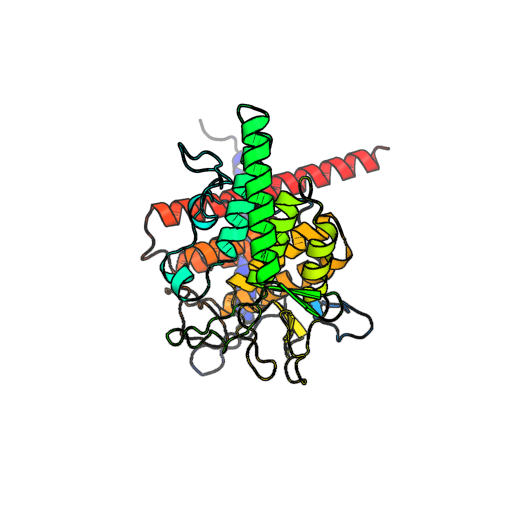1.00 91.88 352 LEU A O 1
ATOM 2856 N N . LYS A 1 353 ? 16.097 12.005 10.186 1.00 93.12 353 LYS A N 1
ATOM 2857 C CA . LYS A 1 353 ? 15.332 13.236 10.443 1.00 93.12 353 LYS A CA 1
ATOM 2858 C C . LYS A 1 353 ? 15.119 14.026 9.154 1.00 93.12 353 LYS A C 1
ATOM 2860 O O . LYS A 1 353 ? 13.993 14.450 8.901 1.00 93.12 353 LYS A O 1
ATOM 2865 N N . ALA A 1 354 ? 16.155 14.164 8.325 1.00 93.19 354 ALA A N 1
ATOM 2866 C CA . ALA A 1 354 ? 16.073 14.842 7.035 1.00 93.19 354 ALA A CA 1
ATOM 2867 C C . ALA A 1 354 ? 15.062 14.160 6.103 1.00 93.19 354 ALA A C 1
ATOM 2869 O O . ALA A 1 354 ? 14.196 14.827 5.542 1.00 93.19 354 ALA A O 1
ATOM 2870 N N . VAL A 1 355 ? 15.076 12.824 6.021 1.00 93.19 355 VAL A N 1
ATOM 2871 C CA . VAL A 1 355 ? 14.098 12.060 5.226 1.00 93.19 355 VAL A CA 1
ATOM 2872 C C . VAL A 1 355 ? 12.664 12.287 5.719 1.00 93.19 355 VAL A C 1
ATOM 2874 O O . VAL A 1 355 ? 11.744 12.434 4.908 1.00 93.19 355 VAL A O 1
ATOM 2877 N N . VAL A 1 356 ? 12.432 12.317 7.036 1.00 95.31 356 VAL A N 1
ATOM 2878 C CA . VAL A 1 356 ? 11.096 12.591 7.599 1.00 95.31 356 VAL A CA 1
ATOM 2879 C C . VAL A 1 356 ? 10.654 14.023 7.296 1.00 95.31 356 VAL A C 1
ATOM 2881 O O . VAL A 1 356 ? 9.521 14.215 6.853 1.00 95.31 356 VAL A O 1
ATOM 2884 N N . ALA A 1 357 ? 11.540 15.007 7.467 1.00 96.06 357 ALA A N 1
ATOM 2885 C CA . ALA A 1 357 ? 11.262 16.407 7.155 1.00 96.06 357 ALA A CA 1
ATOM 2886 C C . ALA A 1 357 ? 10.914 16.596 5.668 1.00 96.06 357 ALA A C 1
ATOM 2888 O O . ALA A 1 357 ? 9.854 17.138 5.353 1.00 96.06 357 ALA A O 1
ATOM 2889 N N . ALA A 1 358 ? 11.726 16.040 4.766 1.00 96.19 358 ALA A N 1
ATOM 2890 C CA . ALA A 1 358 ? 11.485 16.075 3.325 1.00 96.19 358 ALA A CA 1
ATOM 2891 C C . ALA A 1 358 ? 10.175 15.369 2.933 1.00 96.19 358 ALA A C 1
ATOM 2893 O O . ALA A 1 358 ? 9.471 15.801 2.019 1.00 96.19 358 ALA A O 1
ATOM 2894 N N . SER A 1 359 ? 9.791 14.311 3.657 1.00 96.44 359 SER A N 1
ATOM 2895 C CA . SER A 1 359 ? 8.500 13.638 3.459 1.00 96.44 359 SER A CA 1
ATOM 2896 C C . SER A 1 359 ? 7.314 14.511 3.847 1.00 96.44 359 SER A C 1
ATOM 2898 O O . SER A 1 359 ? 6.328 14.556 3.111 1.00 96.44 359 SER A O 1
ATOM 2900 N N . ARG A 1 360 ? 7.415 15.228 4.968 1.00 97.56 3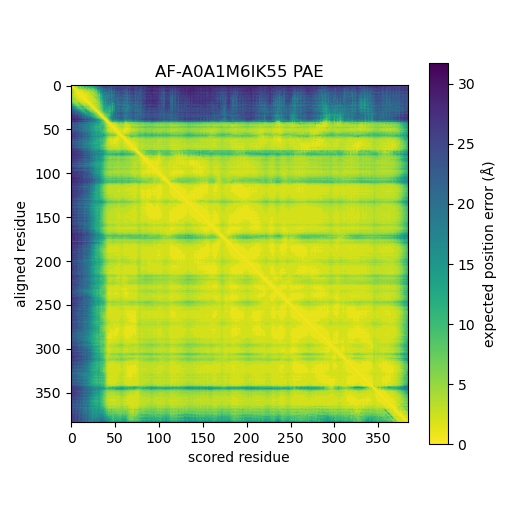60 ARG A N 1
ATOM 2901 C CA . ARG A 1 360 ? 6.390 16.180 5.409 1.00 97.56 360 ARG A CA 1
ATOM 2902 C C . ARG A 1 360 ? 6.241 17.337 4.421 1.00 97.56 360 ARG A C 1
ATOM 2904 O O . ARG A 1 360 ? 5.122 17.711 4.065 1.00 97.56 360 ARG A O 1
ATOM 2911 N N . GLU A 1 361 ? 7.365 17.888 3.971 1.00 97.44 361 GLU A N 1
ATOM 2912 C CA . GLU A 1 361 ? 7.407 18.968 2.985 1.00 97.44 361 GLU A CA 1
ATOM 2913 C C . GLU A 1 361 ? 6.804 18.521 1.653 1.00 97.44 361 GLU A C 1
ATOM 2915 O O . GLU A 1 361 ? 5.889 19.168 1.149 1.00 97.44 361 GLU A O 1
ATOM 2920 N N . THR A 1 362 ? 7.234 17.368 1.134 1.00 96.19 362 THR A N 1
ATOM 2921 C CA . THR A 1 362 ? 6.713 16.792 -0.113 1.00 96.19 362 THR A CA 1
ATOM 2922 C C . THR A 1 362 ? 5.197 16.632 -0.057 1.00 96.19 362 THR A C 1
ATOM 2924 O O . THR A 1 362 ? 4.510 17.071 -0.978 1.00 96.19 362 THR A O 1
ATOM 2927 N N . ALA A 1 363 ? 4.665 16.062 1.029 1.00 96.75 363 ALA A N 1
ATOM 2928 C CA . ALA A 1 363 ? 3.226 15.888 1.202 1.00 96.75 363 ALA A CA 1
ATOM 2929 C C . ALA A 1 363 ? 2.480 17.236 1.204 1.00 96.75 363 ALA A C 1
ATOM 2931 O O . ALA A 1 363 ? 1.462 17.387 0.529 1.00 96.75 363 ALA A O 1
ATOM 2932 N N . THR A 1 364 ? 3.028 18.242 1.896 1.00 97.19 364 THR A N 1
ATOM 2933 C CA . THR A 1 364 ? 2.464 19.602 1.960 1.00 97.19 364 THR A CA 1
ATOM 2934 C C . THR A 1 364 ? 2.454 20.288 0.599 1.00 97.19 364 THR A C 1
ATOM 2936 O O . THR A 1 364 ? 1.422 20.798 0.165 1.00 97.19 364 THR A O 1
ATOM 2939 N N . THR A 1 365 ? 3.588 20.283 -0.098 1.00 96.12 365 THR A N 1
ATOM 2940 C CA . THR A 1 365 ? 3.734 20.908 -1.416 1.00 96.12 365 THR A CA 1
ATOM 2941 C C . THR A 1 365 ? 2.812 20.251 -2.434 1.00 96.12 365 THR A C 1
ATOM 2943 O O . THR A 1 365 ? 2.052 20.935 -3.117 1.00 96.12 365 THR A O 1
ATOM 2946 N N . ARG A 1 366 ? 2.807 18.915 -2.489 1.00 94.06 366 ARG A N 1
ATOM 2947 C CA . ARG A 1 366 ? 1.970 18.159 -3.423 1.00 94.06 366 ARG A CA 1
ATOM 2948 C C . ARG A 1 366 ? 0.482 18.376 -3.196 1.00 94.06 366 ARG A C 1
ATOM 2950 O O . ARG A 1 366 ? -0.247 18.437 -4.186 1.00 94.06 366 ARG A O 1
ATOM 2957 N N . ARG A 1 367 ? 0.049 18.508 -1.938 1.00 93.12 367 ARG A N 1
ATOM 2958 C CA . ARG A 1 367 ? -1.352 18.778 -1.616 1.00 93.12 367 ARG A CA 1
ATOM 2959 C C . ARG A 1 367 ? -1.775 20.182 -2.039 1.00 93.12 367 ARG A C 1
ATOM 2961 O O . ARG A 1 367 ? -2.799 20.321 -2.699 1.00 93.12 367 ARG A O 1
ATOM 2968 N N . LYS A 1 368 ? -0.956 21.201 -1.760 1.00 93.12 368 LYS A N 1
ATOM 2969 C CA . LYS A 1 368 ? -1.221 22.578 -2.212 1.00 93.12 368 LYS A CA 1
ATOM 2970 C C . LYS A 1 368 ? -1.392 22.655 -3.728 1.00 93.12 368 LYS A C 1
ATOM 2972 O O . LYS A 1 368 ? -2.351 23.250 -4.202 1.00 93.12 368 LYS A O 1
ATOM 2977 N N . THR A 1 369 ? -0.518 21.989 -4.489 1.00 90.62 369 THR A N 1
ATOM 2978 C CA . THR A 1 369 ? -0.644 21.920 -5.954 1.00 90.62 369 THR A CA 1
ATOM 2979 C C . THR A 1 369 ? -1.989 21.330 -6.392 1.00 90.62 369 THR A C 1
ATOM 2981 O O . THR A 1 369 ? -2.570 21.796 -7.368 1.00 90.62 369 THR A O 1
ATOM 2984 N N . HIS A 1 370 ? -2.513 20.324 -5.683 1.00 86.69 370 HIS A N 1
ATOM 2985 C CA . HIS A 1 370 ? -3.822 19.736 -5.999 1.00 86.69 370 HIS A CA 1
ATOM 2986 C C . HIS A 1 370 ? -4.977 20.693 -5.770 1.00 86.69 370 HIS A C 1
ATOM 2988 O O . HIS A 1 370 ? -5.873 20.772 -6.606 1.00 86.69 370 HIS A O 1
ATOM 2994 N N . GLU A 1 371 ? -4.947 21.410 -4.655 1.00 87.25 371 GLU A N 1
ATOM 2995 C CA . GLU A 1 371 ? -5.993 22.361 -4.289 1.00 87.25 371 GLU A CA 1
ATOM 2996 C C . GLU A 1 371 ? -6.047 23.529 -5.279 1.00 87.25 371 GLU A C 1
ATOM 2998 O O . GLU A 1 371 ? -7.134 23.900 -5.720 1.00 87.25 371 GLU A O 1
ATOM 3003 N N . THR A 1 372 ? -4.888 24.028 -5.724 1.00 87.19 372 THR A N 1
ATOM 3004 C CA . THR A 1 372 ? -4.806 25.054 -6.774 1.00 87.19 372 THR A CA 1
ATOM 3005 C C . THR A 1 372 ? -5.408 24.567 -8.095 1.00 87.19 372 THR A C 1
ATOM 3007 O O . THR A 1 372 ? -6.301 25.214 -8.637 1.00 87.19 372 THR A O 1
ATOM 3010 N N . VAL A 1 373 ? -5.008 23.383 -8.579 1.00 82.56 373 VAL A N 1
ATOM 3011 C CA . VAL A 1 373 ? -5.529 22.829 -9.846 1.00 82.56 373 VAL A CA 1
ATOM 3012 C C . VAL A 1 373 ? -7.044 22.575 -9.782 1.00 82.56 373 VAL A C 1
ATOM 3014 O O . VAL A 1 373 ? -7.746 22.745 -10.781 1.00 82.56 373 VAL A O 1
ATOM 3017 N N . ALA A 1 374 ? -7.573 22.168 -8.624 1.00 81.31 374 ALA A N 1
ATOM 3018 C CA . ALA A 1 374 ? -9.009 21.966 -8.434 1.00 81.31 374 ALA A CA 1
ATOM 3019 C C . ALA A 1 374 ? -9.800 23.289 -8.446 1.00 81.31 374 ALA A C 1
ATOM 3021 O O . ALA A 1 374 ? -10.884 23.354 -9.040 1.00 81.31 374 ALA A O 1
ATOM 3022 N N . ALA A 1 375 ? -9.255 24.347 -7.837 1.00 81.38 375 ALA A N 1
ATOM 3023 C CA . ALA A 1 375 ? -9.865 25.675 -7.834 1.00 81.38 375 ALA A CA 1
ATOM 3024 C C . ALA A 1 375 ? -9.951 26.265 -9.255 1.00 81.38 375 ALA A C 1
ATOM 3026 O O . ALA A 1 375 ? -11.027 26.706 -9.666 1.00 81.38 375 ALA A O 1
ATOM 3027 N N . ASP A 1 376 ? -8.873 26.166 -10.041 1.00 81.19 376 ASP A N 1
ATOM 3028 C CA . ASP A 1 376 ? -8.804 26.697 -11.413 1.00 81.19 376 ASP A CA 1
ATOM 3029 C C . ASP A 1 376 ? -9.793 26.014 -12.374 1.00 81.19 376 ASP A C 1
ATOM 3031 O O . ASP A 1 376 ? -10.390 26.641 -13.255 1.00 81.19 376 ASP A O 1
ATOM 3035 N N . ARG A 1 377 ? -10.027 24.708 -12.197 1.00 77.50 377 ARG A N 1
ATOM 3036 C CA . ARG A 1 377 ? -11.033 23.971 -12.983 1.00 77.50 377 ARG A CA 1
ATOM 3037 C C . ARG A 1 377 ? -12.458 24.415 -12.658 1.00 77.50 377 ARG A C 1
ATOM 3039 O O . ARG A 1 377 ? -13.306 24.449 -13.550 1.00 77.50 377 ARG A O 1
ATOM 3046 N N . THR A 1 378 ? -12.723 24.754 -11.397 1.00 77.75 378 THR A N 1
ATOM 3047 C CA . THR A 1 378 ? -14.053 25.180 -10.943 1.00 77.75 378 THR A CA 1
ATOM 3048 C C . THR A 1 378 ? -14.383 26.583 -11.450 1.00 77.75 378 THR A C 1
ATOM 3050 O O . THR A 1 378 ? -15.484 26.800 -11.954 1.00 77.75 378 THR A O 1
ATOM 3053 N N . SER A 1 379 ? -13.421 27.511 -11.413 1.00 74.62 379 SER A N 1
ATOM 3054 C CA . SER A 1 379 ? -13.593 28.868 -11.952 1.00 74.62 379 SER A CA 1
ATOM 3055 C C . SER A 1 379 ? -13.794 28.867 -13.472 1.00 74.62 379 SER A C 1
ATOM 3057 O O . SER A 1 379 ? -14.708 29.520 -13.970 1.00 74.62 379 SER A O 1
ATOM 3059 N N . THR A 1 380 ? -13.023 28.058 -14.208 1.00 73.75 380 THR A N 1
ATOM 3060 C CA . THR A 1 380 ? -13.156 27.930 -15.672 1.00 73.75 380 THR A CA 1
ATOM 3061 C C . THR A 1 380 ? -14.520 27.373 -16.086 1.00 73.75 380 THR A C 1
ATOM 3063 O O . THR A 1 380 ? -15.070 27.787 -17.104 1.00 73.75 380 THR A O 1
ATOM 3066 N N . ARG A 1 381 ? -15.087 26.440 -15.308 1.00 72.75 381 ARG A N 1
ATOM 3067 C CA . ARG A 1 381 ? -16.424 25.887 -15.568 1.00 72.75 381 ARG A CA 1
ATOM 3068 C C . ARG A 1 381 ? -17.541 26.878 -15.243 1.00 72.75 381 ARG A C 1
ATOM 3070 O O . ARG A 1 381 ? -18.554 26.835 -15.917 1.00 72.75 381 ARG A O 1
ATOM 3077 N N . ALA A 1 382 ? -17.373 27.733 -14.235 1.00 75.25 382 ALA A N 1
ATOM 3078 C CA . ALA A 1 382 ? -18.362 28.756 -13.886 1.00 75.25 382 ALA A CA 1
ATOM 3079 C C . ALA A 1 382 ? -18.377 29.945 -14.866 1.00 75.25 382 ALA A C 1
ATOM 3081 O O . ALA A 1 382 ? -19.373 30.655 -14.947 1.00 75.25 382 ALA A O 1
ATOM 3082 N N . ALA A 1 383 ? -17.276 30.173 -15.589 1.00 69.94 383 ALA A N 1
ATOM 3083 C CA . ALA A 1 383 ? -17.154 31.227 -16.597 1.00 69.94 383 ALA A CA 1
ATOM 3084 C C . ALA A 1 383 ? -17.660 30.823 -17.999 1.00 69.94 383 ALA A C 1
ATOM 3086 O O . ALA A 1 383 ? -17.670 31.661 -18.900 1.00 69.94 383 ALA A O 1
ATOM 3087 N N . ARG A 1 384 ? -18.031 29.553 -18.195 1.00 67.25 384 ARG A N 1
ATOM 3088 C CA . ARG A 1 384 ? -18.647 29.015 -19.416 1.00 67.25 384 ARG A CA 1
ATOM 3089 C C . ARG A 1 384 ? -20.117 28.746 -19.159 1.00 67.25 384 ARG A C 1
ATOM 3091 O O . ARG A 1 384 ? -20.900 28.957 -20.106 1.00 67.25 384 ARG A O 1
#

InterPro domains:
  IPR010598 D-glucuronyl C5-epimerase, C-terminal [PF06662] (231-340)

pLDDT: mean 89.43, std 15.9, range [32.91, 98.81]